Protein AF-A0A954X0J7-F1 (afdb_monomer)

Structure (mmCIF, N/CA/C/O backbone):
data_AF-A0A954X0J7-F1
#
_entry.id   AF-A0A954X0J7-F1
#
loop_
_atom_site.group_PDB
_atom_site.id
_atom_site.type_symbol
_atom_site.label_atom_id
_atom_site.label_alt_id
_atom_site.label_comp_id
_atom_site.label_asym_id
_atom_site.label_entity_id
_atom_site.label_seq_id
_atom_site.pdbx_PDB_ins_code
_atom_site.Cartn_x
_atom_site.Cartn_y
_atom_site.Cartn_z
_atom_site.occupancy
_atom_site.B_iso_or_equiv
_atom_site.auth_seq_id
_atom_site.auth_comp_id
_atom_site.auth_asym_id
_atom_site.auth_atom_id
_atom_site.pdbx_PDB_model_num
ATOM 1 N N . MET A 1 1 ? 28.289 1.364 -30.413 1.00 84.56 1 MET A N 1
ATOM 2 C CA . MET A 1 1 ? 28.702 2.787 -30.402 1.00 84.56 1 MET A CA 1
ATOM 3 C C . MET A 1 1 ? 29.870 3.002 -29.446 1.00 84.56 1 MET A C 1
ATOM 5 O O . MET A 1 1 ? 30.889 3.528 -29.869 1.00 84.56 1 MET A O 1
ATOM 9 N N . VAL A 1 2 ? 29.745 2.568 -28.195 1.00 89.06 2 VAL A N 1
ATOM 10 C CA . VAL A 1 2 ? 30.767 2.596 -27.143 1.00 89.06 2 VAL A CA 1
ATOM 11 C C . VAL A 1 2 ? 31.371 1.194 -26.997 1.00 89.06 2 VAL A C 1
ATOM 13 O O . VAL A 1 2 ? 30.622 0.223 -26.932 1.00 89.06 2 VAL A O 1
ATOM 16 N N . TYR A 1 3 ? 32.697 1.078 -26.987 1.00 88.81 3 TYR A N 1
ATOM 17 C CA . TYR A 1 3 ? 33.416 -0.179 -26.741 1.00 88.81 3 TYR A CA 1
ATOM 18 C C . TYR A 1 3 ? 33.704 -0.398 -25.254 1.00 88.81 3 TYR A C 1
ATOM 20 O O . TYR A 1 3 ? 33.595 -1.522 -24.774 1.00 88.81 3 TYR A O 1
ATOM 28 N N . SER A 1 4 ? 34.004 0.675 -24.523 1.00 90.25 4 SER A N 1
ATOM 29 C CA . SER A 1 4 ? 34.173 0.661 -23.071 1.00 90.25 4 SER A CA 1
ATOM 30 C C . SER A 1 4 ? 33.514 1.898 -22.478 1.00 90.25 4 SER A C 1
ATOM 32 O O . SER A 1 4 ? 33.684 3.000 -23.003 1.00 90.25 4 SER A O 1
ATOM 34 N N . PHE A 1 5 ? 32.712 1.719 -21.428 1.00 89.50 5 PHE A N 1
ATOM 35 C CA . PHE A 1 5 ? 32.063 2.834 -20.739 1.00 89.50 5 PHE A CA 1
ATOM 36 C C . PHE A 1 5 ? 33.016 3.481 -19.731 1.00 89.50 5 PHE A C 1
ATOM 38 O O . PHE A 1 5 ? 33.876 2.792 -19.182 1.00 89.50 5 PHE A O 1
ATOM 45 N N . PRO A 1 6 ? 32.837 4.781 -19.448 1.00 89.19 6 PRO A N 1
ATOM 46 C CA . PRO A 1 6 ? 33.636 5.464 -18.443 1.00 89.19 6 PRO A CA 1
ATOM 47 C C . PRO A 1 6 ? 33.452 4.865 -17.045 1.00 89.19 6 PRO A C 1
ATOM 49 O O . PRO A 1 6 ? 32.341 4.482 -16.669 1.00 89.19 6 PRO A O 1
ATOM 52 N N . SER A 1 7 ? 34.532 4.820 -16.264 1.00 84.00 7 SER A N 1
ATOM 53 C CA . SER A 1 7 ? 34.561 4.138 -14.962 1.00 84.00 7 SER A CA 1
ATOM 54 C C . SER A 1 7 ? 34.074 4.987 -13.778 1.00 84.00 7 SER A C 1
ATOM 56 O O . SER A 1 7 ? 33.644 4.433 -12.762 1.00 84.00 7 SER A O 1
ATOM 58 N N . ASP A 1 8 ? 34.073 6.322 -13.886 1.00 82.69 8 ASP A N 1
ATOM 59 C CA . ASP A 1 8 ? 33.587 7.208 -12.816 1.00 82.69 8 ASP A CA 1
ATOM 60 C C . ASP A 1 8 ? 32.065 7.423 -12.879 1.00 82.69 8 ASP A C 1
ATOM 62 O O . ASP A 1 8 ? 31.544 8.450 -13.328 1.00 82.69 8 ASP A O 1
ATOM 66 N N . GLU A 1 9 ? 31.324 6.436 -12.376 1.00 79.06 9 GLU A N 1
ATOM 67 C CA . GLU A 1 9 ? 29.860 6.479 -12.317 1.00 79.06 9 GLU A CA 1
ATOM 68 C C . GLU A 1 9 ? 29.313 7.661 -11.498 1.00 79.06 9 GLU A C 1
ATOM 70 O O . GLU A 1 9 ? 28.209 8.137 -11.768 1.00 79.06 9 GLU A O 1
ATOM 75 N N . LYS A 1 10 ? 30.053 8.166 -10.500 1.00 85.00 10 LYS A N 1
ATOM 76 C CA . LYS A 1 10 ? 29.562 9.233 -9.609 1.00 85.00 10 LYS A CA 1
ATOM 77 C C . LYS A 1 10 ? 29.483 10.568 -10.334 1.00 85.00 10 LYS A C 1
ATOM 79 O O . LYS A 1 10 ? 28.504 11.300 -10.166 1.00 85.00 10 LYS A O 1
ATOM 84 N N . LEU A 1 11 ? 30.491 10.885 -11.144 1.00 84.88 11 LEU A N 1
ATOM 85 C CA . LEU A 1 11 ? 30.483 12.097 -11.959 1.00 84.88 11 LEU A CA 1
ATOM 86 C C . LEU A 1 11 ? 29.398 12.031 -13.039 1.00 84.88 11 LEU A C 1
ATOM 88 O O . LEU A 1 11 ? 28.699 13.021 -13.256 1.00 84.88 11 LEU A O 1
ATOM 92 N N . TRP A 1 12 ? 29.174 10.860 -13.644 1.00 89.75 12 TRP A N 1
ATOM 93 C CA . TRP A 1 12 ? 28.101 10.671 -14.626 1.00 89.75 12 TRP A CA 1
ATOM 94 C C . TRP A 1 12 ? 26.691 10.699 -14.020 1.00 89.75 12 TRP A C 1
ATOM 96 O O . TRP A 1 12 ? 25.771 11.227 -14.647 1.00 89.75 12 TRP A O 1
ATOM 106 N N . GLN A 1 13 ? 26.508 10.234 -12.780 1.00 84.69 13 GLN A N 1
ATOM 107 C CA . GLN A 1 13 ? 25.253 10.422 -12.038 1.00 84.69 13 GLN A CA 1
ATOM 108 C C . GLN A 1 13 ? 24.971 11.908 -11.796 1.00 84.69 13 GLN A C 1
ATOM 110 O O . GLN A 1 13 ? 23.878 12.389 -12.101 1.00 84.69 13 GLN A O 1
ATOM 115 N N . ARG A 1 14 ? 25.973 12.662 -11.322 1.00 84.94 14 ARG A N 1
ATOM 116 C CA . ARG A 1 14 ? 25.837 14.110 -11.111 1.00 84.94 14 ARG A CA 1
ATOM 117 C C . ARG A 1 14 ? 25.575 14.864 -12.417 1.00 84.94 14 ARG A C 1
ATOM 119 O O . ARG A 1 14 ? 24.754 15.780 -12.440 1.00 84.94 14 ARG A O 1
ATOM 126 N N . TYR A 1 15 ? 26.225 14.459 -13.506 1.00 94.50 15 TYR A N 1
ATOM 127 C CA . TYR A 1 15 ? 25.962 14.975 -14.848 1.00 94.50 15 TYR A CA 1
ATOM 128 C C . TYR A 1 15 ? 24.499 14.755 -15.263 1.00 94.50 15 TYR A C 1
ATOM 130 O O . TYR A 1 15 ? 23.850 15.685 -15.741 1.00 94.50 15 TYR A O 1
ATOM 138 N N . GLY A 1 16 ? 23.944 13.562 -15.019 1.00 86.75 16 GLY A N 1
ATOM 139 C CA . GLY A 1 16 ? 22.538 13.251 -15.292 1.00 86.75 16 GLY A CA 1
ATOM 140 C C . GLY A 1 16 ? 21.552 14.146 -14.529 1.00 86.75 16 GLY A C 1
ATOM 141 O O . GLY A 1 16 ? 20.582 14.631 -15.116 1.00 86.75 16 GLY A O 1
ATOM 142 N N . GLU A 1 17 ? 21.823 14.434 -13.250 1.00 87.31 17 GLU A N 1
ATOM 143 C CA . GLU A 1 17 ? 21.024 15.373 -12.444 1.00 87.31 17 GLU A CA 1
ATOM 144 C C . GLU A 1 17 ? 21.024 16.787 -13.046 1.00 87.31 17 GLU A C 1
ATOM 146 O O . GLU A 1 17 ? 19.959 17.384 -13.234 1.00 87.31 17 GLU A O 1
ATOM 151 N N . LEU A 1 18 ? 22.210 17.300 -13.395 1.00 88.56 18 LEU A N 1
ATOM 152 C CA . LEU A 1 18 ? 22.385 18.626 -13.996 1.00 88.56 18 LEU A CA 1
ATOM 153 C C . LEU A 1 18 ? 21.754 18.712 -15.388 1.00 88.56 18 LEU A C 1
ATOM 155 O O . LEU A 1 18 ? 21.169 19.735 -15.738 1.00 88.56 18 LEU A O 1
ATOM 159 N N . ARG A 1 19 ? 21.796 17.629 -16.169 1.00 91.06 19 ARG A N 1
ATOM 160 C CA . ARG A 1 19 ? 21.125 17.534 -17.472 1.00 91.06 19 ARG A CA 1
ATOM 161 C C . ARG A 1 19 ? 19.613 17.642 -17.319 1.00 91.06 19 ARG A C 1
ATOM 163 O O . ARG A 1 19 ? 18.976 18.413 -18.033 1.00 91.06 19 ARG A O 1
ATOM 170 N N . ALA A 1 20 ? 19.036 16.921 -16.360 1.00 84.94 20 ALA A N 1
ATOM 171 C CA . ALA A 1 20 ? 17.607 16.993 -16.069 1.00 84.94 20 ALA A CA 1
ATOM 172 C C . ALA A 1 20 ? 17.181 18.370 -15.523 1.00 84.94 20 ALA A C 1
ATOM 174 O O . ALA A 1 20 ? 16.061 18.818 -15.768 1.00 84.94 20 ALA A O 1
ATOM 175 N N . GLU A 1 21 ? 18.036 19.051 -14.759 1.00 87.56 21 GLU A N 1
ATOM 176 C CA . GLU A 1 21 ? 17.817 20.435 -14.321 1.00 87.56 21 GLU A CA 1
ATOM 177 C C . GLU A 1 21 ? 17.880 21.429 -15.489 1.00 87.56 21 GLU A C 1
ATOM 179 O O . GLU A 1 21 ? 16.943 22.205 -15.672 1.00 87.56 21 GLU A O 1
ATOM 184 N N . SER A 1 22 ? 18.916 21.344 -16.327 1.00 87.75 22 SER A N 1
ATOM 185 C CA . SER A 1 22 ? 19.112 22.206 -17.498 1.00 87.75 22 SER A CA 1
ATOM 186 C C . SER A 1 22 ? 17.952 22.101 -18.487 1.00 87.75 22 SER A C 1
ATOM 188 O O . SER A 1 22 ? 17.397 23.118 -18.904 1.00 87.75 22 SER A O 1
ATOM 190 N N . LEU A 1 23 ? 17.492 20.880 -18.781 1.00 87.06 23 LEU A N 1
ATOM 191 C CA . LEU A 1 23 ? 16.348 20.659 -19.667 1.00 87.06 23 LEU A CA 1
ATOM 192 C C . LEU A 1 23 ? 15.049 21.249 -19.095 1.00 87.06 23 LEU A C 1
ATOM 194 O O . LEU A 1 23 ? 14.223 21.753 -19.851 1.00 87.06 23 LEU A O 1
ATOM 198 N N . ARG A 1 24 ? 14.871 21.236 -17.765 1.00 83.56 24 ARG A N 1
ATOM 199 C CA . ARG A 1 24 ? 13.702 21.839 -17.096 1.00 83.56 24 ARG A CA 1
ATOM 200 C C . ARG A 1 24 ? 13.752 23.366 -17.068 1.00 83.56 24 ARG A C 1
ATOM 202 O O . ARG A 1 24 ? 12.709 23.996 -17.212 1.00 83.56 24 ARG A O 1
ATOM 209 N N . ALA A 1 25 ? 14.925 23.948 -16.831 1.00 86.25 25 ALA A N 1
ATOM 210 C CA . ALA A 1 25 ? 15.089 25.388 -16.631 1.00 86.25 25 ALA A CA 1
ATOM 211 C C . ALA A 1 25 ? 15.316 26.164 -17.939 1.00 86.25 25 ALA A C 1
ATOM 213 O O . ALA A 1 25 ? 14.861 27.301 -18.069 1.00 86.25 25 ALA A O 1
ATOM 214 N N . HIS A 1 26 ? 16.021 25.562 -18.898 1.00 87.56 26 HIS A N 1
ATOM 215 C CA . HIS A 1 26 ? 16.542 26.237 -20.090 1.00 87.56 26 HIS A CA 1
ATOM 216 C C . HIS A 1 26 ? 16.146 25.562 -21.408 1.00 87.56 26 HIS A C 1
ATOM 218 O O . HIS A 1 26 ? 16.255 26.193 -22.456 1.00 87.56 26 HIS A O 1
ATOM 224 N N . GLY A 1 27 ? 15.653 24.319 -21.369 1.00 87.56 27 GLY A N 1
ATOM 225 C CA . GLY A 1 27 ? 15.270 23.564 -22.568 1.00 87.56 27 GLY A CA 1
ATOM 226 C C . GLY A 1 27 ? 16.450 22.986 -23.356 1.00 87.56 27 GLY A C 1
ATOM 227 O O . GLY A 1 27 ? 16.244 22.464 -24.445 1.00 87.56 27 GLY A O 1
ATOM 228 N N . ASP A 1 28 ? 17.665 23.055 -22.810 1.00 90.88 28 ASP A N 1
ATOM 229 C CA . ASP A 1 28 ? 18.892 22.497 -23.384 1.00 90.88 28 ASP A CA 1
ATOM 230 C C . ASP A 1 28 ? 19.777 21.858 -22.300 1.00 90.88 28 ASP A C 1
ATOM 232 O O . ASP A 1 28 ? 19.397 21.791 -21.128 1.00 90.88 28 ASP A O 1
ATOM 236 N N . ILE A 1 29 ? 20.964 21.378 -22.678 1.00 92.69 29 ILE A N 1
ATOM 237 C CA . ILE A 1 29 ? 21.888 20.658 -21.790 1.00 92.69 29 ILE A CA 1
ATOM 238 C C . ILE A 1 29 ? 23.056 21.511 -21.267 1.00 92.69 29 ILE A C 1
ATOM 240 O O . ILE A 1 29 ? 24.017 20.951 -20.740 1.00 92.69 29 ILE A O 1
ATOM 244 N N . ARG A 1 30 ? 22.985 22.849 -21.362 1.00 93.50 30 ARG A N 1
ATOM 245 C CA . ARG A 1 30 ? 24.122 23.749 -21.078 1.00 93.50 30 ARG A CA 1
ATOM 246 C C . ARG A 1 30 ? 24.784 23.521 -19.715 1.00 93.50 30 ARG A C 1
ATOM 248 O O . ARG A 1 30 ? 26.005 23.442 -19.654 1.00 93.50 30 ARG A O 1
ATOM 255 N N . LEU A 1 31 ? 24.005 23.329 -18.642 1.00 91.31 31 LEU A N 1
ATOM 256 C CA . LEU A 1 31 ? 24.565 23.147 -17.292 1.00 91.31 31 LEU A CA 1
ATOM 257 C C . LEU A 1 31 ? 25.326 21.823 -17.170 1.00 91.31 31 LEU A C 1
ATOM 259 O O . LEU A 1 31 ? 26.322 21.727 -16.456 1.00 91.31 31 LEU A O 1
ATOM 263 N N . ALA A 1 32 ? 24.852 20.792 -17.870 1.00 92.62 32 ALA A N 1
ATOM 264 C CA . ALA A 1 32 ? 25.516 19.501 -17.905 1.00 92.62 32 ALA A CA 1
ATOM 265 C C . ALA A 1 32 ? 26.794 19.584 -18.743 1.00 92.62 32 ALA A C 1
ATOM 267 O O . ALA A 1 32 ? 27.837 19.113 -18.299 1.00 92.62 32 ALA A O 1
ATOM 268 N N . THR A 1 33 ? 26.741 20.223 -19.916 1.00 95.19 33 THR A N 1
ATOM 269 C CA . THR A 1 33 ? 27.917 20.419 -20.776 1.00 95.19 33 THR A CA 1
ATOM 270 C C . THR A 1 33 ? 29.006 21.225 -20.066 1.00 95.19 33 THR A C 1
ATOM 272 O O . THR A 1 33 ? 30.153 20.792 -20.055 1.00 95.19 33 THR A O 1
ATOM 275 N N . GLU A 1 34 ? 28.666 22.315 -19.372 1.00 95.62 34 GLU A N 1
ATOM 276 C CA . GLU A 1 34 ? 29.621 23.077 -18.549 1.00 95.62 34 GLU A CA 1
ATOM 277 C C . GLU A 1 34 ? 30.284 22.203 -17.471 1.00 95.62 34 GLU A C 1
ATOM 279 O O . GLU A 1 34 ? 31.502 22.248 -17.281 1.00 95.62 34 GLU A O 1
ATOM 284 N N . PHE A 1 35 ? 29.498 21.359 -16.793 1.00 95.12 35 PHE A N 1
ATOM 285 C CA . PHE A 1 35 ? 30.018 20.420 -15.801 1.00 95.12 35 PHE A CA 1
ATOM 286 C C . PHE A 1 35 ? 30.935 19.359 -16.422 1.00 95.12 35 PHE A C 1
ATOM 288 O O . PHE A 1 35 ? 31.982 19.057 -15.849 1.00 95.12 35 PHE A O 1
ATOM 295 N N . TYR A 1 36 ? 30.570 18.824 -17.589 1.00 95.81 36 TYR A N 1
ATOM 296 C CA . TYR A 1 36 ? 31.375 17.847 -18.321 1.00 95.81 36 TYR A CA 1
ATOM 297 C C . TYR A 1 36 ? 32.708 18.438 -18.769 1.00 95.81 36 TYR A C 1
ATOM 299 O O . TYR A 1 36 ? 33.743 17.831 -18.522 1.00 95.81 36 TYR A O 1
ATOM 307 N N . VAL A 1 37 ? 32.720 19.654 -19.325 1.00 95.50 37 VAL A N 1
ATOM 308 C CA . VAL A 1 37 ? 33.962 20.348 -19.713 1.00 95.50 37 VAL A CA 1
ATOM 309 C C . VAL A 1 37 ? 34.896 20.516 -18.515 1.00 95.50 37 VAL A C 1
ATOM 311 O O . VAL A 1 37 ? 36.095 20.270 -18.633 1.00 95.50 37 VAL A O 1
ATOM 314 N N . ALA A 1 38 ? 34.356 20.873 -17.347 1.00 95.06 38 ALA A N 1
ATOM 315 C CA . ALA A 1 38 ? 35.149 21.060 -16.133 1.00 95.06 38 ALA A CA 1
ATOM 316 C C . ALA A 1 38 ? 35.749 19.757 -15.565 1.00 95.06 38 ALA A C 1
ATOM 318 O O . ALA A 1 38 ? 36.743 19.821 -14.842 1.00 95.06 38 ALA A O 1
ATOM 319 N N . HIS A 1 39 ? 35.175 18.590 -15.880 1.00 94.44 39 HIS A N 1
ATOM 320 C CA . HIS A 1 39 ? 35.576 17.293 -15.313 1.00 94.44 39 HIS A CA 1
ATOM 321 C C . HIS A 1 39 ? 35.945 16.251 -16.375 1.00 94.44 39 HIS A C 1
ATOM 323 O O . HIS A 1 39 ? 36.049 15.066 -16.061 1.00 94.44 39 HIS A O 1
ATOM 329 N N . ARG A 1 40 ? 36.160 16.679 -17.623 1.00 92.62 40 ARG A N 1
ATOM 330 C CA . ARG A 1 40 ? 36.278 15.794 -18.786 1.00 92.62 40 ARG A CA 1
ATOM 331 C C . ARG A 1 40 ? 37.326 14.704 -18.609 1.00 92.62 40 ARG A C 1
ATOM 333 O O . ARG A 1 40 ? 37.031 13.545 -18.859 1.00 92.62 40 ARG A O 1
ATOM 340 N N . GLU A 1 41 ? 38.517 15.060 -18.126 1.00 91.38 41 GLU A N 1
ATOM 341 C CA . GLU A 1 41 ? 39.597 14.089 -17.907 1.00 91.38 41 GLU A CA 1
ATOM 342 C C . GLU A 1 41 ? 39.187 12.951 -16.968 1.00 91.38 41 GLU A C 1
ATOM 344 O O . GLU A 1 41 ? 39.566 11.816 -17.217 1.00 91.38 41 GLU A O 1
ATOM 349 N N . ALA A 1 42 ? 38.405 13.241 -15.922 1.00 90.38 42 ALA A N 1
ATOM 350 C CA . ALA A 1 42 ? 37.922 12.244 -14.967 1.00 90.38 42 ALA A CA 1
ATOM 351 C C . ALA A 1 42 ? 36.684 11.490 -15.483 1.00 90.38 42 ALA A C 1
ATOM 353 O O . ALA A 1 42 ? 36.494 10.316 -15.179 1.00 90.38 42 ALA A O 1
ATOM 354 N N . MET A 1 43 ? 35.843 12.160 -16.271 1.00 92.56 43 MET A N 1
ATOM 355 C CA . MET A 1 43 ? 34.619 11.584 -16.823 1.00 92.56 43 MET A CA 1
ATOM 356 C C . MET A 1 43 ? 34.866 10.683 -18.036 1.00 92.56 43 MET A C 1
ATOM 358 O O . MET A 1 43 ? 34.063 9.788 -18.270 1.00 92.56 43 MET A O 1
ATOM 362 N N . ASP A 1 44 ? 35.957 10.879 -18.775 1.00 94.31 44 ASP A N 1
ATOM 363 C CA . ASP A 1 44 ? 36.314 10.076 -19.954 1.00 94.31 44 ASP A CA 1
ATOM 364 C C . ASP A 1 44 ? 37.244 8.891 -19.609 1.00 94.31 44 ASP A C 1
ATOM 366 O O . ASP A 1 44 ? 37.642 8.140 -20.501 1.00 94.31 44 ASP A O 1
ATOM 370 N N . VAL A 1 45 ? 37.606 8.699 -18.332 1.00 92.50 45 VAL A N 1
ATOM 371 C CA . VAL A 1 45 ? 38.515 7.620 -17.899 1.00 92.50 45 VAL A CA 1
ATOM 372 C C . VAL A 1 45 ? 37.953 6.255 -18.290 1.00 92.50 45 VAL A C 1
ATOM 374 O O . VAL A 1 45 ? 36.804 5.943 -17.987 1.00 92.50 45 VAL A O 1
ATOM 377 N N . ASP A 1 46 ? 38.789 5.444 -18.942 1.00 89.31 46 ASP A N 1
ATOM 378 C CA . ASP A 1 46 ? 38.484 4.096 -19.444 1.00 89.31 46 ASP A CA 1
ATOM 379 C C . ASP A 1 46 ? 37.389 4.028 -20.528 1.00 89.31 46 ASP A C 1
ATOM 381 O O . ASP A 1 46 ? 36.977 2.935 -20.925 1.00 89.31 46 ASP A O 1
ATOM 385 N N . ALA A 1 47 ? 36.930 5.174 -21.044 1.00 90.19 47 ALA A N 1
ATOM 386 C CA . ALA A 1 47 ? 35.939 5.216 -22.108 1.00 90.19 47 ALA A CA 1
ATOM 387 C C . ALA A 1 47 ? 36.579 5.017 -23.492 1.00 90.19 47 ALA A C 1
ATOM 389 O O . ALA A 1 47 ? 37.505 5.727 -23.884 1.00 90.19 47 ALA A O 1
ATOM 390 N N . GLU A 1 48 ? 36.020 4.104 -24.284 1.00 91.62 48 GLU A N 1
ATOM 391 C CA . GLU A 1 48 ? 36.415 3.869 -25.673 1.00 91.62 48 GLU A CA 1
ATOM 392 C C . GLU A 1 48 ? 35.194 3.982 -26.584 1.00 91.62 48 GLU A C 1
ATOM 394 O O . GLU A 1 48 ? 34.180 3.317 -26.365 1.00 91.62 48 GLU A O 1
ATOM 399 N N . ILE A 1 49 ? 35.280 4.808 -27.631 1.00 92.00 49 ILE A N 1
ATOM 400 C CA . ILE A 1 49 ? 34.170 5.062 -28.554 1.00 92.00 49 ILE A CA 1
ATOM 401 C C . ILE A 1 49 ? 34.549 4.760 -30.000 1.00 92.00 49 ILE A C 1
ATOM 403 O O . ILE A 1 49 ? 35.645 5.077 -30.452 1.00 92.00 49 ILE A O 1
ATOM 407 N N . ALA A 1 50 ? 33.616 4.160 -30.741 1.00 90.19 50 ALA A N 1
ATOM 408 C CA . ALA A 1 50 ? 33.859 3.698 -32.104 1.00 90.19 50 ALA A CA 1
ATOM 409 C C . ALA A 1 50 ? 33.975 4.838 -33.130 1.00 90.19 50 ALA A C 1
ATOM 411 O O . ALA A 1 50 ? 34.646 4.676 -34.145 1.00 90.19 50 ALA A O 1
ATOM 412 N N . TRP A 1 51 ? 33.308 5.974 -32.889 1.00 90.38 51 TRP A N 1
ATOM 413 C CA . TRP A 1 51 ? 33.290 7.111 -33.814 1.00 90.38 51 TRP A CA 1
ATOM 414 C C . TRP A 1 51 ? 33.433 8.449 -33.061 1.00 90.38 51 TRP A C 1
ATOM 416 O O . TRP A 1 51 ? 32.424 9.025 -32.650 1.00 90.38 51 TRP A O 1
ATOM 426 N N . PRO A 1 52 ? 34.669 8.950 -32.863 1.00 91.06 52 PRO A N 1
ATOM 427 C CA . PRO A 1 52 ? 34.945 10.159 -32.076 1.00 91.06 52 PRO A CA 1
ATOM 428 C C . PRO A 1 52 ? 34.303 11.448 -32.607 1.00 91.06 52 PRO A C 1
ATOM 430 O O . PRO A 1 52 ? 34.021 12.357 -31.831 1.00 91.06 52 PRO A O 1
ATOM 433 N N . GLU A 1 53 ? 34.049 11.537 -33.913 1.00 90.88 53 GLU A N 1
ATOM 434 C CA . GLU A 1 53 ? 33.451 12.709 -34.562 1.00 90.88 53 GLU A CA 1
ATOM 435 C C . GLU A 1 53 ? 31.913 12.730 -34.490 1.00 90.88 53 GLU A C 1
ATOM 437 O O . GLU A 1 53 ? 31.286 13.669 -34.980 1.00 90.88 53 GLU A O 1
ATOM 442 N N . ARG A 1 54 ? 31.274 11.704 -33.908 1.00 88.19 54 ARG A N 1
ATOM 443 C CA . ARG A 1 54 ? 29.811 11.594 -33.848 1.00 88.19 54 ARG A CA 1
ATOM 444 C C . ARG A 1 54 ? 29.245 12.207 -32.565 1.00 88.19 54 ARG A C 1
ATOM 446 O O . ARG A 1 54 ? 29.074 11.510 -31.569 1.00 88.19 54 ARG A O 1
ATOM 453 N N . PHE A 1 55 ? 28.904 13.489 -32.624 1.00 92.56 55 PHE A N 1
ATOM 454 C 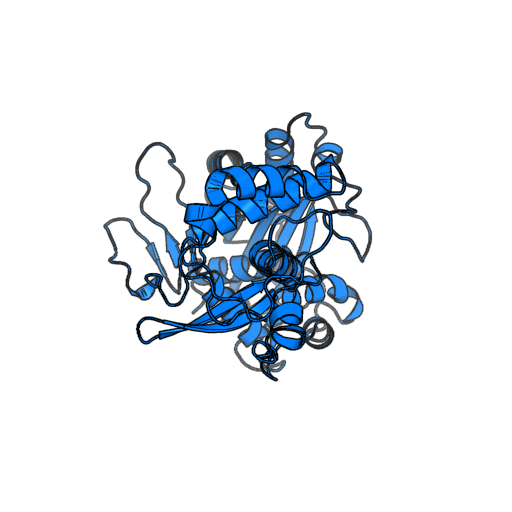CA . PHE A 1 55 ? 28.200 14.226 -31.570 1.00 92.56 55 PHE A CA 1
ATOM 455 C C . PHE A 1 55 ? 27.438 15.423 -32.161 1.00 92.56 55 PHE A C 1
ATOM 457 O O . PHE A 1 55 ? 27.694 15.830 -33.298 1.00 92.56 55 PHE A O 1
ATOM 464 N N . ASN A 1 56 ? 26.459 15.951 -31.429 1.00 89.81 56 ASN A N 1
ATOM 465 C CA . ASN A 1 56 ? 25.694 17.125 -31.839 1.00 89.81 56 ASN A CA 1
ATOM 466 C C . ASN A 1 56 ? 26.466 18.423 -31.553 1.00 89.81 56 ASN A C 1
ATOM 468 O O . ASN A 1 56 ? 27.392 18.461 -30.756 1.00 89.81 56 ASN A O 1
ATOM 472 N N . HIS A 1 57 ? 26.068 19.517 -32.202 1.00 89.25 57 HIS A N 1
ATOM 473 C CA . HIS A 1 57 ? 26.724 20.826 -32.072 1.00 89.25 57 HIS A CA 1
ATOM 474 C C . HIS A 1 57 ? 26.685 21.439 -30.657 1.00 89.25 57 HIS A C 1
ATOM 476 O O . HIS A 1 57 ? 27.427 22.378 -30.387 1.00 89.25 57 HIS A O 1
ATOM 482 N N . ASP A 1 58 ? 25.799 20.953 -29.790 1.00 87.12 58 ASP A N 1
ATOM 483 C CA . ASP A 1 58 ? 25.630 21.345 -28.389 1.00 87.12 58 ASP A CA 1
ATOM 484 C C . ASP A 1 58 ? 26.363 20.410 -27.401 1.00 87.12 58 ASP A C 1
ATOM 486 O O . ASP A 1 58 ? 26.213 20.529 -26.180 1.00 87.12 58 ASP A O 1
ATOM 490 N N . GLU A 1 59 ? 27.177 19.495 -27.931 1.00 92.31 59 GLU A N 1
ATOM 491 C CA . GLU A 1 59 ? 27.984 18.518 -27.205 1.00 92.31 59 GLU A CA 1
ATOM 492 C C . GLU A 1 59 ? 29.475 18.677 -27.554 1.00 92.31 59 GLU A C 1
ATOM 494 O O . GLU A 1 59 ? 29.849 19.169 -28.616 1.00 92.31 59 GLU A O 1
ATOM 499 N N . GLU A 1 60 ? 30.343 18.240 -26.648 1.00 92.75 60 GLU A N 1
ATOM 500 C CA . GLU A 1 60 ? 31.796 18.465 -26.683 1.00 92.75 60 GLU A CA 1
ATOM 501 C C . GLU A 1 60 ? 32.587 17.213 -27.080 1.00 92.75 60 GLU A C 1
ATOM 503 O O . GLU A 1 60 ? 33.789 17.274 -27.368 1.00 92.75 60 GLU A O 1
ATOM 508 N N . SER A 1 61 ? 31.946 16.043 -27.045 1.00 94.88 61 SER A N 1
ATOM 509 C CA . SER A 1 61 ? 32.567 14.782 -27.436 1.00 94.88 61 SER A CA 1
ATOM 510 C C . SER A 1 61 ? 31.536 13.714 -27.797 1.00 94.88 61 SER A C 1
ATOM 512 O O . SER A 1 61 ? 30.395 13.725 -27.329 1.00 94.88 61 SER A O 1
ATOM 514 N N . ALA A 1 62 ? 31.970 12.718 -28.571 1.00 93.56 62 ALA A N 1
ATOM 515 C CA . ALA A 1 62 ? 31.161 11.532 -28.833 1.00 93.56 62 ALA A CA 1
ATOM 516 C C . ALA A 1 62 ? 30.854 10.724 -27.556 1.00 93.56 62 ALA A C 1
ATOM 518 O O . ALA A 1 62 ? 29.815 10.070 -27.487 1.00 93.56 62 ALA A O 1
ATOM 519 N N . ILE A 1 63 ? 31.724 10.763 -26.537 1.00 94.31 63 ILE A N 1
ATOM 520 C CA . ILE A 1 63 ? 31.480 10.090 -25.249 1.00 94.31 63 ILE A CA 1
ATOM 521 C C . ILE A 1 63 ? 30.308 10.770 -24.539 1.00 94.31 63 ILE A C 1
ATOM 523 O O . ILE A 1 63 ? 29.374 10.096 -24.108 1.00 94.31 63 ILE A O 1
ATOM 527 N N . GLN A 1 64 ? 30.304 12.105 -24.500 1.00 95.69 64 GLN A N 1
ATOM 528 C CA . GLN A 1 64 ? 29.183 12.882 -23.980 1.00 95.69 64 GLN A CA 1
ATOM 529 C C . GLN A 1 64 ? 27.895 12.579 -24.747 1.00 95.69 64 GLN A C 1
ATOM 531 O O . GLN A 1 64 ? 26.859 12.346 -24.127 1.00 95.69 64 GLN A O 1
ATOM 536 N N . HIS A 1 65 ? 27.970 12.510 -26.078 1.00 94.50 65 HIS A N 1
ATOM 537 C CA . HIS A 1 65 ? 26.836 12.153 -26.926 1.00 94.50 65 HIS A CA 1
ATOM 538 C C . HIS A 1 65 ? 26.274 10.765 -26.596 1.00 94.50 65 HIS A C 1
ATOM 540 O O . HIS A 1 65 ? 25.075 10.606 -26.368 1.00 94.50 65 HIS A O 1
ATOM 546 N N . ALA A 1 66 ? 27.138 9.752 -26.498 1.00 91.38 66 ALA A N 1
ATOM 547 C CA . ALA A 1 66 ? 26.731 8.398 -26.140 1.00 91.38 66 ALA A CA 1
ATOM 548 C C . ALA A 1 66 ? 26.071 8.344 -24.755 1.00 91.38 66 ALA A C 1
ATOM 550 O O . ALA A 1 66 ? 25.031 7.709 -24.583 1.00 91.38 66 ALA A O 1
ATOM 551 N N . MET A 1 67 ? 26.634 9.053 -23.775 1.00 92.88 67 MET A N 1
ATOM 552 C CA . MET A 1 67 ? 26.070 9.126 -22.429 1.00 92.88 67 MET A CA 1
ATOM 553 C C . MET A 1 67 ? 24.748 9.900 -22.398 1.00 92.88 67 MET A C 1
ATOM 555 O O . MET A 1 67 ? 23.839 9.509 -21.671 1.00 92.88 67 MET A O 1
ATOM 559 N N . ASN A 1 68 ? 24.581 10.938 -23.220 1.00 91.75 68 ASN A N 1
ATOM 560 C CA . ASN A 1 68 ? 23.312 11.649 -23.380 1.00 91.75 68 ASN A CA 1
ATOM 561 C C . ASN A 1 68 ? 22.212 10.757 -23.958 1.00 91.75 68 ASN A C 1
ATOM 563 O O . ASN A 1 68 ? 21.091 10.786 -23.446 1.00 91.75 68 ASN A O 1
ATOM 567 N N . LEU A 1 69 ? 22.527 9.960 -24.985 1.00 89.75 69 LEU A N 1
ATOM 568 C CA . LEU A 1 69 ? 21.598 8.986 -25.563 1.00 89.75 69 LEU A CA 1
ATOM 569 C C . LEU A 1 69 ? 21.217 7.918 -24.531 1.00 89.75 69 LEU A C 1
ATOM 571 O O . LEU A 1 69 ? 20.031 7.674 -24.316 1.00 89.75 69 LEU A O 1
ATOM 575 N N . LYS A 1 70 ? 22.207 7.365 -23.819 1.00 87.81 70 LYS A N 1
ATOM 576 C CA . LYS A 1 70 ? 21.985 6.398 -22.735 1.00 87.81 70 LYS A CA 1
ATOM 577 C C . LYS A 1 70 ? 21.112 6.968 -21.609 1.00 87.81 70 LYS A C 1
ATOM 579 O O . LYS A 1 70 ? 20.222 6.285 -21.122 1.00 87.81 70 LYS A O 1
ATOM 584 N N . LEU A 1 71 ? 21.342 8.217 -21.197 1.00 84.81 71 LEU A N 1
ATOM 585 C CA . LEU A 1 71 ? 20.563 8.897 -20.151 1.00 84.81 71 LEU A CA 1
ATOM 586 C C . LEU A 1 71 ? 19.156 9.306 -20.607 1.00 84.81 71 LEU A C 1
ATOM 588 O O . LEU A 1 71 ? 18.300 9.582 -19.767 1.00 84.81 71 LEU A O 1
ATOM 592 N N . GLN A 1 72 ? 18.924 9.421 -21.915 1.00 85.62 72 GLN A N 1
ATOM 593 C CA . GLN A 1 72 ? 17.614 9.738 -22.472 1.00 85.62 72 GLN A CA 1
ATOM 594 C C . GLN A 1 72 ? 16.712 8.506 -22.510 1.00 85.62 72 GLN A C 1
ATOM 596 O O . GLN A 1 72 ? 15.577 8.579 -22.044 1.00 85.62 72 GLN A O 1
ATOM 601 N N . ASP A 1 73 ? 17.214 7.406 -23.064 1.00 77.75 73 ASP A N 1
ATOM 602 C CA . ASP A 1 73 ? 16.526 6.121 -23.115 1.00 77.75 73 ASP A CA 1
ATOM 603 C C . ASP A 1 73 ? 17.574 5.005 -23.187 1.00 77.75 73 ASP A C 1
ATOM 605 O O . ASP A 1 73 ? 18.154 4.724 -24.237 1.00 77.75 73 ASP A O 1
ATOM 609 N N . GLU A 1 74 ? 17.851 4.394 -22.036 1.00 85.31 74 GLU A N 1
ATOM 610 C CA . GLU A 1 74 ? 18.890 3.375 -21.915 1.00 85.31 74 GLU A CA 1
ATOM 611 C C . GLU A 1 74 ? 18.554 2.130 -22.749 1.00 85.31 74 GLU A C 1
ATOM 613 O O . GLU A 1 74 ? 19.426 1.592 -23.431 1.00 85.31 74 GLU A O 1
ATOM 618 N N . ALA A 1 75 ? 17.287 1.707 -22.765 1.00 75.56 75 ALA A N 1
ATOM 619 C CA . ALA A 1 75 ? 16.856 0.529 -23.511 1.00 75.56 75 ALA A CA 1
ATOM 620 C C . ALA A 1 75 ? 17.015 0.738 -25.023 1.00 75.56 75 ALA A C 1
ATOM 622 O O . ALA A 1 75 ? 17.601 -0.111 -25.702 1.00 75.56 75 ALA A O 1
ATOM 623 N N . ALA A 1 76 ? 16.564 1.886 -25.540 1.00 77.94 76 ALA A N 1
ATOM 624 C CA . ALA A 1 76 ? 16.747 2.247 -26.943 1.00 77.94 76 ALA A CA 1
ATOM 625 C C . ALA A 1 76 ? 18.232 2.409 -27.296 1.00 77.94 76 ALA A C 1
ATOM 627 O O . ALA A 1 76 ? 18.671 1.942 -28.344 1.00 77.94 76 ALA A O 1
ATOM 628 N N . PHE A 1 77 ? 19.038 3.000 -26.408 1.00 87.12 77 PHE A N 1
ATOM 629 C CA . PHE A 1 77 ? 20.476 3.145 -26.618 1.00 87.12 77 PHE A CA 1
ATOM 630 C C . PHE A 1 77 ? 21.178 1.790 -26.803 1.00 87.12 77 PHE A C 1
ATOM 632 O O . PHE A 1 77 ? 21.923 1.588 -27.765 1.00 87.12 77 PHE A O 1
ATOM 639 N N . PHE A 1 78 ? 20.911 0.833 -25.917 1.00 82.12 78 PHE A N 1
ATOM 640 C CA . PHE A 1 78 ? 21.492 -0.504 -26.003 1.00 82.12 78 PHE A CA 1
ATOM 641 C C . PHE A 1 78 ? 20.985 -1.292 -27.226 1.00 82.12 78 PHE A C 1
ATOM 643 O O . PHE A 1 78 ? 21.776 -1.932 -27.925 1.00 82.12 78 PHE A O 1
ATOM 650 N N . ALA A 1 79 ? 19.695 -1.185 -27.551 1.00 80.06 79 ALA A N 1
ATOM 651 C CA . ALA A 1 79 ? 19.113 -1.848 -28.716 1.00 80.06 79 ALA A CA 1
ATOM 652 C C . ALA A 1 79 ? 19.616 -1.271 -30.051 1.00 80.06 79 ALA A C 1
ATOM 654 O O . ALA A 1 79 ? 20.087 -2.021 -30.904 1.00 80.06 79 ALA A O 1
ATOM 655 N N . GLU A 1 80 ? 19.542 0.048 -30.236 1.00 84.44 80 GLU A N 1
ATOM 656 C CA . GLU A 1 80 ? 19.810 0.706 -31.520 1.00 84.44 80 GLU A CA 1
ATOM 657 C C . GLU A 1 80 ? 21.295 1.028 -31.736 1.00 84.44 80 GLU A C 1
ATOM 659 O O . GLU A 1 80 ? 21.800 0.909 -32.853 1.00 84.44 80 GLU A O 1
ATOM 664 N N . TYR A 1 81 ? 22.014 1.436 -30.684 1.00 84.19 81 TYR A N 1
ATOM 665 C CA . TYR A 1 81 ? 23.378 1.968 -30.813 1.00 84.19 81 TYR A CA 1
ATOM 666 C C . TYR A 1 81 ? 24.457 0.971 -30.388 1.00 84.19 81 TYR A C 1
ATOM 668 O O . TYR A 1 81 ? 25.578 1.027 -30.913 1.00 84.19 81 TYR A O 1
ATOM 676 N N . GLN A 1 82 ? 24.156 0.052 -29.466 1.00 86.50 82 GLN A N 1
ATOM 677 C CA . GLN A 1 82 ? 25.085 -1.012 -29.068 1.00 86.50 82 GLN A CA 1
ATOM 678 C C . GLN A 1 82 ? 24.869 -2.326 -29.833 1.00 86.50 82 GLN A C 1
ATOM 680 O O . GLN A 1 82 ? 25.805 -3.115 -29.897 1.00 86.50 82 GLN A O 1
ATOM 685 N N . ASN A 1 83 ? 23.703 -2.545 -30.463 1.00 83.62 83 ASN A N 1
ATOM 686 C CA . ASN A 1 83 ? 23.270 -3.864 -30.968 1.00 83.62 83 ASN A CA 1
ATOM 687 C C . ASN A 1 83 ? 23.325 -4.966 -29.892 1.00 83.62 83 ASN A C 1
ATOM 689 O O . ASN A 1 83 ? 23.390 -6.156 -30.198 1.00 83.62 83 ASN A O 1
ATOM 693 N N . GLU A 1 84 ? 23.279 -4.556 -28.631 1.00 81.06 84 GLU A N 1
ATOM 694 C CA . GLU A 1 84 ? 23.206 -5.409 -27.457 1.00 81.06 84 GLU A CA 1
ATOM 695 C C . GLU A 1 84 ? 21.917 -5.012 -26.753 1.00 81.06 84 GLU A C 1
ATOM 697 O O . GLU A 1 84 ? 21.982 -4.335 -25.726 1.00 81.06 84 GLU A O 1
ATOM 702 N N . PRO A 1 85 ? 20.739 -5.313 -27.342 1.00 76.25 85 PRO A N 1
ATOM 703 C CA . PRO A 1 85 ? 19.481 -4.964 -26.711 1.00 76.25 85 PRO A CA 1
ATOM 704 C C . PRO A 1 85 ? 19.524 -5.495 -25.288 1.00 76.25 85 PRO A C 1
ATOM 706 O O . PRO A 1 85 ? 19.810 -6.679 -25.072 1.00 76.25 85 PRO A O 1
ATOM 709 N N . LEU A 1 86 ? 19.258 -4.606 -24.325 1.00 69.12 86 LEU A N 1
ATOM 710 C CA . LEU A 1 86 ? 19.004 -5.056 -22.967 1.00 69.12 86 LEU A CA 1
ATOM 711 C C . LEU A 1 86 ? 17.952 -6.160 -23.069 1.00 69.12 86 LEU A C 1
ATOM 713 O O . LEU A 1 86 ? 17.074 -6.059 -23.942 1.00 69.12 86 LEU A O 1
ATOM 717 N N . PRO A 1 87 ? 18.051 -7.214 -22.239 1.00 59.22 87 PRO A N 1
ATOM 718 C CA . PRO A 1 87 ? 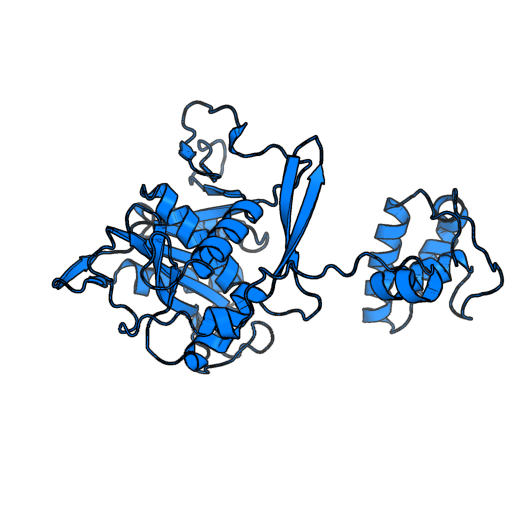16.993 -8.200 -22.156 1.00 59.22 87 PRO A CA 1
ATOM 719 C C . PRO A 1 87 ? 15.680 -7.435 -22.169 1.00 59.22 87 PRO A C 1
ATOM 721 O O . PRO A 1 87 ? 15.504 -6.491 -21.396 1.00 59.22 87 PRO A O 1
ATOM 724 N N . THR A 1 88 ? 14.801 -7.764 -23.116 1.00 47.38 88 THR A N 1
ATOM 725 C CA . THR A 1 88 ? 13.417 -7.364 -22.942 1.00 47.38 88 THR A CA 1
ATOM 726 C C . THR A 1 88 ? 13.084 -7.954 -21.589 1.00 47.38 88 THR A C 1
ATOM 728 O O . THR A 1 88 ? 13.119 -9.177 -21.440 1.00 47.38 88 THR A O 1
ATOM 731 N N . ASP A 1 89 ? 12.874 -7.099 -20.587 1.00 49.12 89 ASP A N 1
ATOM 732 C CA . ASP A 1 89 ? 12.229 -7.488 -19.343 1.00 49.12 89 ASP A CA 1
ATOM 733 C C . ASP A 1 89 ? 10.797 -7.832 -19.760 1.00 49.12 89 ASP A C 1
ATOM 735 O O . ASP A 1 89 ? 9.843 -7.086 -19.550 1.00 49.12 89 ASP A O 1
ATOM 739 N N . ALA A 1 90 ? 10.673 -8.950 -20.479 1.00 40.12 90 ALA A N 1
ATOM 740 C CA . ALA A 1 90 ? 9.479 -9.721 -20.586 1.00 40.12 90 ALA A CA 1
ATOM 741 C C . ALA A 1 90 ? 9.163 -9.996 -19.129 1.00 40.12 90 ALA A C 1
ATOM 743 O O . ALA A 1 90 ? 9.788 -10.852 -18.494 1.00 40.12 90 ALA A O 1
ATOM 744 N N . GLY A 1 91 ? 8.245 -9.191 -18.583 1.00 42.69 91 GLY A N 1
ATOM 745 C CA . GLY A 1 91 ? 7.460 -9.607 -17.444 1.00 42.69 91 GLY A CA 1
ATOM 746 C C . GLY A 1 91 ? 7.165 -11.072 -17.698 1.00 42.69 91 GLY A C 1
ATOM 747 O O . GLY A 1 91 ? 6.692 -11.433 -18.777 1.00 42.69 91 GLY A O 1
ATOM 748 N N . THR A 1 92 ? 7.633 -11.921 -16.786 1.00 45.94 92 THR A N 1
ATOM 749 C CA . THR A 1 92 ? 7.421 -13.365 -16.874 1.00 45.94 92 THR A CA 1
ATOM 750 C C . THR A 1 92 ? 5.972 -13.603 -17.306 1.00 45.94 92 THR A C 1
ATOM 752 O O . THR A 1 92 ? 5.123 -12.876 -16.797 1.00 45.94 92 THR A O 1
ATOM 755 N N . ASP A 1 93 ? 5.675 -14.588 -18.167 1.00 47.69 93 ASP A N 1
ATOM 756 C CA . ASP A 1 93 ? 4.304 -14.946 -18.621 1.00 47.69 93 ASP A CA 1
ATOM 757 C C . ASP A 1 93 ? 3.260 -15.084 -17.471 1.00 47.69 93 ASP A C 1
ATOM 759 O O . ASP A 1 93 ? 2.061 -15.193 -17.711 1.00 47.69 93 ASP A O 1
ATOM 763 N N . ASP A 1 94 ? 3.721 -15.044 -16.217 1.00 60.91 94 ASP A N 1
ATOM 764 C CA . ASP A 1 94 ? 2.984 -15.028 -14.956 1.00 60.91 94 ASP A CA 1
ATOM 765 C C . ASP A 1 94 ? 2.616 -13.624 -14.393 1.00 60.91 94 ASP A C 1
ATOM 767 O O . ASP A 1 94 ? 2.084 -13.549 -13.282 1.00 60.91 94 ASP A O 1
ATOM 771 N N . GLU A 1 95 ? 2.924 -12.496 -15.053 1.00 80.94 95 GLU A N 1
ATOM 772 C CA . GLU A 1 95 ? 2.516 -11.165 -14.557 1.00 80.94 95 GLU A CA 1
ATOM 773 C C . GLU A 1 95 ? 1.015 -10.915 -14.759 1.00 80.94 95 GLU A C 1
ATOM 775 O O . GLU A 1 95 ? 0.482 -11.010 -15.864 1.00 80.94 95 GLU A O 1
ATOM 780 N N . LEU A 1 96 ? 0.322 -10.548 -13.677 1.00 88.81 96 LEU A N 1
ATOM 781 C CA . LEU A 1 96 ? -1.110 -10.276 -13.725 1.00 88.81 96 LEU A CA 1
ATOM 782 C C . LEU A 1 96 ? -1.397 -8.937 -14.410 1.00 88.81 96 LEU A C 1
ATOM 784 O O . LEU A 1 96 ? -0.923 -7.879 -13.991 1.00 88.81 96 LEU A O 1
ATOM 788 N N . THR A 1 97 ? -2.245 -8.987 -15.431 1.00 92.19 97 THR A N 1
ATOM 789 C CA . THR A 1 97 ? -2.784 -7.804 -16.108 1.00 92.19 97 THR A CA 1
ATOM 790 C C . THR A 1 97 ? -3.821 -7.079 -15.236 1.00 92.19 97 THR A C 1
ATOM 792 O O . THR A 1 97 ? -4.476 -7.719 -14.400 1.00 92.19 97 THR A O 1
ATOM 795 N N . PRO A 1 98 ? -4.053 -5.767 -15.455 1.00 92.81 98 PRO A N 1
ATOM 796 C CA . PRO A 1 98 ? -5.130 -5.041 -14.782 1.00 92.81 98 PRO A CA 1
ATOM 797 C C . PRO A 1 98 ? -6.493 -5.733 -14.924 1.00 92.81 98 PRO A C 1
ATOM 799 O O . PRO A 1 98 ? -7.234 -5.834 -13.952 1.00 92.81 98 PRO A O 1
ATOM 802 N N . ASP A 1 99 ? -6.804 -6.275 -16.105 1.00 93.19 99 ASP A N 1
ATOM 803 C CA . ASP A 1 99 ? -8.081 -6.948 -16.363 1.00 93.19 99 ASP A CA 1
ATOM 804 C C . ASP A 1 99 ? -8.223 -8.249 -15.558 1.00 93.19 99 ASP A C 1
ATOM 806 O O . ASP A 1 99 ? -9.292 -8.526 -15.009 1.00 93.19 99 ASP A O 1
ATOM 810 N N . GLN A 1 100 ? -7.143 -9.030 -15.420 1.00 95.00 100 GLN A N 1
ATOM 811 C CA . GLN A 1 100 ? -7.141 -10.223 -14.567 1.00 95.00 100 GLN A CA 1
ATOM 812 C C . GLN A 1 100 ? -7.368 -9.859 -13.098 1.00 95.00 100 GLN A C 1
ATOM 814 O O . GLN A 1 100 ? -8.181 -10.506 -12.439 1.00 95.00 100 GLN A O 1
ATOM 819 N N . ILE A 1 101 ? -6.702 -8.815 -12.593 1.00 96.69 101 ILE A N 1
ATOM 820 C CA . ILE A 1 101 ? -6.853 -8.351 -11.205 1.00 96.69 101 ILE A CA 1
ATOM 821 C C . ILE A 1 101 ? -8.263 -7.799 -10.973 1.00 96.69 101 ILE A C 1
ATOM 823 O O . ILE A 1 101 ? -8.931 -8.201 -10.022 1.00 96.69 101 ILE A O 1
ATOM 827 N N . ALA A 1 102 ? -8.753 -6.918 -11.848 1.00 96.25 102 ALA A N 1
ATOM 828 C CA . ALA A 1 102 ? -10.097 -6.349 -11.763 1.00 96.25 102 ALA A CA 1
ATOM 829 C C . ALA A 1 102 ? -11.185 -7.432 -11.845 1.00 96.25 102 ALA A C 1
ATOM 831 O O . ALA A 1 102 ? -12.227 -7.326 -11.198 1.00 96.25 102 ALA A O 1
ATOM 832 N N . GLY A 1 103 ? -10.923 -8.505 -12.596 1.00 96.44 103 GLY A N 1
ATOM 833 C CA . GLY A 1 103 ? -11.786 -9.674 -12.721 1.00 96.44 103 GLY A CA 1
ATOM 834 C C . GLY A 1 103 ? -11.915 -10.524 -11.453 1.00 96.44 103 GLY A C 1
ATOM 835 O O . GLY A 1 103 ? -12.837 -11.339 -11.382 1.00 96.44 103 GLY A O 1
ATOM 836 N N . LYS A 1 104 ? -11.071 -10.330 -10.426 1.00 96.50 104 LYS A N 1
ATOM 837 C CA . LYS A 1 104 ? -11.076 -11.103 -9.164 1.00 96.50 104 LYS A CA 1
ATOM 838 C C . LYS A 1 104 ? -12.217 -10.753 -8.206 1.00 96.50 104 LYS A C 1
ATOM 840 O O . LYS A 1 104 ? -12.041 -10.716 -6.992 1.00 96.50 104 LYS A O 1
ATOM 845 N N . THR A 1 105 ? -13.400 -10.515 -8.747 1.00 97.12 105 THR A N 1
ATOM 846 C CA . THR A 1 105 ? -14.602 -10.139 -8.001 1.00 97.12 105 THR A CA 1
ATOM 847 C C . THR A 1 105 ? -15.242 -11.344 -7.301 1.00 97.12 105 THR A C 1
ATOM 849 O O . THR A 1 105 ? -15.308 -12.444 -7.852 1.00 97.12 105 THR A O 1
ATOM 852 N N . ASN A 1 106 ? -15.728 -11.151 -6.074 1.00 95.69 106 ASN A N 1
ATOM 853 C CA . ASN A 1 106 ? -16.354 -12.198 -5.254 1.00 95.69 106 ASN A CA 1
ATOM 854 C C . ASN A 1 106 ? -17.884 -12.067 -5.124 1.00 95.69 106 ASN A C 1
ATOM 856 O O . ASN A 1 106 ? -18.513 -12.895 -4.468 1.00 95.69 106 ASN A O 1
ATOM 860 N N . ARG A 1 107 ? -18.493 -11.053 -5.754 1.00 95.38 107 ARG A N 1
ATOM 861 C CA . ARG A 1 107 ? -19.934 -10.724 -5.706 1.00 95.38 107 ARG A CA 1
ATOM 862 C C . ARG A 1 107 ? -20.476 -10.361 -4.324 1.00 95.38 107 ARG A C 1
ATOM 864 O O . ARG A 1 107 ? -21.688 -10.230 -4.159 1.00 95.38 107 ARG A O 1
ATOM 871 N N . MET A 1 108 ? -19.612 -10.153 -3.337 1.00 94.94 108 MET A N 1
ATOM 872 C CA . MET A 1 108 ? -20.019 -9.685 -2.015 1.00 94.94 108 MET A CA 1
ATOM 873 C C . MET A 1 108 ? -20.189 -8.172 -2.003 1.00 94.94 108 MET A C 1
ATOM 875 O O . MET A 1 108 ? -19.512 -7.449 -2.725 1.00 94.94 108 MET A O 1
ATOM 879 N N . GLN A 1 109 ? -21.080 -7.651 -1.169 1.00 95.94 109 GLN A N 1
ATOM 880 C CA . GLN A 1 109 ? -21.245 -6.202 -1.073 1.00 95.94 109 GLN A CA 1
ATOM 881 C C . GLN A 1 109 ? -19.992 -5.544 -0.474 1.00 95.94 109 GLN A C 1
ATOM 883 O O . GLN A 1 109 ? -19.362 -6.075 0.441 1.00 95.94 109 GLN A O 1
ATOM 888 N N . ARG A 1 110 ? -19.651 -4.347 -0.966 1.00 96.94 110 ARG A N 1
ATOM 889 C CA . ARG A 1 110 ? -18.588 -3.513 -0.387 1.00 96.94 110 ARG A CA 1
ATOM 890 C C . ARG A 1 110 ? -18.842 -3.316 1.113 1.00 96.94 110 ARG A C 1
ATOM 892 O O . ARG A 1 110 ? -19.973 -3.032 1.506 1.00 96.94 110 ARG A O 1
ATOM 899 N N . ARG A 1 111 ? -17.789 -3.405 1.934 1.00 96.25 111 ARG A N 1
ATOM 900 C CA . ARG A 1 111 ? -17.821 -3.316 3.412 1.00 96.25 111 ARG A CA 1
ATOM 901 C C . ARG A 1 111 ? -18.542 -4.458 4.142 1.00 96.25 111 ARG A C 1
ATOM 903 O O . ARG A 1 111 ? -18.818 -4.315 5.333 1.00 96.25 111 ARG A O 1
ATOM 910 N N . VAL A 1 112 ? -18.816 -5.577 3.476 1.00 96.06 112 VAL A N 1
ATOM 911 C CA . VAL A 1 112 ? -19.257 -6.817 4.134 1.00 96.06 112 VAL A CA 1
ATOM 912 C C . VAL A 1 112 ? -18.066 -7.752 4.291 1.00 96.06 112 VAL A C 1
ATOM 914 O O . VAL A 1 112 ? -17.259 -7.891 3.373 1.00 96.06 112 VAL A O 1
ATOM 917 N N . ILE A 1 113 ? -17.941 -8.366 5.467 1.00 97.25 113 ILE A N 1
ATOM 918 C CA . ILE A 1 113 ? -16.859 -9.305 5.764 1.00 97.25 113 ILE A CA 1
ATOM 919 C C . ILE A 1 113 ? -17.345 -10.753 5.557 1.00 97.25 113 ILE A C 1
ATOM 921 O O . ILE A 1 113 ? -18.382 -11.123 6.112 1.00 97.25 113 ILE A O 1
ATOM 925 N N . PRO A 1 114 ? -16.593 -11.594 4.828 1.00 95.50 114 PRO A N 1
ATOM 926 C CA . PRO A 1 114 ? -16.877 -13.025 4.732 1.00 95.50 114 PRO A CA 1
ATOM 927 C C . PRO A 1 114 ? -16.790 -13.752 6.072 1.00 95.50 114 PRO A C 1
ATOM 929 O O . PRO A 1 114 ? -15.973 -13.420 6.930 1.00 95.50 114 PRO A O 1
ATOM 932 N N . ILE A 1 115 ? -17.602 -14.797 6.235 1.00 95.12 115 ILE A N 1
ATOM 933 C CA . ILE A 1 115 ? -17.690 -15.568 7.486 1.00 95.12 115 ILE A CA 1
ATOM 934 C C . ILE A 1 115 ? -16.356 -16.179 7.951 1.00 95.12 115 ILE A C 1
ATOM 936 O O . ILE A 1 115 ? -16.132 -16.274 9.156 1.00 95.12 115 ILE A O 1
ATOM 940 N N . GLY A 1 116 ? -15.473 -16.558 7.022 1.00 93.62 116 GLY A N 1
ATOM 941 C CA . GLY A 1 116 ? -14.167 -17.153 7.334 1.00 93.62 116 GLY A CA 1
ATOM 942 C C . GLY A 1 116 ? -13.144 -16.162 7.894 1.00 93.62 116 GLY A C 1
ATOM 943 O O . GLY A 1 116 ? -12.149 -16.573 8.485 1.00 93.62 116 GLY A O 1
ATOM 944 N N . CYS A 1 117 ? -13.378 -14.856 7.737 1.00 96.88 117 CYS A N 1
ATOM 945 C CA . CYS A 1 117 ? -12.411 -13.849 8.144 1.00 96.88 117 CYS A CA 1
ATOM 946 C C . CYS A 1 117 ? -12.415 -13.636 9.660 1.00 96.88 117 CYS A C 1
ATOM 948 O O . CYS A 1 117 ? -13.461 -13.378 10.275 1.00 96.88 117 CYS A O 1
ATOM 950 N N . ASN A 1 118 ? -11.209 -13.647 10.226 1.00 94.88 118 ASN A N 1
ATOM 951 C CA . ASN A 1 118 ? -10.946 -13.379 11.637 1.00 94.88 118 ASN A CA 1
ATOM 952 C C . ASN A 1 118 ? -10.203 -12.060 11.852 1.00 94.88 118 ASN A C 1
ATOM 954 O O . ASN A 1 118 ? -10.297 -11.496 12.934 1.00 94.88 118 ASN A O 1
ATOM 958 N N . HIS A 1 119 ? -9.518 -11.541 10.829 1.00 97.62 119 HIS A N 1
ATOM 959 C CA . HIS A 1 119 ? -8.735 -10.314 10.935 1.00 97.62 119 HIS A CA 1
ATOM 960 C C . HIS A 1 119 ? -9.242 -9.241 9.982 1.00 97.62 119 HIS A C 1
ATOM 962 O O . HIS A 1 119 ? -9.514 -9.511 8.812 1.00 97.62 119 HIS A O 1
ATOM 968 N N . VAL A 1 120 ? -9.297 -7.997 10.459 1.00 98.44 120 VAL A N 1
ATOM 969 C CA . VAL A 1 120 ? -9.579 -6.817 9.631 1.00 98.44 120 VAL A CA 1
ATOM 970 C C . VAL A 1 120 ? -8.456 -5.814 9.805 1.00 98.44 120 VAL A C 1
ATOM 972 O O . VAL A 1 120 ? -8.122 -5.398 10.917 1.00 98.44 120 VAL A O 1
ATOM 975 N N . THR A 1 121 ? -7.871 -5.408 8.688 1.00 98.75 121 THR A N 1
ATOM 976 C CA . THR A 1 121 ? -6.689 -4.549 8.659 1.00 98.75 121 THR A CA 1
ATOM 977 C C . THR A 1 121 ? -6.899 -3.373 7.734 1.00 98.75 121 THR A C 1
ATOM 979 O O . THR A 1 121 ? -7.599 -3.491 6.730 1.00 98.75 121 THR A O 1
ATOM 982 N N . MET A 1 122 ? -6.253 -2.261 8.060 1.00 98.81 122 MET A N 1
ATOM 983 C CA . MET A 1 122 ? -6.239 -1.069 7.227 1.00 98.81 122 MET A CA 1
ATOM 984 C C . MET A 1 122 ? -4.805 -0.607 6.997 1.00 98.81 122 MET A C 1
ATOM 986 O O . MET A 1 122 ? -3.943 -0.745 7.869 1.00 98.81 122 MET A O 1
ATOM 990 N N . PHE A 1 123 ? -4.564 -0.015 5.838 1.00 98.88 123 PHE A N 1
ATOM 991 C CA . PHE A 1 123 ? -3.343 0.725 5.571 1.00 98.88 123 PHE A CA 1
ATOM 992 C C . PHE A 1 123 ? -3.672 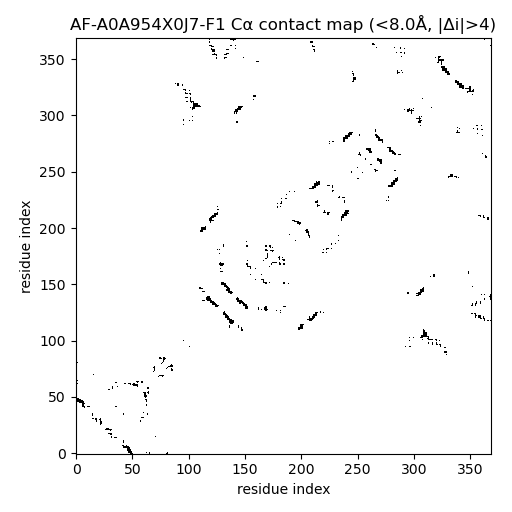2.091 4.993 1.00 98.88 123 PHE A C 1
ATOM 994 O O . PHE A 1 123 ? -4.627 2.213 4.225 1.00 98.88 123 PHE A O 1
ATOM 1001 N N . ILE A 1 124 ? -2.875 3.093 5.360 1.00 98.81 124 ILE A N 1
ATOM 1002 C CA . ILE A 1 124 ? -2.952 4.448 4.824 1.00 98.81 124 ILE A CA 1
ATOM 1003 C C . ILE A 1 124 ? -1.593 4.832 4.238 1.00 98.81 124 ILE A C 1
ATOM 1005 O O . ILE A 1 124 ? -0.603 4.921 4.964 1.00 98.81 124 ILE A O 1
ATOM 1009 N N . ASP A 1 125 ? -1.568 5.100 2.939 1.00 98.19 125 ASP A N 1
ATOM 1010 C CA . ASP A 1 125 ? -0.436 5.686 2.229 1.00 98.19 125 ASP A CA 1
ATOM 1011 C C . ASP A 1 125 ? -0.599 7.215 2.182 1.00 98.19 125 ASP A C 1
ATOM 1013 O O . ASP A 1 125 ? -1.655 7.741 1.807 1.00 98.19 125 ASP A O 1
ATOM 1017 N N . VAL A 1 126 ? 0.425 7.934 2.650 1.00 97.62 126 VAL A N 1
ATOM 1018 C CA . VAL A 1 126 ? 0.382 9.388 2.844 1.00 97.62 126 VAL A CA 1
ATOM 1019 C C . VAL A 1 126 ? 1.052 10.093 1.672 1.00 97.62 126 VAL A C 1
ATOM 1021 O O . VAL A 1 126 ? 2.278 10.119 1.578 1.00 97.62 126 VAL A O 1
ATOM 1024 N N . GLN A 1 127 ? 0.252 10.766 0.847 1.00 94.38 127 GLN A N 1
ATOM 1025 C CA . GLN A 1 127 ? 0.723 11.631 -0.232 1.00 94.38 127 GLN A CA 1
ATOM 1026 C C . GLN A 1 127 ? 0.397 13.095 0.062 1.00 94.38 127 GLN A C 1
ATOM 1028 O O . GLN A 1 127 ? -0.522 13.415 0.814 1.00 94.38 127 GLN A O 1
ATOM 1033 N N . ALA A 1 128 ? 1.136 14.017 -0.561 1.00 90.56 128 ALA A N 1
ATOM 1034 C CA . ALA A 1 128 ? 1.01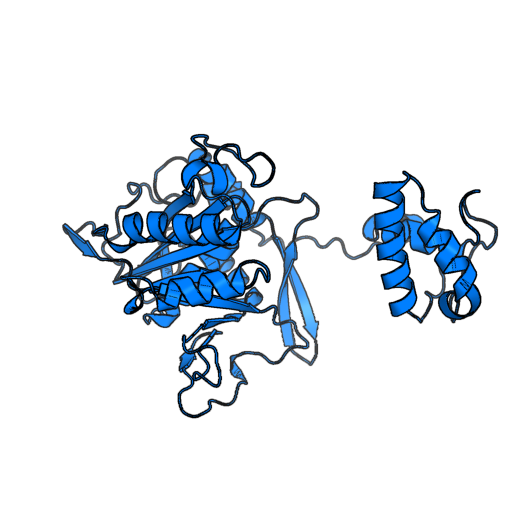4 15.453 -0.287 1.00 90.56 128 ALA A CA 1
ATOM 1035 C C . ALA A 1 128 ? -0.437 15.969 -0.339 1.00 90.56 128 ALA A C 1
ATOM 1037 O O . ALA A 1 128 ? -0.868 16.727 0.529 1.00 90.56 128 ALA A O 1
ATOM 1038 N N . ASN A 1 129 ? -1.191 15.533 -1.351 1.00 94.56 129 ASN A N 1
ATOM 1039 C CA . ASN A 1 129 ? -2.555 15.994 -1.597 1.00 94.56 129 ASN A CA 1
ATOM 1040 C C . ASN A 1 129 ? -3.640 15.016 -1.143 1.00 94.56 129 ASN A C 1
ATOM 1042 O O . ASN A 1 129 ? -4.784 15.452 -1.029 1.00 94.56 129 ASN A O 1
ATOM 1046 N N . LEU A 1 130 ? -3.323 13.736 -0.928 1.00 97.50 130 LEU A N 1
ATOM 1047 C CA . LEU A 1 130 ? -4.294 12.664 -0.695 1.00 97.50 130 LEU A CA 1
ATOM 1048 C C . LEU A 1 130 ? -3.758 11.640 0.305 1.00 97.50 130 LEU A C 1
ATOM 1050 O O . LEU A 1 130 ? -2.563 11.381 0.368 1.00 97.50 130 LEU A O 1
ATOM 1054 N N . LEU A 1 131 ? -4.668 10.996 1.025 1.00 98.38 131 LEU A N 1
ATOM 1055 C CA . LEU A 1 131 ? -4.400 9.760 1.750 1.00 98.38 131 LEU A CA 1
ATOM 1056 C C . LEU A 1 131 ? -5.042 8.615 0.978 1.00 98.38 131 LEU A C 1
ATOM 1058 O O . LEU A 1 131 ? -6.269 8.552 0.908 1.00 98.38 131 LEU A O 1
ATOM 1062 N N . PHE A 1 132 ? -4.253 7.720 0.400 1.00 98.62 132 PHE A N 1
ATOM 1063 C CA . PHE A 1 132 ? -4.795 6.487 -0.165 1.00 98.62 132 PHE A CA 1
ATOM 1064 C C . PHE A 1 132 ? -4.970 5.469 0.955 1.00 98.62 132 PHE A C 1
ATOM 1066 O O . PHE A 1 132 ? -4.178 5.428 1.892 1.00 98.62 132 PHE A O 1
ATOM 1073 N N . PHE A 1 133 ? -6.021 4.658 0.891 1.00 98.81 133 PHE A N 1
ATOM 1074 C CA . PHE A 1 133 ? -6.239 3.615 1.884 1.00 98.81 133 PHE A CA 1
ATOM 1075 C C . PHE A 1 133 ? -6.842 2.355 1.280 1.00 98.81 133 PHE A C 1
ATOM 1077 O O . PHE A 1 133 ? -7.572 2.400 0.285 1.00 98.81 133 PHE A O 1
ATOM 1084 N N . VAL A 1 134 ? -6.570 1.236 1.944 1.00 98.94 134 VAL A N 1
ATOM 1085 C CA . VAL A 1 134 ? -7.196 -0.068 1.708 1.00 98.94 134 VAL A CA 1
ATOM 1086 C C . VAL A 1 134 ? -7.636 -0.637 3.051 1.00 98.94 134 VAL A C 1
ATOM 1088 O O . VAL A 1 134 ? -6.947 -0.471 4.058 1.00 98.94 134 VAL A O 1
ATOM 1091 N N . VAL A 1 135 ? -8.784 -1.306 3.057 1.00 98.81 135 VAL A N 1
ATOM 1092 C CA . VAL A 1 135 ? -9.243 -2.181 4.132 1.00 98.81 135 VAL A CA 1
ATOM 1093 C C . VAL A 1 135 ? -9.388 -3.584 3.560 1.00 98.81 135 VAL A C 1
ATOM 1095 O O . VAL A 1 135 ? -10.109 -3.804 2.581 1.00 98.81 135 VAL A O 1
ATOM 1098 N N . ALA A 1 136 ? -8.715 -4.535 4.192 1.00 98.75 136 ALA A N 1
ATOM 1099 C CA . ALA A 1 136 ? -8.764 -5.940 3.825 1.00 98.75 136 ALA A CA 1
ATOM 1100 C C . ALA A 1 136 ? -9.147 -6.795 5.034 1.00 98.75 136 ALA A C 1
ATOM 1102 O O . ALA A 1 136 ? -8.730 -6.513 6.165 1.00 98.75 136 ALA A O 1
ATOM 1103 N N . ALA A 1 137 ? -9.945 -7.824 4.774 1.00 98.50 137 ALA A N 1
ATOM 1104 C CA . ALA A 1 137 ? -10.284 -8.872 5.718 1.00 98.50 137 ALA A CA 1
ATOM 1105 C C . ALA A 1 137 ? -9.544 -10.160 5.342 1.00 98.50 137 ALA A C 1
ATOM 1107 O O . ALA A 1 137 ? -9.353 -10.440 4.156 1.00 98.50 137 ALA A O 1
ATOM 1108 N N . TRP A 1 138 ? -9.134 -10.925 6.347 1.00 98.44 138 TRP A N 1
ATOM 1109 C CA . TRP A 1 138 ? -8.291 -12.102 6.171 1.00 98.44 138 TRP A CA 1
ATOM 1110 C C . TRP A 1 138 ? -8.788 -13.265 7.017 1.00 98.44 138 TRP A C 1
ATOM 1112 O O . TRP A 1 138 ? -9.172 -13.089 8.180 1.00 98.44 138 TRP A O 1
ATOM 1122 N N . GLU A 1 139 ? -8.736 -14.451 6.429 1.00 97.81 139 GLU A N 1
ATOM 1123 C CA . GLU A 1 139 ? -8.723 -15.718 7.153 1.00 97.81 139 GLU A CA 1
ATOM 1124 C C . GLU A 1 139 ? -7.316 -15.963 7.723 1.00 97.81 139 GLU A C 1
ATOM 1126 O O . GLU A 1 139 ? -6.342 -15.304 7.338 1.00 97.81 139 GLU A O 1
ATOM 1131 N N . ASP A 1 140 ? -7.194 -16.928 8.634 1.00 95.88 140 ASP A N 1
ATOM 1132 C CA . ASP A 1 140 ? -5.930 -17.208 9.331 1.00 95.88 140 ASP A CA 1
ATOM 1133 C C . ASP A 1 140 ? -4.807 -17.663 8.383 1.00 95.88 140 ASP A C 1
ATOM 1135 O O . ASP A 1 140 ? -3.640 -17.603 8.749 1.00 95.88 140 ASP A O 1
ATOM 1139 N N . ASP A 1 141 ? -5.147 -18.098 7.169 1.00 94.81 141 ASP A N 1
ATOM 1140 C CA . ASP A 1 141 ? -4.233 -18.644 6.164 1.00 94.81 141 ASP A CA 1
ATOM 1141 C C . ASP A 1 141 ? -3.909 -17.691 5.002 1.00 94.81 141 ASP A C 1
ATOM 1143 O O . ASP A 1 141 ? -3.419 -18.119 3.951 1.00 94.81 141 ASP A O 1
ATOM 1147 N N . PHE A 1 142 ? -4.216 -16.403 5.176 1.00 96.38 142 PHE A N 1
ATOM 1148 C CA . PHE A 1 142 ? -4.108 -15.359 4.156 1.00 96.38 142 PHE A CA 1
ATOM 1149 C C . PHE A 1 142 ? -5.020 -15.515 2.934 1.00 96.38 142 PHE A C 1
ATOM 1151 O O . PHE A 1 142 ? -4.820 -14.806 1.943 1.00 96.38 142 PHE A O 1
ATOM 1158 N N . THR A 1 143 ? -6.059 -16.351 2.990 1.00 97.81 143 THR A N 1
ATOM 1159 C CA . THR A 1 143 ? -7.225 -16.138 2.124 1.00 97.81 143 THR A CA 1
ATOM 1160 C C . THR A 1 143 ? -7.789 -14.755 2.447 1.00 97.81 143 THR A C 1
ATOM 1162 O O . THR A 1 143 ? -8.077 -14.434 3.602 1.00 97.81 143 THR A O 1
ATOM 1165 N N . GLY A 1 144 ? -7.831 -13.887 1.441 1.00 97.75 144 GLY A N 1
ATOM 1166 C CA . GLY A 1 144 ? -7.963 -12.451 1.622 1.00 97.75 144 GLY A CA 1
ATOM 1167 C C . GLY A 1 144 ? -9.088 -11.845 0.800 1.00 97.75 144 GLY A C 1
ATOM 1168 O O . GLY A 1 144 ? -9.423 -12.283 -0.305 1.00 97.75 144 GLY A O 1
ATOM 1169 N N . TYR A 1 145 ? -9.646 -10.767 1.333 1.00 98.44 145 TYR A N 1
ATOM 1170 C CA . TYR A 1 145 ? -10.768 -10.063 0.737 1.00 98.44 145 TYR A CA 1
ATOM 1171 C C . TYR A 1 145 ? -10.534 -8.567 0.889 1.00 98.44 145 TYR A C 1
ATOM 1173 O O . TYR A 1 145 ? -10.550 -8.030 1.999 1.00 98.44 145 TYR A O 1
ATOM 1181 N N . VAL A 1 146 ? -10.322 -7.869 -0.223 1.00 98.62 146 VAL A N 1
ATOM 1182 C CA . VAL A 1 146 ? -10.370 -6.407 -0.232 1.00 98.62 146 VAL A CA 1
ATOM 1183 C C . VAL A 1 146 ? -11.831 -6.016 -0.044 1.00 98.62 146 VAL A C 1
ATOM 1185 O O . VAL A 1 146 ? -12.663 -6.307 -0.902 1.00 98.62 146 VAL A O 1
ATOM 1188 N N . VAL A 1 147 ? -12.150 -5.387 1.090 1.00 98.06 147 VAL A N 1
ATOM 1189 C CA . VAL A 1 147 ? -13.533 -5.046 1.477 1.00 98.06 147 VAL A CA 1
ATOM 1190 C C . VAL A 1 147 ? -13.854 -3.572 1.266 1.00 98.06 147 VAL A C 1
ATOM 1192 O O . VAL A 1 147 ? -15.020 -3.212 1.085 1.00 98.06 147 VAL A O 1
ATOM 1195 N N . ASP A 1 148 ? -12.834 -2.715 1.287 1.00 98.44 148 ASP A N 1
ATOM 1196 C CA . ASP A 1 148 ? -12.953 -1.298 0.974 1.00 98.44 148 ASP A CA 1
ATOM 1197 C C . ASP A 1 148 ? -11.603 -0.723 0.520 1.00 98.44 148 ASP A C 1
ATOM 1199 O O . ASP A 1 148 ? -10.547 -1.200 0.925 1.00 98.44 148 ASP A O 1
ATOM 1203 N N . TYR A 1 149 ? -11.623 0.320 -0.301 1.00 98.56 149 TYR A N 1
ATOM 1204 C CA . TYR A 1 149 ? -10.449 1.126 -0.638 1.00 98.56 149 TYR A CA 1
ATOM 1205 C C . TYR A 1 149 ? -10.886 2.492 -1.164 1.00 98.56 149 TYR A C 1
ATOM 1207 O O . TYR A 1 149 ? -12.020 2.679 -1.617 1.00 98.56 149 TYR A O 1
ATOM 1215 N N . GLY A 1 150 ? -9.986 3.466 -1.128 1.00 98.00 150 GLY A N 1
ATOM 1216 C CA . GLY A 1 150 ? -10.276 4.795 -1.646 1.00 98.00 150 GLY A CA 1
ATOM 1217 C C . GLY A 1 150 ? -9.144 5.784 -1.437 1.00 98.00 150 GLY A C 1
ATOM 1218 O O . GLY A 1 150 ? -8.033 5.414 -1.059 1.00 98.00 150 GLY A O 1
ATOM 1219 N N . ALA A 1 151 ? -9.453 7.052 -1.685 1.00 98.06 151 ALA A N 1
ATOM 1220 C CA . ALA A 1 151 ? -8.619 8.173 -1.292 1.00 98.06 151 ALA A CA 1
ATOM 1221 C C . ALA A 1 151 ? -9.419 9.117 -0.394 1.00 98.06 151 ALA A C 1
ATOM 1223 O O . ALA A 1 151 ? -10.628 9.284 -0.570 1.00 98.06 151 ALA A O 1
ATOM 1224 N N . PHE A 1 152 ? -8.736 9.738 0.559 1.00 98.12 152 PHE A N 1
ATOM 1225 C CA . PHE A 1 152 ? -9.251 10.842 1.343 1.00 98.12 152 PHE A CA 1
ATOM 1226 C C . PHE A 1 152 ? -8.485 12.123 0.986 1.00 98.12 152 PHE A C 1
ATOM 1228 O O . PHE A 1 152 ? -7.258 12.152 1.098 1.00 98.12 152 PHE A O 1
ATOM 1235 N N . PRO A 1 153 ? -9.179 13.203 0.604 1.00 97.94 153 PRO A N 1
ATOM 1236 C CA . PRO A 1 153 ? -10.626 13.287 0.388 1.00 97.94 153 PRO A CA 1
ATOM 1237 C C . PRO A 1 153 ? -11.095 12.493 -0.843 1.00 97.94 153 PRO A C 1
ATOM 1239 O O . PRO A 1 153 ? -10.334 12.295 -1.791 1.00 97.94 153 PRO A O 1
ATOM 1242 N N . ASP A 1 154 ? -12.368 12.087 -0.854 1.00 96.31 154 ASP A N 1
ATOM 1243 C CA . ASP A 1 154 ? -12.969 11.403 -2.006 1.00 96.31 154 ASP A CA 1
ATOM 1244 C C . ASP A 1 154 ? -12.991 12.333 -3.236 1.00 96.31 154 ASP A C 1
ATOM 1246 O O . ASP A 1 154 ? -13.464 13.475 -3.178 1.00 96.31 154 ASP A O 1
ATOM 1250 N N . GLN A 1 155 ? -12.482 11.842 -4.368 1.00 94.56 155 GLN A N 1
ATOM 1251 C CA . GLN A 1 155 ? -12.435 12.579 -5.633 1.00 94.56 155 GLN A CA 1
ATOM 1252 C C . GLN A 1 155 ? -13.783 12.634 -6.367 1.00 94.56 155 GLN A C 1
ATOM 1254 O O . GLN A 1 155 ? -13.905 13.389 -7.332 1.00 94.56 155 GLN A O 1
ATOM 1259 N N . LYS A 1 156 ? -14.799 11.881 -5.921 1.00 91.81 156 LYS A N 1
ATOM 1260 C CA . LYS A 1 156 ? -16.151 11.815 -6.508 1.00 91.81 156 LYS A CA 1
ATOM 1261 C C . LYS A 1 156 ? -16.156 11.435 -7.993 1.00 91.81 156 LYS A C 1
ATOM 1263 O O . LYS A 1 156 ? -17.025 11.861 -8.751 1.00 91.81 156 LYS A O 1
ATOM 1268 N N . ARG A 1 157 ? -15.167 10.645 -8.411 1.00 86.81 157 ARG A N 1
ATOM 1269 C CA . ARG A 1 157 ? -15.026 10.109 -9.768 1.00 86.81 157 ARG A CA 1
ATOM 1270 C C . ARG A 1 157 ? -14.430 8.712 -9.710 1.00 86.81 157 ARG A C 1
ATOM 1272 O O . ARG A 1 157 ? -13.608 8.436 -8.844 1.00 86.81 157 ARG A O 1
ATOM 1279 N N . ALA A 1 158 ? -14.837 7.865 -10.650 1.00 82.06 158 ALA A N 1
ATOM 1280 C CA . ALA A 1 158 ? -14.363 6.485 -10.732 1.00 82.06 158 ALA A CA 1
ATOM 1281 C C . ALA A 1 158 ? -12.877 6.387 -11.113 1.00 82.06 158 ALA A C 1
ATOM 1283 O O . ALA A 1 158 ? -12.208 5.442 -10.713 1.00 82.06 158 ALA A O 1
ATOM 1284 N N . TYR A 1 159 ? -12.372 7.370 -11.865 1.00 89.44 159 TYR A N 1
ATOM 1285 C CA . TYR A 1 159 ? -11.012 7.364 -12.388 1.00 89.44 159 TYR A CA 1
ATOM 1286 C C . TYR A 1 159 ? -10.291 8.685 -12.100 1.00 89.44 159 TYR A C 1
ATOM 1288 O O . TYR A 1 159 ? -10.819 9.765 -12.399 1.00 89.44 159 TYR A O 1
ATOM 1296 N N . PHE A 1 160 ? -9.103 8.607 -11.501 1.00 90.25 160 PHE A N 1
ATOM 1297 C CA . PHE A 1 160 ? -8.270 9.748 -11.137 1.00 90.25 160 PHE A CA 1
ATOM 1298 C C . PHE A 1 160 ? -6.811 9.349 -10.939 1.00 90.25 160 PHE A C 1
ATOM 1300 O O . PHE A 1 160 ? -6.518 8.190 -10.691 1.00 90.25 160 PHE A O 1
ATOM 1307 N N . THR A 1 161 ? -5.929 10.339 -10.971 1.00 91.75 161 THR A N 1
ATOM 1308 C CA . THR A 1 161 ? -4.523 10.234 -10.573 1.00 91.75 161 THR A CA 1
ATOM 1309 C C . THR A 1 161 ? -4.239 11.205 -9.429 1.00 91.75 161 THR A C 1
ATOM 1311 O O . THR A 1 161 ? -4.984 12.164 -9.193 1.00 91.75 161 THR A O 1
ATOM 1314 N N . LEU A 1 162 ? -3.131 11.017 -8.724 1.00 91.19 162 LEU A N 1
ATOM 1315 C CA . LEU A 1 162 ? -2.651 11.958 -7.719 1.00 91.19 162 LEU A CA 1
ATOM 1316 C C . LEU A 1 162 ? -2.373 13.337 -8.339 1.00 91.19 162 LEU A C 1
ATOM 1318 O O . LEU A 1 162 ? -2.653 14.367 -7.721 1.00 91.19 162 LEU A O 1
ATOM 1322 N N . ARG A 1 163 ? -1.859 13.368 -9.575 1.00 88.44 163 ARG A N 1
ATOM 1323 C CA . ARG A 1 163 ? -1.497 14.604 -10.284 1.00 88.44 163 ARG A CA 1
ATOM 1324 C C . ARG A 1 163 ? -2.706 15.469 -10.635 1.00 88.44 163 ARG A C 1
ATOM 1326 O O . ARG A 1 163 ? -2.601 16.693 -10.599 1.00 88.44 163 ARG A O 1
ATOM 1333 N N . ASP A 1 164 ? -3.823 14.856 -11.009 1.00 86.19 164 ASP A N 1
ATOM 1334 C CA . ASP A 1 164 ? -5.037 15.560 -11.436 1.00 86.19 164 ASP A CA 1
ATOM 1335 C C . ASP A 1 164 ? -6.122 15.621 -10.341 1.00 86.19 164 ASP A C 1
ATOM 1337 O O . ASP A 1 164 ? -7.252 16.047 -10.601 1.00 86.19 164 ASP A O 1
ATOM 1341 N N . ALA A 1 165 ? -5.784 15.212 -9.112 1.00 90.62 165 ALA A N 1
ATOM 1342 C CA . ALA A 1 165 ? -6.652 15.273 -7.944 1.00 90.62 165 ALA A CA 1
ATOM 1343 C C . ALA A 1 165 ? -7.166 16.701 -7.692 1.00 90.62 165 ALA A C 1
ATOM 1345 O O . ALA A 1 165 ? -6.400 17.662 -7.623 1.00 90.62 165 ALA A O 1
ATOM 1346 N N . ARG A 1 166 ? -8.488 16.835 -7.530 1.00 92.25 166 ARG A N 1
ATOM 1347 C CA . ARG A 1 166 ? -9.161 18.132 -7.341 1.00 92.25 166 ARG A CA 1
ATOM 1348 C C . ARG A 1 166 ? -9.511 18.396 -5.886 1.00 92.25 166 ARG A C 1
ATOM 1350 O O . ARG A 1 166 ? -9.368 19.521 -5.423 1.00 92.25 166 ARG A O 1
ATOM 1357 N N . ASN A 1 167 ? -9.968 17.371 -5.168 1.00 95.75 167 ASN A N 1
ATOM 1358 C CA . ASN A 1 167 ? -10.297 17.491 -3.750 1.00 95.75 167 ASN A CA 1
ATOM 1359 C C . ASN A 1 167 ? -9.050 17.127 -2.946 1.00 95.75 167 ASN A C 1
ATOM 1361 O O . ASN A 1 167 ? -8.780 15.952 -2.731 1.00 95.75 167 ASN A O 1
ATOM 1365 N N . THR A 1 168 ? -8.262 18.118 -2.543 1.00 96.81 168 THR A N 1
ATOM 1366 C CA . THR A 1 168 ? -6.998 17.882 -1.832 1.00 96.81 168 T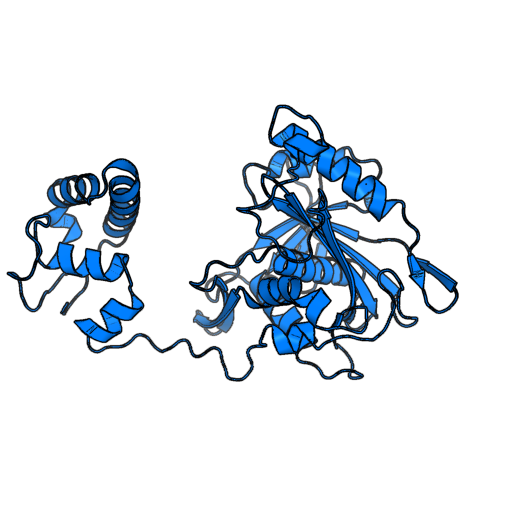HR A CA 1
ATOM 1367 C C . THR A 1 168 ? -7.173 17.954 -0.317 1.00 96.81 168 THR A C 1
ATOM 1369 O O . THR A 1 168 ? -8.125 18.556 0.188 1.00 96.81 168 THR A O 1
ATOM 1372 N N . LEU A 1 169 ? -6.221 17.384 0.424 1.00 97.06 169 LEU A N 1
ATOM 1373 C CA . LEU A 1 169 ? -6.147 17.475 1.883 1.00 97.06 169 LEU A CA 1
ATOM 1374 C C . LEU A 1 169 ? -6.224 18.920 2.376 1.00 97.06 169 LEU A C 1
ATOM 1376 O O . LEU A 1 169 ? -7.000 19.203 3.286 1.00 97.06 169 LEU A O 1
ATOM 1380 N N . ALA A 1 170 ? -5.491 19.840 1.747 1.00 95.31 170 ALA A N 1
ATOM 1381 C CA . ALA A 1 170 ? -5.534 21.260 2.096 1.00 95.31 170 ALA A CA 1
ATOM 1382 C C . ALA A 1 170 ? -6.953 21.848 1.964 1.00 95.31 170 ALA A C 1
ATOM 1384 O O . ALA A 1 170 ? -7.412 22.567 2.850 1.00 95.31 170 ALA A O 1
ATOM 1385 N N . LEU A 1 171 ? -7.693 21.493 0.903 1.00 95.06 171 LEU A N 1
ATOM 1386 C CA . LEU A 1 171 ? -9.071 21.957 0.701 1.00 95.06 171 LEU A CA 1
ATOM 1387 C C . LEU A 1 171 ? -10.056 21.349 1.707 1.00 95.06 171 LEU A C 1
ATOM 1389 O O . LEU A 1 171 ? -10.901 22.065 2.244 1.00 95.06 171 LEU A O 1
ATOM 1393 N N . ALA A 1 172 ? -9.961 20.045 1.973 1.00 96.25 172 ALA A N 1
ATOM 1394 C CA . ALA A 1 172 ? -10.890 19.364 2.874 1.00 96.25 172 ALA A CA 1
ATOM 1395 C C . ALA A 1 172 ? -10.668 19.722 4.346 1.00 96.25 172 ALA A C 1
ATOM 1397 O O . ALA A 1 172 ? -11.627 19.881 5.098 1.00 96.25 172 ALA A O 1
ATOM 1398 N N . THR A 1 173 ? -9.410 19.875 4.758 1.00 95.81 173 THR A N 1
ATOM 1399 C CA . THR A 1 173 ? -9.050 20.195 6.147 1.00 95.81 173 THR A CA 1
ATOM 1400 C C . THR A 1 173 ? -9.033 21.692 6.424 1.00 95.81 173 THR A C 1
ATOM 1402 O O . THR A 1 173 ? -9.089 22.093 7.584 1.00 95.81 173 THR A O 1
ATOM 1405 N N . LYS A 1 174 ? -8.969 22.525 5.373 1.00 93.94 174 LYS A N 1
ATOM 1406 C CA . LYS A 1 174 ? -8.779 23.982 5.455 1.00 93.94 174 LYS A CA 1
ATOM 1407 C C . LYS A 1 174 ? -7.500 24.383 6.202 1.00 93.94 174 LYS A C 1
ATOM 1409 O O . LYS A 1 174 ? -7.397 25.511 6.684 1.00 93.94 174 LYS A O 1
ATOM 1414 N N . ALA A 1 175 ? -6.536 23.472 6.320 1.00 92.62 175 ALA A N 1
ATOM 1415 C CA . ALA A 1 175 ? -5.249 23.756 6.929 1.00 92.62 175 ALA A CA 1
ATOM 1416 C C . ALA A 1 175 ? -4.346 24.521 5.949 1.00 92.62 175 ALA A C 1
ATOM 1418 O O . ALA A 1 175 ? -4.384 24.313 4.738 1.00 92.62 175 ALA A O 1
ATOM 1419 N N . SER A 1 176 ? -3.523 25.424 6.484 1.00 86.75 176 SER A N 1
ATOM 1420 C CA . SER A 1 176 ? -2.607 26.255 5.692 1.00 86.75 176 SER A CA 1
ATOM 1421 C C . SER A 1 176 ? -1.277 25.566 5.375 1.00 86.75 176 SER A C 1
ATOM 1423 O O . SER A 1 176 ? -0.641 25.900 4.380 1.00 86.75 176 SER A O 1
ATOM 1425 N N . GLY A 1 177 ? -0.845 24.623 6.218 1.00 93.38 177 GLY A N 1
ATOM 1426 C CA . GLY A 1 177 ? 0.417 23.896 6.074 1.00 93.38 177 GLY A CA 1
ATOM 1427 C C . GLY A 1 177 ? 0.222 22.444 5.640 1.00 93.38 177 GLY A C 1
ATOM 1428 O O . GLY A 1 177 ? -0.802 21.829 5.949 1.00 93.38 177 GLY A O 1
ATOM 1429 N N . LEU A 1 178 ? 1.236 21.883 4.977 1.00 93.75 178 LEU A N 1
ATOM 1430 C CA . LEU A 1 178 ? 1.261 20.481 4.544 1.00 93.75 178 LEU A CA 1
ATOM 1431 C C . LEU A 1 178 ? 1.082 19.519 5.728 1.00 93.75 178 LEU A C 1
ATOM 1433 O O . LEU A 1 178 ? 0.156 18.714 5.732 1.00 93.75 178 LEU A O 1
ATOM 1437 N 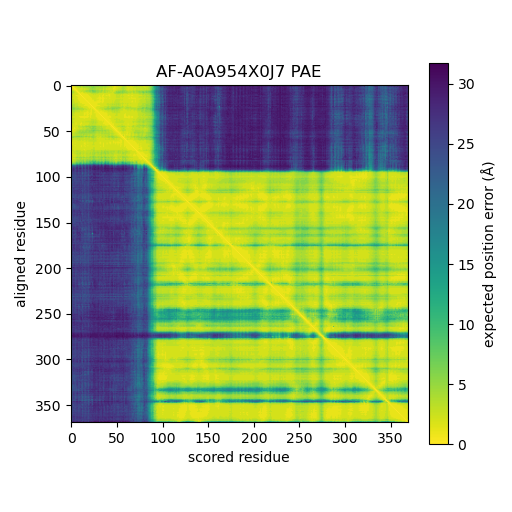N . GLU A 1 179 ? 1.917 19.649 6.761 1.00 95.31 179 GLU A N 1
ATOM 1438 C CA . GLU A 1 179 ? 1.868 18.791 7.953 1.00 95.31 179 GLU A CA 1
ATOM 1439 C C . GLU A 1 179 ? 0.510 18.874 8.661 1.00 95.31 179 GLU A C 1
ATOM 1441 O O . GLU A 1 179 ? -0.082 17.850 8.992 1.00 95.31 179 GLU A O 1
ATOM 1446 N N . GLY A 1 180 ? -0.031 20.086 8.828 1.00 95.88 180 GLY A N 1
ATOM 1447 C CA . GLY A 1 180 ? -1.353 20.287 9.427 1.00 95.88 180 GLY A CA 1
ATOM 1448 C C . GLY A 1 180 ? -2.478 19.655 8.603 1.00 95.88 180 GLY A C 1
ATOM 1449 O O . GLY A 1 180 ? -3.389 19.055 9.171 1.00 95.88 180 GLY A O 1
ATOM 1450 N N . SER A 1 181 ? -2.385 19.728 7.270 1.00 97.12 181 SER A N 1
ATOM 1451 C CA . SER A 1 181 ? -3.343 19.092 6.356 1.00 97.12 181 SER A CA 1
ATOM 1452 C C . SER A 1 181 ? -3.290 17.566 6.454 1.00 97.12 181 SER A C 1
ATOM 1454 O O . SER A 1 181 ? -4.331 16.913 6.489 1.00 97.12 181 SER A O 1
ATOM 1456 N N . ILE A 1 182 ? -2.088 16.991 6.548 1.00 97.56 182 ILE A N 1
ATOM 1457 C CA . ILE A 1 182 ? -1.890 15.547 6.734 1.00 97.56 182 ILE A CA 1
ATOM 1458 C C . ILE A 1 182 ? -2.434 15.107 8.093 1.00 97.56 182 ILE A C 1
ATOM 1460 O O . ILE A 1 182 ? -3.214 14.162 8.151 1.00 97.56 182 ILE A O 1
ATOM 1464 N N . TYR A 1 183 ? -2.073 15.802 9.176 1.00 97.50 183 TYR A N 1
ATOM 1465 C CA . TYR A 1 183 ? -2.524 15.465 10.528 1.00 97.50 183 TYR A CA 1
ATOM 1466 C C . TYR A 1 183 ? -4.055 15.464 10.621 1.00 97.50 183 TYR A C 1
ATOM 1468 O O . TYR A 1 183 ? -4.649 14.479 11.056 1.00 97.50 183 TYR A O 1
ATOM 1476 N N . ALA A 1 184 ? -4.702 16.542 10.166 1.00 97.69 184 ALA A N 1
ATOM 1477 C CA . ALA A 1 184 ? -6.158 16.659 10.193 1.00 97.69 184 ALA A CA 1
ATOM 1478 C C . ALA A 1 184 ? -6.844 15.651 9.253 1.00 97.69 184 ALA A C 1
ATOM 1480 O O . ALA A 1 184 ? -7.931 15.162 9.557 1.00 97.69 184 ALA A O 1
ATOM 1481 N N . GLY A 1 185 ? -6.216 15.315 8.122 1.00 98.12 185 GLY A N 1
ATOM 1482 C CA . GLY A 1 185 ? -6.708 14.277 7.220 1.00 98.12 185 GLY A CA 1
ATOM 1483 C C . GLY A 1 185 ? -6.658 12.886 7.845 1.00 98.12 185 GLY A C 1
ATOM 1484 O O . GLY A 1 185 ? -7.640 12.149 7.777 1.00 98.12 185 GLY A O 1
ATOM 1485 N N . LEU A 1 186 ? -5.544 12.545 8.501 1.00 98.31 186 LEU A N 1
ATOM 1486 C CA . LEU A 1 186 ? -5.387 11.287 9.231 1.00 98.31 186 LEU A CA 1
ATOM 1487 C C . LEU A 1 186 ? -6.396 11.191 10.376 1.00 98.31 186 LEU A C 1
ATOM 1489 O O . LEU A 1 186 ? -7.009 10.141 10.555 1.00 98.31 186 LEU A O 1
ATOM 1493 N N . GLU A 1 187 ? -6.612 12.278 11.118 1.00 98.00 187 GLU A N 1
ATOM 1494 C CA . GLU A 1 187 ? -7.610 12.339 12.188 1.00 98.00 187 GLU A CA 1
ATOM 1495 C C . GLU A 1 187 ? -9.025 12.051 11.671 1.00 98.00 187 GLU A C 1
ATOM 1497 O O . GLU A 1 187 ? -9.712 11.192 12.222 1.00 98.00 187 GLU A O 1
ATOM 1502 N N . GLN A 1 188 ? -9.442 12.692 10.575 1.00 97.88 188 GLN A N 1
ATOM 1503 C CA . GLN A 1 188 ? -10.763 12.463 9.980 1.00 97.88 188 GLN A CA 1
ATOM 1504 C C . GLN A 1 188 ? -10.914 11.041 9.426 1.00 97.88 188 GLN A C 1
ATOM 1506 O O . GLN A 1 188 ? -11.887 10.357 9.749 1.00 97.88 188 GLN A O 1
ATOM 1511 N N . LEU A 1 189 ? -9.943 10.572 8.635 1.00 98.25 189 LEU A N 1
ATOM 1512 C CA . LEU A 1 189 ? -10.003 9.255 8.000 1.00 98.25 189 LEU A CA 1
ATOM 1513 C C . LEU A 1 189 ? -10.000 8.125 9.039 1.00 98.25 189 LEU A C 1
ATOM 1515 O O . LEU A 1 189 ? -10.823 7.213 8.979 1.00 98.25 189 LEU A O 1
ATOM 1519 N N . THR A 1 190 ? -9.095 8.185 10.018 1.00 98.19 190 THR A N 1
ATOM 1520 C CA . THR A 1 190 ? -9.042 7.170 11.079 1.00 98.19 190 THR A CA 1
ATOM 1521 C C . THR A 1 190 ? -10.247 7.250 12.007 1.00 98.19 190 THR A C 1
ATOM 1523 O O . THR A 1 190 ? -10.763 6.204 12.395 1.00 98.19 190 THR A O 1
ATOM 1526 N N . GLY A 1 191 ? -10.749 8.451 12.304 1.00 97.50 191 GLY A N 1
ATOM 1527 C CA . GLY A 1 191 ? -11.978 8.634 13.067 1.00 97.50 191 GLY A CA 1
ATOM 1528 C C . GLY A 1 191 ? -13.177 7.962 12.397 1.00 97.50 191 GLY A C 1
ATOM 1529 O O . GLY A 1 191 ? -13.956 7.299 13.076 1.00 97.50 191 GLY A O 1
ATOM 1530 N N . GLU A 1 192 ? -13.302 8.052 11.070 1.00 96.75 192 GLU A N 1
ATOM 1531 C CA . GLU A 1 192 ? -14.374 7.387 10.320 1.00 96.75 192 GLU A CA 1
ATOM 1532 C C . GLU A 1 192 ? -14.214 5.857 10.282 1.00 96.75 192 GLU A C 1
ATOM 1534 O O . GLU A 1 192 ? -15.176 5.125 10.526 1.00 96.75 192 GLU A O 1
ATOM 1539 N N . TYR A 1 193 ? -13.020 5.353 9.963 1.00 98.00 193 TYR A N 1
ATOM 1540 C CA . TYR A 1 193 ? -12.827 3.923 9.694 1.00 98.00 193 TYR A CA 1
ATOM 1541 C C . TYR A 1 193 ? -12.597 3.090 10.958 1.00 98.00 193 TYR A C 1
ATOM 1543 O O . TYR A 1 193 ? -13.105 1.973 11.049 1.00 98.00 193 TYR A O 1
ATOM 1551 N N . LEU A 1 194 ? -11.866 3.611 11.947 1.00 97.56 194 LEU A N 1
ATOM 1552 C CA . LEU A 1 194 ? -11.504 2.858 13.155 1.00 97.56 194 LEU A CA 1
ATOM 1553 C C . LEU A 1 194 ? -12.599 2.873 14.228 1.00 97.56 194 LEU A C 1
ATOM 1555 O O . LEU A 1 194 ? -12.570 2.045 15.137 1.00 97.56 194 LEU A O 1
ATOM 1559 N N . SER A 1 195 ? -13.568 3.788 14.134 1.00 95.06 195 SER A N 1
ATOM 1560 C CA . SER A 1 195 ? -14.764 3.781 14.989 1.00 95.06 195 SER A CA 1
ATOM 1561 C C . SER A 1 195 ? -15.900 2.911 14.437 1.00 95.06 195 SER A C 1
ATOM 1563 O O . SER A 1 195 ? -16.830 2.576 15.172 1.00 95.06 195 SER A O 1
ATOM 1565 N N . ARG A 1 196 ? -15.823 2.527 13.157 1.00 95.06 196 ARG A N 1
ATOM 1566 C CA . ARG A 1 196 ? -16.838 1.742 12.453 1.00 95.06 196 ARG A CA 1
ATOM 1567 C C . ARG A 1 196 ? -16.836 0.278 12.893 1.00 95.06 196 ARG A C 1
ATOM 1569 O O . ARG A 1 196 ? -15.788 -0.346 13.054 1.00 95.06 196 ARG A O 1
ATOM 1576 N N . GLU A 1 197 ? -18.036 -0.286 12.988 1.00 96.31 197 GLU A N 1
ATOM 1577 C CA . GLU A 1 197 ? -18.253 -1.729 13.087 1.00 96.31 197 GLU A CA 1
ATOM 1578 C C . GLU A 1 197 ? -18.432 -2.330 11.694 1.00 96.31 197 GLU A C 1
ATOM 1580 O O . GLU A 1 197 ? -19.164 -1.799 10.853 1.00 96.31 197 GLU A O 1
ATOM 1585 N N . TRP A 1 198 ? -17.732 -3.431 11.446 1.00 96.44 198 TRP A N 1
ATOM 1586 C CA . TRP A 1 198 ? -17.723 -4.128 10.173 1.00 96.44 198 TRP A CA 1
ATOM 1587 C C . TRP A 1 198 ? -18.522 -5.414 10.300 1.00 96.44 198 TRP A C 1
ATOM 1589 O O . TRP A 1 198 ? -18.151 -6.321 11.044 1.00 96.44 198 TRP A O 1
ATOM 1599 N N . LYS A 1 199 ? -19.641 -5.477 9.582 1.00 96.12 199 LYS A N 1
ATOM 1600 C CA . LYS A 1 199 ? -20.566 -6.600 9.668 1.00 96.12 199 LYS A CA 1
ATOM 1601 C C . LYS A 1 199 ? -20.032 -7.790 8.875 1.00 96.12 199 LYS A C 1
ATOM 1603 O O . LYS A 1 199 ? -19.782 -7.674 7.674 1.00 96.12 199 LYS A O 1
ATOM 1608 N N . ARG A 1 200 ? -19.918 -8.931 9.546 1.00 95.12 200 ARG A N 1
ATOM 1609 C CA . ARG A 1 200 ? -19.653 -10.232 8.939 1.00 95.12 200 ARG A CA 1
ATOM 1610 C C . ARG A 1 200 ? -20.957 -10.907 8.501 1.00 95.12 200 ARG A C 1
ATOM 1612 O O . ARG A 1 200 ? -22.025 -10.580 9.022 1.00 95.12 200 ARG A O 1
ATOM 1619 N N . ASP A 1 201 ? -20.887 -11.831 7.548 1.00 91.12 201 ASP A N 1
ATOM 1620 C CA . ASP A 1 201 ? -22.061 -12.524 6.986 1.00 91.12 201 ASP A CA 1
ATOM 1621 C C . ASP A 1 201 ? -22.963 -13.201 8.036 1.00 91.12 201 ASP A C 1
ATOM 1623 O O . ASP A 1 201 ? -24.186 -13.201 7.896 1.00 91.12 201 ASP A O 1
ATOM 1627 N N . ASP A 1 202 ? -22.385 -13.724 9.120 1.00 91.50 202 ASP A N 1
ATOM 1628 C CA . ASP A 1 202 ? -23.107 -14.342 10.243 1.00 91.50 202 ASP A CA 1
ATOM 1629 C C . ASP A 1 202 ? -23.750 -13.325 11.207 1.00 91.50 202 ASP A C 1
ATOM 1631 O O . ASP A 1 202 ? -24.394 -13.700 12.187 1.00 91.50 202 ASP A O 1
ATOM 1635 N N . GLY A 1 203 ? -23.592 -12.028 10.935 1.00 91.50 203 GLY A N 1
ATOM 1636 C CA . GLY A 1 203 ? -24.073 -10.932 11.767 1.00 91.50 203 GLY A CA 1
ATOM 1637 C C . GLY A 1 203 ? -23.111 -10.512 12.878 1.00 91.50 203 GLY A C 1
ATOM 1638 O O . GLY A 1 203 ? -23.421 -9.546 13.579 1.00 91.50 203 GLY A O 1
ATOM 1639 N N . ALA A 1 204 ? -21.958 -11.174 13.032 1.00 93.75 204 ALA A N 1
ATOM 1640 C CA . ALA A 1 204 ? -20.928 -10.730 13.962 1.00 93.75 204 ALA A CA 1
ATOM 1641 C C . ALA A 1 204 ? -20.364 -9.365 13.537 1.00 93.75 204 ALA A C 1
ATOM 1643 O O . ALA A 1 204 ? -20.267 -9.052 12.349 1.00 93.75 204 ALA A O 1
ATOM 1644 N N . MET A 1 205 ? -19.984 -8.550 14.519 1.00 95.75 205 MET A N 1
ATOM 1645 C CA . MET A 1 205 ? -19.359 -7.252 14.280 1.00 95.75 205 MET A CA 1
ATOM 1646 C C . MET A 1 205 ? -17.867 -7.347 14.571 1.00 95.75 205 MET A C 1
ATOM 1648 O O . MET A 1 205 ? -17.463 -7.657 15.691 1.00 95.75 205 MET A O 1
ATOM 1652 N N . LEU A 1 206 ? -17.059 -7.055 13.560 1.00 96.62 206 LEU A N 1
ATOM 1653 C CA . LEU A 1 206 ? -15.611 -6.946 13.663 1.00 96.62 206 LEU A CA 1
ATOM 1654 C C . LEU A 1 206 ? -15.188 -5.476 13.656 1.00 96.62 206 LEU A C 1
ATOM 1656 O O . LEU A 1 206 ? -15.952 -4.574 13.301 1.00 96.62 206 LEU A O 1
ATOM 1660 N N . ARG A 1 207 ? -13.947 -5.221 14.059 1.00 97.38 207 ARG A N 1
ATOM 1661 C CA . ARG A 1 207 ? -13.311 -3.901 13.985 1.00 97.38 207 ARG A CA 1
ATOM 1662 C C . ARG A 1 207 ? -11.928 -4.047 13.375 1.00 97.38 207 ARG A C 1
ATOM 1664 O O . ARG A 1 207 ? -11.351 -5.126 13.410 1.00 97.38 207 ARG A O 1
ATOM 1671 N N . ILE A 1 208 ? -11.396 -2.953 12.838 1.00 98.38 208 ILE A N 1
ATOM 1672 C CA . ILE A 1 208 ? -10.012 -2.923 12.360 1.00 98.38 208 ILE A CA 1
ATOM 1673 C C . ILE A 1 208 ? -9.077 -3.107 13.564 1.00 98.38 208 ILE A C 1
ATOM 1675 O O . ILE A 1 208 ? -9.043 -2.272 14.467 1.00 98.38 208 ILE A O 1
ATOM 1679 N N . GLU A 1 209 ? -8.315 -4.197 13.571 1.00 97.06 209 GLU A N 1
ATOM 1680 C CA . GLU A 1 209 ? -7.418 -4.586 14.673 1.00 97.06 209 GLU A CA 1
ATOM 1681 C C . GLU A 1 209 ? -6.043 -3.922 14.566 1.00 97.06 209 GLU A C 1
ATOM 1683 O O . GLU A 1 209 ? -5.342 -3.685 15.559 1.00 97.06 209 GLU A O 1
ATOM 1688 N N . ARG A 1 210 ? -5.645 -3.604 13.332 1.00 98.19 210 ARG A N 1
ATOM 1689 C CA . ARG A 1 210 ? -4.383 -2.942 13.021 1.00 98.19 210 ARG A CA 1
ATOM 1690 C C . ARG A 1 210 ? -4.553 -2.016 11.832 1.00 98.19 210 ARG A C 1
ATOM 1692 O O . ARG A 1 210 ? -4.982 -2.439 10.761 1.00 98.19 210 ARG A O 1
ATOM 1699 N N . CYS A 1 211 ? -4.163 -0.765 12.034 1.00 98.56 211 CYS A N 1
ATOM 1700 C CA . CYS A 1 211 ? -4.039 0.218 10.974 1.00 98.56 211 CYS A CA 1
ATOM 1701 C C . CYS A 1 211 ? -2.574 0.646 10.879 1.00 98.56 211 CYS A C 1
ATOM 1703 O O . CYS A 1 211 ? -2.000 1.131 11.854 1.00 98.56 211 CYS A O 1
ATOM 1705 N N . LEU A 1 212 ? -1.941 0.411 9.738 1.00 98.56 212 LEU A N 1
ATOM 1706 C CA . LEU A 1 212 ? -0.582 0.879 9.489 1.00 98.56 212 LEU A CA 1
ATOM 1707 C C . LEU A 1 212 ? -0.632 2.154 8.647 1.00 98.56 212 LEU A C 1
ATOM 1709 O O . LEU A 1 212 ? -1.465 2.282 7.756 1.00 98.56 212 LEU A O 1
ATOM 1713 N N . ILE A 1 213 ? 0.250 3.101 8.946 1.00 98.50 213 ILE A N 1
ATOM 1714 C CA . ILE A 1 213 ? 0.357 4.362 8.204 1.00 98.50 213 ILE A CA 1
ATOM 1715 C C . ILE A 1 213 ? 1.768 4.437 7.630 1.00 98.50 213 ILE A C 1
ATOM 1717 O O . ILE A 1 213 ? 2.736 4.255 8.380 1.00 98.50 213 ILE A O 1
ATOM 1721 N N . ASP A 1 214 ? 1.907 4.659 6.324 1.00 97.38 214 ASP A N 1
ATOM 1722 C CA . ASP A 1 214 ? 3.226 4.838 5.718 1.00 97.38 214 ASP A CA 1
ATOM 1723 C C . ASP A 1 214 ? 3.902 6.098 6.267 1.00 97.38 214 ASP A C 1
ATOM 1725 O O . ASP A 1 214 ? 3.310 7.176 6.346 1.00 97.38 214 ASP A O 1
ATOM 1729 N N . ALA A 1 215 ? 5.158 5.941 6.674 1.00 95.44 215 ALA A N 1
ATOM 1730 C CA . ALA A 1 215 ? 5.997 7.015 7.181 1.00 95.44 215 ALA A CA 1
ATOM 1731 C C . ALA A 1 215 ? 7.308 7.139 6.386 1.00 95.44 215 ALA A C 1
ATOM 1733 O O . ALA A 1 215 ? 8.265 7.745 6.879 1.00 95.44 215 ALA A O 1
ATOM 1734 N N . ASN A 1 216 ? 7.396 6.543 5.190 1.00 89.56 216 ASN A N 1
ATOM 1735 C CA . ASN A 1 216 ? 8.596 6.572 4.354 1.00 89.56 216 ASN A CA 1
ATOM 1736 C C . ASN A 1 216 ? 8.798 7.896 3.617 1.00 89.56 216 ASN A C 1
ATOM 1738 O O . ASN A 1 216 ? 9.937 8.229 3.280 1.00 89.56 216 ASN A O 1
ATOM 1742 N N . TRP A 1 217 ? 7.738 8.674 3.402 1.00 86.62 217 TRP A N 1
ATOM 1743 C CA . TRP A 1 217 ? 7.874 9.999 2.814 1.00 86.62 217 TRP A CA 1
ATOM 1744 C C . TRP A 1 217 ? 8.457 10.992 3.831 1.00 86.62 217 TRP A C 1
ATOM 1746 O O . TRP A 1 217 ? 7.803 11.383 4.795 1.00 86.62 217 TRP A O 1
ATOM 1756 N N . GLY A 1 218 ? 9.711 11.410 3.620 1.00 81.69 218 GLY A N 1
ATOM 1757 C CA . GLY A 1 218 ? 10.478 12.202 4.594 1.00 81.69 218 GLY A CA 1
ATOM 1758 C C . GLY A 1 218 ? 9.787 13.484 5.077 1.00 81.69 218 GLY A C 1
ATOM 1759 O O . GLY A 1 218 ? 9.941 13.856 6.237 1.00 81.69 218 GLY A O 1
ATOM 1760 N N . SER A 1 219 ? 8.987 14.127 4.220 1.00 81.50 219 SER A N 1
ATOM 1761 C CA . SER A 1 219 ? 8.214 15.330 4.562 1.00 81.50 219 SER A CA 1
ATOM 1762 C C . SER A 1 219 ? 7.016 15.061 5.477 1.00 81.50 219 SER A C 1
ATOM 1764 O O . SER A 1 219 ? 6.512 15.998 6.087 1.00 81.50 219 SER A O 1
ATOM 1766 N N . SER A 1 220 ? 6.546 13.814 5.582 1.00 87.75 220 SER A N 1
ATOM 1767 C CA . SER A 1 220 ? 5.432 13.422 6.453 1.00 87.75 220 SER A CA 1
ATOM 1768 C C . SER A 1 220 ? 5.848 12.526 7.627 1.00 87.75 220 SER A C 1
ATOM 1770 O O . SER A 1 220 ? 5.050 12.314 8.540 1.00 87.75 220 SER A O 1
ATOM 1772 N N . THR A 1 221 ? 7.089 12.022 7.666 1.00 91.12 221 THR A N 1
ATOM 1773 C CA . THR A 1 221 ? 7.530 11.068 8.698 1.00 91.12 221 THR A CA 1
ATOM 1774 C C . THR A 1 221 ? 7.252 11.570 10.117 1.00 91.12 221 THR A C 1
ATOM 1776 O O . THR A 1 221 ? 6.610 10.872 10.899 1.00 91.12 221 THR A O 1
ATOM 1779 N N . ASP A 1 222 ? 7.690 12.776 10.481 1.00 91.81 222 ASP A N 1
ATOM 1780 C CA . ASP A 1 222 ? 7.537 13.250 11.862 1.00 91.81 222 ASP A CA 1
ATOM 1781 C C . ASP A 1 222 ? 6.070 13.506 12.240 1.00 91.81 222 ASP A C 1
ATOM 1783 O O . ASP A 1 222 ? 5.667 13.163 13.357 1.00 91.81 222 ASP A O 1
ATOM 1787 N N . VAL A 1 223 ? 5.244 13.994 11.303 1.00 95.00 223 VAL A N 1
ATOM 1788 C CA . VAL A 1 223 ? 3.808 14.193 11.552 1.00 95.00 223 VAL A CA 1
ATOM 1789 C C . VAL A 1 223 ? 3.067 12.864 11.710 1.00 95.00 223 VAL A C 1
ATOM 1791 O O . VAL A 1 223 ? 2.221 12.750 12.595 1.00 95.00 223 VAL A O 1
ATOM 1794 N N . VAL A 1 224 ? 3.427 11.819 10.953 1.00 96.38 224 VAL A N 1
ATOM 1795 C CA . VAL A 1 224 ? 2.844 10.474 11.112 1.00 96.38 224 VAL A CA 1
ATOM 1796 C C . VAL A 1 224 ? 3.184 9.892 12.485 1.00 96.38 224 VAL A C 1
ATOM 1798 O O . VAL A 1 224 ? 2.309 9.354 13.168 1.00 96.38 224 VAL A O 1
ATOM 1801 N N . TYR A 1 225 ? 4.432 10.034 12.941 1.00 95.12 225 TYR A N 1
ATOM 1802 C CA . TYR A 1 225 ? 4.836 9.583 14.277 1.00 95.12 225 TYR A CA 1
ATOM 1803 C C . TYR A 1 225 ? 4.141 10.372 15.389 1.00 95.12 225 TYR A C 1
ATOM 1805 O O . TYR A 1 225 ? 3.709 9.780 16.383 1.00 95.12 225 TYR A O 1
ATOM 1813 N N . GLN A 1 226 ? 4.024 11.694 15.236 1.00 94.69 226 GLN A N 1
ATOM 1814 C CA . GLN A 1 226 ? 3.280 12.540 16.164 1.00 94.69 226 GLN A CA 1
ATOM 1815 C C . GLN A 1 226 ? 1.815 12.101 16.240 1.00 94.69 226 GLN A C 1
ATOM 1817 O O . GLN A 1 226 ? 1.310 11.868 17.339 1.00 94.69 226 GLN A O 1
ATOM 1822 N N . PHE A 1 227 ? 1.160 11.938 15.090 1.00 96.44 227 PHE A N 1
ATOM 1823 C CA . PHE A 1 227 ? -0.231 11.512 14.997 1.00 96.44 227 PHE A CA 1
ATOM 1824 C C . PHE A 1 227 ? -0.446 10.151 15.667 1.00 96.44 227 PHE A C 1
ATOM 1826 O O . PHE A 1 227 ? -1.301 10.018 16.542 1.00 96.44 227 PHE A O 1
ATOM 1833 N N . CYS A 1 228 ? 0.399 9.163 15.354 1.00 95.81 228 CYS A N 1
ATOM 1834 C CA . CYS A 1 228 ? 0.311 7.832 15.956 1.00 95.81 228 CYS A CA 1
ATOM 1835 C C . CYS A 1 228 ? 0.442 7.854 17.484 1.00 95.81 228 CYS A C 1
ATOM 1837 O O . CYS A 1 228 ? -0.168 7.042 18.173 1.00 95.81 228 CYS A O 1
ATOM 1839 N N . ARG A 1 229 ? 1.228 8.793 18.023 1.00 93.06 229 ARG A N 1
ATOM 1840 C CA . ARG A 1 229 ? 1.397 8.977 19.467 1.00 93.06 229 ARG A CA 1
ATOM 1841 C C . ARG A 1 229 ? 0.190 9.634 20.137 1.00 93.06 229 ARG A C 1
ATOM 1843 O O . ARG A 1 229 ? -0.069 9.346 21.301 1.00 93.06 229 ARG A O 1
ATOM 1850 N N . GLN A 1 230 ? -0.450 10.583 19.457 1.00 94.12 230 GLN A N 1
ATOM 1851 C CA . GLN A 1 230 ? -1.445 11.491 20.041 1.00 94.12 230 GLN A CA 1
ATOM 1852 C C . GLN A 1 230 ? -2.894 11.071 19.768 1.00 94.12 230 GLN A C 1
ATOM 1854 O O . GLN A 1 230 ? -3.796 11.545 20.452 1.00 94.12 230 GLN A O 1
ATOM 1859 N N . SER A 1 231 ? -3.124 10.188 18.796 1.00 95.12 231 SER A N 1
ATOM 1860 C CA . SER A 1 231 ? -4.462 9.736 18.419 1.00 95.12 231 SER A CA 1
ATOM 1861 C C . SER A 1 231 ? -5.183 8.990 19.546 1.00 95.12 231 SER A C 1
ATOM 1863 O O . SER A 1 231 ? -4.590 8.192 20.276 1.00 95.12 231 SER A O 1
ATOM 1865 N N . SER A 1 232 ? -6.507 9.140 19.597 1.00 94.25 232 SER A N 1
ATOM 1866 C CA . SER A 1 232 ? -7.407 8.299 20.397 1.00 94.25 232 SER A CA 1
ATOM 1867 C C . SER A 1 232 ? -7.341 6.811 20.018 1.00 94.25 232 SER A C 1
ATOM 1869 O O . SER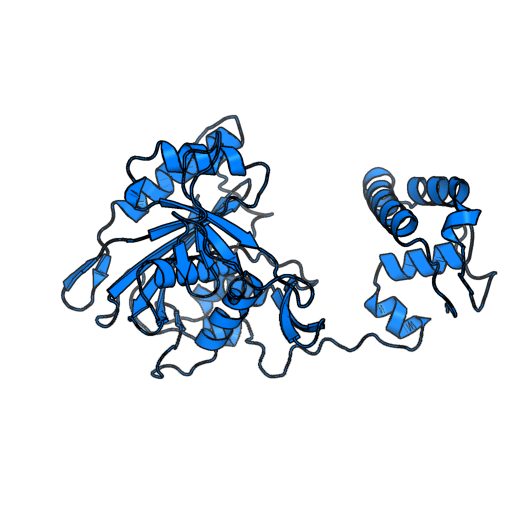 A 1 232 ? -7.697 5.955 20.827 1.00 94.25 232 SER A O 1
ATOM 1871 N N . HIS A 1 233 ? -6.850 6.490 18.817 1.00 95.56 233 HIS A N 1
ATOM 1872 C CA . HIS A 1 233 ? -6.714 5.130 18.295 1.00 95.56 233 HIS A CA 1
ATOM 1873 C C . HIS A 1 233 ? -5.285 4.566 18.413 1.00 95.56 233 HIS A C 1
ATOM 1875 O O . HIS A 1 233 ? -4.960 3.584 17.744 1.00 95.56 233 HIS A O 1
ATOM 1881 N N . ALA A 1 234 ? -4.427 5.145 19.266 1.00 92.88 234 ALA A N 1
ATOM 1882 C CA . ALA A 1 234 ? -3.002 4.795 19.406 1.00 92.88 234 ALA A CA 1
ATOM 1883 C C . ALA A 1 234 ? -2.696 3.305 19.691 1.00 92.88 234 ALA A C 1
ATOM 1885 O O . ALA A 1 234 ? -1.576 2.853 19.467 1.00 92.88 234 ALA A O 1
ATOM 1886 N N . SER A 1 235 ? -3.660 2.512 20.176 1.00 93.38 235 SER A N 1
ATOM 1887 C CA . SER A 1 235 ? -3.500 1.057 20.358 1.00 93.38 235 SER A CA 1
ATOM 1888 C C . SER A 1 235 ? -3.571 0.265 19.040 1.00 93.38 235 SER A C 1
ATOM 1890 O O . SER A 1 235 ? -2.964 -0.807 18.914 1.00 93.38 235 SER A O 1
ATOM 1892 N N . VAL A 1 236 ? -4.282 0.804 18.048 1.00 95.88 236 VAL A N 1
ATOM 1893 C CA . VAL A 1 236 ? -4.577 0.176 16.752 1.00 95.88 236 VAL A CA 1
ATOM 1894 C C . VAL A 1 236 ? -3.682 0.734 15.649 1.00 95.88 236 VAL A C 1
ATOM 1896 O O . VAL A 1 236 ? -3.197 -0.038 14.821 1.00 95.88 236 VAL A O 1
ATOM 1899 N N . ILE A 1 237 ? -3.417 2.043 15.645 1.00 97.38 237 ILE A N 1
ATOM 1900 C CA . ILE A 1 237 ? -2.577 2.675 14.619 1.00 97.38 237 ILE A CA 1
ATOM 1901 C C . ILE A 1 237 ? -1.082 2.488 14.900 1.00 97.38 237 ILE A C 1
ATOM 1903 O O . ILE A 1 237 ? -0.655 2.439 16.054 1.00 97.38 237 ILE A O 1
ATOM 1907 N N . MET A 1 238 ? -0.268 2.379 13.851 1.00 96.38 238 MET A N 1
ATOM 1908 C CA . MET A 1 238 ? 1.186 2.274 13.977 1.00 96.38 238 MET A CA 1
ATOM 1909 C C . MET A 1 238 ? 1.901 2.833 12.733 1.00 96.38 238 MET A C 1
ATOM 1911 O O . MET A 1 238 ? 1.495 2.507 11.617 1.00 96.38 238 MET A O 1
ATOM 1915 N N . PRO A 1 239 ? 2.996 3.605 12.889 1.00 96.94 239 PRO A N 1
ATOM 1916 C CA . PRO A 1 239 ? 3.837 3.996 11.763 1.00 96.94 239 PRO A CA 1
ATOM 1917 C C . PRO A 1 239 ? 4.505 2.778 11.121 1.00 96.94 239 PRO A C 1
ATOM 1919 O O . PRO A 1 239 ? 4.907 1.833 11.812 1.00 96.94 239 PRO A O 1
ATOM 1922 N N . SER A 1 240 ? 4.690 2.825 9.809 1.00 97.19 240 SER A N 1
ATOM 1923 C CA . SER A 1 240 ? 5.291 1.743 9.040 1.00 97.19 240 SER A CA 1
ATOM 1924 C C . SER A 1 240 ? 6.344 2.247 8.055 1.00 97.19 240 SER A C 1
ATOM 1926 O O . SER A 1 240 ? 6.310 3.394 7.615 1.00 97.19 240 SER A O 1
ATOM 1928 N N . HIS A 1 241 ? 7.318 1.386 7.764 1.00 95.81 241 HIS A N 1
ATOM 1929 C CA . HIS A 1 241 ? 8.397 1.643 6.820 1.00 95.81 241 HIS A CA 1
ATOM 1930 C C . HIS A 1 241 ? 8.631 0.413 5.943 1.00 95.81 241 HIS A C 1
ATOM 1932 O O . HIS A 1 241 ? 9.253 -0.561 6.383 1.00 95.81 241 HIS A O 1
ATOM 1938 N N . GLY A 1 242 ? 8.195 0.475 4.690 1.00 93.50 242 GLY A N 1
ATOM 1939 C CA . GLY A 1 242 ? 8.635 -0.468 3.666 1.00 93.50 242 GLY A CA 1
ATOM 1940 C C . GLY A 1 242 ? 10.122 -0.278 3.361 1.00 93.50 242 GLY A C 1
ATOM 1941 O O . GLY A 1 242 ? 10.600 0.852 3.228 1.00 93.50 242 GLY A O 1
ATOM 1942 N N . ARG A 1 243 ? 10.886 -1.366 3.288 1.00 92.44 243 ARG A N 1
ATOM 1943 C CA . ARG A 1 243 ? 12.296 -1.349 2.889 1.00 92.44 243 ARG A CA 1
ATOM 1944 C C . ARG A 1 243 ? 12.478 -2.165 1.627 1.00 92.44 243 ARG A C 1
ATOM 1946 O O . ARG A 1 243 ? 12.040 -3.309 1.554 1.00 92.44 243 ARG A O 1
ATOM 1953 N N . PHE A 1 244 ? 13.196 -1.575 0.679 1.00 87.25 244 PHE A N 1
ATOM 1954 C CA . PHE A 1 244 ? 13.732 -2.304 -0.453 1.00 87.25 244 PHE A CA 1
ATOM 1955 C C . PHE A 1 244 ? 14.830 -3.248 0.047 1.00 87.25 244 PHE A C 1
ATOM 1957 O O . PHE A 1 244 ? 15.876 -2.795 0.519 1.00 87.25 244 PHE A O 1
ATOM 1964 N N . VAL A 1 245 ? 14.577 -4.552 -0.016 1.00 83.06 245 VAL A N 1
ATOM 1965 C CA . VAL A 1 245 ? 15.558 -5.591 0.303 1.00 83.06 245 VAL A CA 1
ATOM 1966 C C . VAL A 1 245 ? 15.907 -6.284 -1.005 1.00 83.06 245 VAL A C 1
ATOM 1968 O O . VAL A 1 245 ? 15.162 -7.124 -1.500 1.00 83.06 245 VAL A O 1
ATOM 1971 N N . GLY A 1 246 ? 17.027 -5.872 -1.592 1.00 79.00 246 GLY A N 1
ATOM 1972 C CA . GLY A 1 246 ? 17.552 -6.488 -2.809 1.00 79.00 246 GLY A CA 1
ATOM 1973 C C . GLY A 1 246 ? 18.401 -7.724 -2.519 1.00 79.00 246 GLY A C 1
ATOM 1974 O O . GLY A 1 246 ? 18.719 -8.033 -1.362 1.00 79.00 246 GLY A O 1
ATOM 1975 N N . ALA A 1 247 ? 18.869 -8.388 -3.573 1.00 73.44 247 ALA A N 1
ATOM 1976 C CA . ALA A 1 247 ? 19.700 -9.592 -3.455 1.00 73.44 247 ALA A CA 1
ATOM 1977 C C . ALA A 1 247 ? 21.024 -9.360 -2.683 1.00 73.44 247 ALA A C 1
ATOM 1979 O O . ALA A 1 247 ? 21.584 -10.272 -2.068 1.00 73.44 247 ALA A O 1
ATOM 1980 N N . SER A 1 248 ? 21.504 -8.116 -2.626 1.00 67.50 248 SER A N 1
ATOM 1981 C CA . SER A 1 248 ? 22.686 -7.702 -1.858 1.00 67.50 248 SER A CA 1
ATOM 1982 C C . SER A 1 248 ? 22.403 -7.337 -0.389 1.00 67.50 248 SER A C 1
ATOM 1984 O O . SER A 1 248 ? 23.340 -7.266 0.412 1.00 67.50 248 SER A O 1
ATOM 1986 N N . SER A 1 249 ? 21.136 -7.126 -0.017 1.00 75.00 249 SER A N 1
ATOM 1987 C CA . SER A 1 249 ? 20.705 -6.649 1.305 1.00 75.00 249 SER A CA 1
ATOM 1988 C C . SER A 1 249 ? 20.450 -7.797 2.280 1.00 75.00 249 SER A C 1
ATOM 1990 O O . SER A 1 249 ? 19.982 -8.858 1.878 1.00 75.00 249 SER A O 1
ATOM 1992 N N . GLN A 1 250 ? 20.719 -7.596 3.574 1.00 76.00 250 GLN A N 1
ATOM 1993 C CA . GLN A 1 250 ? 20.441 -8.620 4.586 1.00 76.00 250 GLN A CA 1
ATOM 1994 C C . GLN A 1 250 ? 18.920 -8.850 4.711 1.00 76.00 250 GLN A C 1
ATOM 1996 O O . GLN A 1 250 ? 18.198 -7.893 5.007 1.00 76.00 250 GLN A O 1
ATOM 2001 N N . PRO A 1 251 ? 18.415 -10.081 4.517 1.00 78.31 251 PRO A N 1
ATOM 2002 C CA . PRO A 1 251 ? 16.992 -10.375 4.642 1.00 78.31 251 PRO A CA 1
ATOM 2003 C C . PRO A 1 251 ? 16.529 -10.334 6.102 1.00 78.31 251 PRO A C 1
ATOM 2005 O O . PRO A 1 251 ? 17.300 -10.589 7.030 1.00 78.31 251 PRO A O 1
ATOM 2008 N N . PHE A 1 252 ? 15.238 -10.061 6.316 1.00 79.00 252 PHE A N 1
ATOM 2009 C CA . PHE A 1 252 ? 14.652 -9.967 7.661 1.00 79.00 252 PHE A CA 1
ATOM 2010 C C . PHE A 1 252 ? 14.772 -11.266 8.471 1.00 79.00 252 PHE A C 1
ATOM 2012 O O . PHE A 1 252 ? 14.901 -11.203 9.693 1.00 79.00 252 PHE A O 1
ATOM 2019 N N . SER A 1 253 ? 14.794 -12.423 7.805 1.00 73.12 253 SER A N 1
ATOM 2020 C CA . SER A 1 253 ? 15.001 -13.740 8.423 1.00 73.12 253 SER A CA 1
ATOM 2021 C C . SER A 1 253 ? 16.361 -13.889 9.116 1.00 73.12 253 SER A C 1
ATOM 2023 O O . SER A 1 253 ? 16.480 -14.650 10.073 1.00 73.12 253 SER A O 1
ATOM 2025 N N . GLU A 1 254 ? 17.380 -13.145 8.678 1.00 77.12 254 GLU A N 1
ATOM 2026 C CA . GLU A 1 254 ? 18.740 -13.202 9.226 1.00 77.12 254 GLU A CA 1
ATOM 2027 C C . GLU A 1 254 ? 18.982 -12.191 10.360 1.00 77.12 254 GLU A C 1
ATOM 2029 O O . GLU A 1 254 ? 20.059 -12.173 10.969 1.00 77.12 254 GLU A O 1
ATOM 2034 N N . TYR A 1 255 ? 18.001 -11.339 10.680 1.00 75.94 255 TYR A N 1
ATOM 2035 C CA . TYR A 1 255 ? 18.151 -10.371 11.762 1.00 75.94 255 TYR A CA 1
ATOM 2036 C C . TYR A 1 255 ? 18.208 -11.066 13.123 1.00 75.94 255 TYR A C 1
ATOM 2038 O O . TYR A 1 255 ? 17.283 -11.754 13.555 1.00 75.94 255 TYR A O 1
ATOM 2046 N N . ARG A 1 256 ? 19.286 -10.801 13.868 1.00 76.44 256 ARG A N 1
ATOM 2047 C CA . ARG A 1 256 ? 19.407 -11.249 15.259 1.00 76.44 256 ARG A CA 1
ATOM 2048 C C . ARG A 1 256 ? 18.458 -10.452 16.147 1.00 76.44 256 ARG A C 1
ATOM 2050 O O . ARG A 1 256 ? 18.644 -9.250 16.343 1.00 76.44 256 ARG A O 1
ATOM 2057 N N . ARG A 1 257 ? 17.471 -11.144 16.715 1.00 81.25 257 ARG A N 1
ATOM 2058 C CA . ARG A 1 257 ? 16.511 -10.587 17.671 1.00 81.25 257 ARG A CA 1
ATOM 2059 C C . ARG A 1 257 ? 17.230 -9.991 18.882 1.00 81.25 257 ARG A C 1
ATOM 2061 O O . ARG A 1 257 ? 17.962 -10.698 19.574 1.00 81.25 257 ARG A O 1
ATOM 2068 N N . LYS A 1 258 ? 16.983 -8.712 19.171 1.00 84.62 258 LYS A N 1
ATOM 2069 C CA . LYS A 1 258 ? 17.409 -8.072 20.423 1.00 84.62 258 LYS A CA 1
ATOM 2070 C C . LYS A 1 258 ? 16.264 -8.074 21.446 1.00 84.62 258 LYS A C 1
ATOM 2072 O O . LYS A 1 258 ? 15.096 -8.199 21.064 1.00 84.62 258 LYS A O 1
ATOM 2077 N N . PRO A 1 259 ? 16.555 -7.937 22.753 1.00 83.44 259 PRO A N 1
ATOM 2078 C CA . PRO A 1 259 ? 15.515 -7.822 23.772 1.00 83.44 259 PRO A CA 1
ATOM 2079 C C . PRO A 1 259 ? 14.517 -6.691 23.467 1.00 83.44 259 PRO A C 1
ATOM 2081 O O . PRO A 1 259 ? 14.900 -5.543 23.242 1.00 83.44 259 PRO A O 1
ATOM 2084 N N . GLY A 1 260 ? 13.225 -7.028 23.462 1.00 84.69 260 GLY A N 1
ATOM 2085 C CA . GLY A 1 260 ? 12.127 -6.100 23.165 1.00 84.69 260 GLY A CA 1
ATOM 2086 C C . GLY A 1 260 ? 11.755 -5.964 21.682 1.00 84.69 260 GLY A C 1
ATOM 2087 O O . GLY A 1 260 ? 10.716 -5.358 21.388 1.00 84.69 260 GLY A O 1
ATOM 2088 N N . ASP A 1 261 ? 12.541 -6.547 20.768 1.00 88.62 261 ASP A N 1
ATOM 2089 C CA . ASP A 1 261 ? 12.187 -6.645 19.351 1.00 88.62 261 ASP A CA 1
ATOM 2090 C C . ASP A 1 261 ? 11.082 -7.691 19.144 1.00 88.62 261 ASP A C 1
ATOM 2092 O O . ASP A 1 261 ? 11.092 -8.784 19.737 1.00 88.62 261 ASP A O 1
ATOM 2096 N N . ARG A 1 262 ? 10.149 -7.373 18.242 1.00 91.06 262 ARG A N 1
ATOM 2097 C CA . ARG A 1 262 ? 9.229 -8.351 17.649 1.00 91.06 262 ARG A CA 1
ATOM 2098 C C . ARG A 1 262 ? 9.674 -8.613 16.219 1.00 91.06 262 ARG A C 1
ATOM 2100 O O . ARG A 1 262 ? 9.926 -7.668 15.480 1.00 91.06 262 ARG A O 1
ATOM 2107 N N . LEU A 1 263 ? 9.787 -9.876 15.844 1.00 91.31 263 LEU A N 1
ATOM 2108 C CA . LEU A 1 263 ? 10.043 -10.294 14.470 1.00 91.31 263 LEU A CA 1
ATOM 2109 C C . LEU A 1 263 ? 8.880 -11.184 14.049 1.00 91.31 263 LEU A C 1
ATOM 2111 O O . LEU A 1 263 ? 8.346 -11.918 14.882 1.00 91.31 263 LEU A O 1
ATOM 2115 N N . GLY A 1 264 ? 8.510 -11.104 12.780 1.00 91.00 264 GLY A N 1
ATOM 2116 C CA . GLY A 1 264 ? 7.535 -11.988 12.168 1.00 91.00 264 GLY A CA 1
ATOM 2117 C C . GLY A 1 264 ? 7.882 -12.238 10.710 1.00 91.00 264 GLY A C 1
ATOM 2118 O O . GLY A 1 264 ? 9.041 -12.137 10.305 1.00 91.00 264 GLY A O 1
ATOM 2119 N N . HIS A 1 265 ? 6.875 -12.596 9.928 1.00 91.75 265 HIS A N 1
ATOM 2120 C CA . HIS A 1 265 ? 7.042 -13.020 8.548 1.00 91.75 265 HIS A CA 1
ATOM 2121 C C . HIS A 1 265 ? 7.493 -11.856 7.648 1.00 91.75 265 HIS A C 1
ATOM 2123 O O . HIS A 1 265 ? 6.688 -11.032 7.237 1.00 91.75 265 HIS A O 1
ATOM 2129 N N . ASN A 1 266 ? 8.795 -11.740 7.370 1.00 93.25 266 ASN A N 1
ATOM 2130 C CA . ASN A 1 266 ? 9.370 -10.648 6.564 1.00 93.25 266 ASN A CA 1
ATOM 2131 C C . ASN A 1 266 ? 9.015 -9.231 7.069 1.00 93.25 266 ASN A C 1
ATOM 2133 O O . ASN A 1 266 ? 8.887 -8.277 6.299 1.00 93.25 266 ASN A O 1
ATOM 2137 N N . TRP A 1 267 ? 8.875 -9.089 8.390 1.00 94.62 267 TRP A N 1
ATOM 2138 C CA . TRP A 1 267 ? 8.736 -7.809 9.079 1.00 94.62 267 TRP A CA 1
ATOM 2139 C C . TRP A 1 267 ? 9.374 -7.858 10.469 1.00 94.62 267 TRP A C 1
ATOM 2141 O O . TRP A 1 267 ? 9.540 -8.916 11.083 1.00 94.62 267 TRP A O 1
ATOM 2151 N N . ARG A 1 268 ? 9.720 -6.687 11.003 1.00 93.69 268 ARG A N 1
ATOM 2152 C CA . ARG A 1 268 ? 10.172 -6.514 12.387 1.00 93.69 268 ARG A CA 1
ATOM 2153 C C . ARG A 1 268 ? 9.632 -5.226 12.994 1.00 93.69 268 ARG A C 1
ATOM 2155 O O . ARG A 1 268 ? 9.443 -4.228 12.309 1.00 93.69 268 ARG A O 1
ATOM 2162 N N . MET A 1 269 ? 9.474 -5.228 14.308 1.00 92.94 269 MET A N 1
ATOM 2163 C CA . MET A 1 269 ? 9.242 -4.042 15.123 1.00 92.94 269 MET A CA 1
ATOM 2164 C C . MET A 1 269 ? 10.405 -3.915 16.102 1.00 92.94 269 MET A C 1
ATOM 2166 O O . MET A 1 269 ? 10.447 -4.663 17.090 1.00 92.94 269 MET A O 1
ATOM 2170 N N . PRO A 1 270 ? 11.370 -3.020 15.834 1.00 88.62 270 PRO A N 1
ATOM 2171 C CA . PRO A 1 270 ? 12.462 -2.801 16.764 1.00 88.62 270 PRO A CA 1
ATOM 2172 C C . PRO A 1 270 ? 11.934 -2.296 18.108 1.00 88.62 270 PRO A C 1
ATOM 2174 O O . PRO A 1 270 ? 10.903 -1.620 18.189 1.00 88.62 270 PRO A O 1
ATOM 2177 N N . ASN A 1 271 ? 12.664 -2.600 19.174 1.00 82.50 271 ASN A N 1
ATOM 2178 C CA . ASN A 1 271 ? 12.427 -1.967 20.455 1.00 82.50 271 ASN A CA 1
ATOM 2179 C C . ASN A 1 271 ? 12.706 -0.460 20.358 1.00 82.50 271 ASN A C 1
ATOM 2181 O O . ASN A 1 271 ? 13.648 -0.017 19.693 1.00 82.50 271 ASN A O 1
ATOM 2185 N N . VAL A 1 272 ? 11.893 0.325 21.051 1.00 74.94 272 VAL A N 1
ATOM 2186 C CA . VAL A 1 272 ? 11.961 1.784 21.027 1.00 74.94 272 VAL A CA 1
ATOM 2187 C C . VAL A 1 272 ? 13.241 2.243 21.731 1.00 74.94 272 VAL A C 1
ATOM 2189 O O . VAL A 1 272 ? 13.428 1.963 22.911 1.00 74.94 272 VAL A O 1
ATOM 2192 N N . HIS A 1 273 ? 14.121 2.949 21.015 1.00 59.03 273 HIS A N 1
ATOM 2193 C CA . HIS A 1 273 ? 15.330 3.570 21.569 1.00 59.03 273 HIS A CA 1
ATOM 2194 C C . HIS A 1 273 ? 15.383 5.056 21.172 1.00 59.03 273 HIS A C 1
ATOM 2196 O O . HIS A 1 273 ? 15.162 5.400 20.012 1.00 59.03 273 HIS A O 1
ATOM 2202 N N . GLY A 1 274 ? 15.715 5.944 22.116 1.00 59.59 274 GLY A N 1
ATOM 2203 C CA . GLY A 1 274 ? 15.897 7.381 21.854 1.00 59.59 274 GLY A CA 1
ATOM 2204 C C . GLY A 1 274 ? 14.605 8.218 21.840 1.00 59.59 274 GLY A C 1
ATOM 2205 O O . GLY A 1 274 ? 13.622 7.877 22.489 1.00 59.59 274 GLY A O 1
ATOM 2206 N N . LYS A 1 275 ? 14.624 9.362 21.130 1.00 51.75 275 LYS A N 1
ATOM 2207 C CA . LYS A 1 275 ? 13.577 10.413 21.183 1.00 51.75 275 LYS A CA 1
ATOM 2208 C C . LYS A 1 275 ? 12.235 10.052 20.516 1.00 51.75 275 LYS A C 1
ATOM 2210 O O . LYS A 1 275 ? 11.231 10.691 20.825 1.00 51.75 275 LYS A O 1
ATOM 2215 N N . ARG A 1 276 ? 12.177 9.057 19.620 1.00 57.84 276 ARG A N 1
ATOM 2216 C CA . ARG A 1 276 ? 10.921 8.613 18.979 1.00 57.84 276 ARG A CA 1
ATOM 2217 C C . ARG A 1 276 ? 10.292 7.495 19.808 1.00 57.84 276 ARG A C 1
ATOM 2219 O O . ARG A 1 276 ? 10.614 6.336 19.608 1.00 57.84 276 ARG A O 1
ATOM 2226 N N . ALA A 1 277 ? 9.408 7.855 20.739 1.00 67.19 277 ALA A N 1
ATOM 2227 C CA . ALA A 1 277 ? 8.813 6.943 21.725 1.00 67.19 277 ALA A CA 1
ATOM 2228 C C . ALA A 1 277 ? 7.757 5.952 21.170 1.00 67.19 277 ALA A C 1
ATOM 2230 O O . ALA A 1 277 ? 7.191 5.172 21.933 1.00 67.19 277 ALA A O 1
ATOM 2231 N N . VAL A 1 278 ? 7.463 5.982 19.866 1.00 82.75 278 VAL A N 1
ATOM 2232 C CA . VAL A 1 278 ? 6.416 5.159 19.237 1.00 82.75 278 VAL A CA 1
ATOM 2233 C C . VAL A 1 278 ? 7.057 3.959 18.543 1.00 82.75 278 VAL A C 1
ATOM 2235 O O . VAL A 1 278 ? 8.008 4.117 17.773 1.00 82.75 278 VAL A O 1
ATOM 2238 N N . ARG A 1 279 ? 6.539 2.752 18.804 1.00 88.88 279 ARG A N 1
ATOM 2239 C CA . ARG A 1 279 ? 6.913 1.555 18.035 1.00 88.88 279 ARG A CA 1
ATOM 2240 C C . ARG A 1 279 ? 6.467 1.728 16.587 1.00 88.88 279 ARG A C 1
ATOM 2242 O O . ARG A 1 279 ? 5.358 2.182 16.347 1.00 88.88 279 ARG A O 1
ATOM 2249 N N . HIS A 1 280 ? 7.306 1.315 15.650 1.00 93.81 280 HIS A N 1
ATOM 2250 C CA . HIS A 1 280 ? 6.976 1.261 14.229 1.00 93.81 280 HIS A CA 1
ATOM 2251 C C . HIS A 1 280 ? 7.253 -0.142 13.695 1.00 93.81 280 HIS A C 1
ATOM 2253 O O . HIS A 1 280 ? 8.030 -0.899 14.290 1.00 93.81 280 HIS A O 1
ATOM 2259 N N . VAL A 1 281 ? 6.646 -0.477 12.562 1.00 95.62 281 VAL A N 1
ATOM 2260 C CA . VAL A 1 281 ? 6.972 -1.689 11.808 1.00 95.62 281 VAL A CA 1
ATOM 2261 C C . VAL A 1 281 ? 7.895 -1.358 10.643 1.00 95.62 281 VAL A C 1
ATOM 2263 O O . VAL A 1 281 ? 7.763 -0.327 9.992 1.00 95.62 281 VAL A O 1
ATOM 2266 N N . VAL A 1 282 ? 8.842 -2.250 10.384 1.00 95.31 282 VAL A N 1
ATOM 2267 C CA . VAL A 1 282 ? 9.661 -2.262 9.176 1.00 95.31 282 VAL A CA 1
ATOM 2268 C C . VAL A 1 282 ? 9.421 -3.589 8.467 1.00 95.31 282 VAL A C 1
ATOM 2270 O O . VAL A 1 282 ? 9.495 -4.630 9.121 1.00 95.31 282 VAL A O 1
ATOM 2273 N N . TYR A 1 283 ? 9.149 -3.573 7.169 1.00 95.88 283 TYR A N 1
ATOM 2274 C CA . TYR A 1 283 ? 8.855 -4.781 6.393 1.00 95.88 283 TYR A CA 1
ATOM 2275 C C . TYR A 1 283 ? 9.573 -4.786 5.045 1.00 95.88 283 TYR A C 1
ATOM 2277 O O . TYR A 1 283 ? 10.011 -3.743 4.560 1.00 95.88 283 TYR A O 1
ATOM 2285 N N . ASP A 1 284 ? 9.722 -5.976 4.471 1.00 95.06 284 ASP A N 1
ATOM 2286 C CA . ASP A 1 284 ? 10.321 -6.187 3.153 1.00 95.06 284 ASP A CA 1
ATOM 2287 C C . ASP A 1 284 ? 9.295 -5.922 2.047 1.00 95.06 284 ASP A C 1
ATOM 2289 O O . ASP A 1 284 ? 8.389 -6.726 1.820 1.00 95.06 284 ASP A O 1
ATOM 2293 N N . THR A 1 285 ? 9.411 -4.787 1.361 1.00 93.94 285 THR A N 1
ATOM 2294 C CA . THR A 1 285 ? 8.426 -4.410 0.342 1.00 93.94 285 THR A CA 1
ATOM 2295 C C . THR A 1 285 ? 8.432 -5.384 -0.838 1.00 93.94 285 THR A C 1
ATOM 2297 O O . THR A 1 285 ? 7.365 -5.736 -1.330 1.00 93.94 285 THR A O 1
ATOM 2300 N N . ASN A 1 286 ? 9.605 -5.866 -1.259 1.00 93.25 286 ASN A N 1
ATOM 2301 C CA . ASN A 1 286 ? 9.742 -6.775 -2.399 1.00 93.25 286 ASN A CA 1
ATOM 2302 C C . ASN A 1 286 ? 9.058 -8.113 -2.115 1.00 93.25 286 ASN A C 1
ATOM 2304 O O . ASN A 1 286 ? 8.227 -8.575 -2.899 1.00 93.25 286 ASN A O 1
ATOM 2308 N N . TYR A 1 287 ? 9.341 -8.690 -0.943 1.00 93.88 287 TYR A N 1
ATOM 2309 C CA . TYR A 1 287 ? 8.703 -9.929 -0.511 1.00 93.88 287 TYR A CA 1
ATOM 2310 C C . TYR A 1 287 ? 7.177 -9.800 -0.494 1.00 93.88 287 TYR A C 1
ATOM 2312 O O . TYR A 1 287 ? 6.475 -10.637 -1.060 1.00 93.88 287 TYR A O 1
ATOM 2320 N N . TRP A 1 288 ? 6.654 -8.750 0.148 1.00 96.50 288 TRP A N 1
ATOM 2321 C CA . TRP A 1 288 ? 5.213 -8.589 0.325 1.00 96.50 288 TRP A CA 1
ATOM 2322 C C . TRP A 1 288 ? 4.475 -8.218 -0.974 1.00 96.50 288 TRP A C 1
ATOM 2324 O O . TRP A 1 288 ? 3.306 -8.576 -1.129 1.00 96.50 288 TRP A O 1
ATOM 2334 N N . LYS A 1 289 ? 5.143 -7.580 -1.941 1.00 96.06 289 LYS A N 1
ATOM 2335 C CA . LYS A 1 289 ? 4.601 -7.366 -3.294 1.00 96.06 289 LYS A CA 1
ATOM 2336 C C . LYS A 1 289 ? 4.447 -8.682 -4.053 1.00 96.06 289 LYS A C 1
ATOM 2338 O O . LYS A 1 289 ? 3.350 -8.987 -4.525 1.00 96.06 289 LYS A O 1
ATOM 2343 N N . THR A 1 290 ? 5.485 -9.521 -4.055 1.00 94.75 290 THR A N 1
ATOM 2344 C CA . THR A 1 290 ? 5.411 -10.884 -4.611 1.00 94.75 290 THR A CA 1
ATOM 2345 C C . THR A 1 290 ? 4.356 -11.724 -3.895 1.00 94.75 290 THR A C 1
ATOM 2347 O O . THR A 1 290 ? 3.574 -12.422 -4.537 1.00 94.75 290 THR A O 1
ATOM 2350 N N . PHE A 1 291 ? 4.285 -11.623 -2.567 1.00 95.12 291 PHE A N 1
ATOM 2351 C CA . PHE A 1 291 ? 3.284 -12.292 -1.739 1.00 95.12 291 PHE A CA 1
ATOM 2352 C C . PHE A 1 291 ? 1.857 -11.954 -2.197 1.00 95.12 291 PHE A C 1
ATOM 2354 O O . PHE A 1 291 ? 1.033 -12.859 -2.348 1.00 95.12 291 PHE A O 1
ATOM 2361 N N . ILE A 1 292 ? 1.555 -10.676 -2.433 1.00 96.44 292 ILE A N 1
ATOM 2362 C CA . ILE A 1 292 ? 0.223 -10.245 -2.864 1.00 96.44 292 ILE A CA 1
ATOM 2363 C C . ILE A 1 292 ? -0.101 -10.714 -4.278 1.00 96.44 292 ILE A C 1
ATOM 2365 O O . ILE A 1 292 ? -1.180 -11.263 -4.493 1.00 96.44 292 ILE A O 1
ATOM 2369 N N . HIS A 1 293 ? 0.830 -10.575 -5.222 1.00 95.19 293 HIS A N 1
ATOM 2370 C CA . HIS A 1 293 ? 0.618 -11.052 -6.593 1.00 95.19 293 HIS A CA 1
ATOM 2371 C C . HIS A 1 293 ? 0.395 -12.563 -6.651 1.00 95.19 293 HIS A C 1
ATOM 2373 O O . HIS A 1 293 ? -0.505 -13.016 -7.352 1.00 95.19 293 HIS A O 1
ATOM 2379 N N . ALA A 1 294 ? 1.104 -13.341 -5.829 1.00 94.12 294 ALA A N 1
ATOM 2380 C CA . ALA A 1 294 ? 0.849 -14.773 -5.712 1.00 94.12 294 ALA A CA 1
ATOM 2381 C C . ALA A 1 294 ? -0.598 -15.070 -5.272 1.00 94.12 294 ALA A C 1
ATOM 2383 O O . ALA A 1 294 ? -1.213 -15.983 -5.808 1.00 94.12 294 ALA A O 1
ATOM 2384 N N . ARG A 1 295 ? -1.178 -14.282 -4.353 1.00 95.25 295 ARG A N 1
ATOM 2385 C CA . ARG A 1 295 ? -2.563 -14.476 -3.867 1.00 95.25 295 ARG A CA 1
ATOM 2386 C C . ARG A 1 295 ? -3.600 -14.048 -4.893 1.00 95.25 295 ARG A C 1
ATOM 2388 O O . ARG A 1 295 ? -4.648 -14.678 -5.014 1.00 95.25 295 ARG A O 1
ATOM 2395 N N . LEU A 1 296 ? -3.311 -12.979 -5.629 1.00 96.25 296 LEU A N 1
ATOM 2396 C CA . LEU A 1 296 ? -4.144 -12.535 -6.742 1.00 96.25 296 LEU A CA 1
ATOM 2397 C C . LEU A 1 296 ? -4.131 -13.549 -7.896 1.00 96.25 296 LEU A C 1
ATOM 2399 O O . LEU A 1 296 ? -5.117 -13.638 -8.617 1.00 96.25 296 LEU A O 1
ATOM 2403 N N . ALA A 1 297 ? -3.063 -14.337 -8.052 1.00 94.69 297 ALA A N 1
ATOM 2404 C CA . ALA A 1 297 ? -2.967 -15.375 -9.079 1.00 94.69 297 ALA A CA 1
ATOM 2405 C C . ALA A 1 297 ? -3.690 -16.686 -8.703 1.00 94.69 297 ALA A C 1
ATOM 2407 O O . ALA A 1 297 ? -4.157 -17.398 -9.591 1.00 94.69 297 ALA A O 1
ATOM 2408 N N . VAL A 1 298 ? -3.815 -17.009 -7.408 1.00 94.25 298 VAL A N 1
ATOM 2409 C CA . VAL A 1 298 ? -4.551 -18.199 -6.927 1.00 94.25 298 VAL A CA 1
ATOM 2410 C C . VAL A 1 298 ? -6.002 -18.146 -7.405 1.00 94.25 298 VAL A C 1
ATOM 2412 O O . VAL A 1 298 ? -6.630 -17.097 -7.312 1.00 94.25 298 VAL A O 1
ATOM 2415 N N . ALA A 1 299 ? -6.564 -19.247 -7.908 1.00 93.31 299 ALA A N 1
ATOM 2416 C CA . ALA A 1 299 ? -7.925 -19.271 -8.447 1.00 93.31 299 ALA A CA 1
ATOM 2417 C C . ALA A 1 299 ? -9.001 -18.958 -7.386 1.00 93.31 299 ALA A C 1
ATOM 2419 O O . ALA A 1 299 ? -8.823 -19.174 -6.190 1.00 93.31 299 ALA A O 1
ATOM 2420 N N . MET A 1 300 ? -10.146 -18.424 -7.828 1.00 94.25 300 MET A N 1
ATOM 2421 C CA . MET A 1 300 ? -11.278 -18.183 -6.923 1.00 94.25 300 MET A CA 1
ATOM 2422 C C . MET A 1 300 ? -11.764 -19.508 -6.320 1.00 94.25 300 MET A C 1
ATOM 2424 O O . MET A 1 300 ? -12.089 -20.430 -7.063 1.00 94.25 300 MET A O 1
ATOM 2428 N N . GLY A 1 301 ? -11.856 -19.571 -4.990 1.00 89.38 301 GLY A N 1
ATOM 2429 C CA . GLY A 1 301 ? -12.258 -20.769 -4.242 1.00 89.38 301 GLY A CA 1
ATOM 2430 C C . GLY A 1 301 ? -11.090 -21.590 -3.691 1.00 89.38 301 GLY A C 1
ATOM 2431 O O . GLY A 1 301 ? -11.305 -22.397 -2.789 1.00 89.38 301 GLY A O 1
ATOM 2432 N N . ASP A 1 302 ? -9.867 -21.346 -4.166 1.00 93.12 302 ASP A N 1
ATOM 2433 C CA . ASP A 1 302 ? -8.672 -21.975 -3.617 1.00 93.12 302 ASP A CA 1
ATOM 2434 C C . ASP A 1 302 ? -8.143 -21.207 -2.399 1.00 93.12 302 ASP A C 1
ATOM 2436 O O . ASP A 1 302 ? -8.263 -19.983 -2.277 1.00 93.12 302 ASP A O 1
ATOM 2440 N N . ARG A 1 303 ? -7.512 -21.956 -1.494 1.00 91.75 303 ARG A N 1
ATOM 2441 C CA . ARG A 1 303 ? -6.893 -21.435 -0.274 1.00 91.75 303 ARG A CA 1
ATOM 2442 C C . ARG A 1 303 ? -5.791 -20.423 -0.601 1.00 91.75 303 ARG A C 1
ATOM 2444 O O . ARG A 1 303 ? -4.926 -20.696 -1.431 1.00 91.75 303 ARG A O 1
ATOM 2451 N N . GLY A 1 304 ? -5.782 -19.286 0.091 1.00 92.62 304 GLY A N 1
ATOM 2452 C CA . GLY A 1 304 ? -4.808 -18.211 -0.120 1.00 92.62 304 GLY A CA 1
ATOM 2453 C C . GLY A 1 304 ? -5.145 -17.276 -1.287 1.00 92.62 304 GLY A C 1
ATOM 2454 O O . GLY A 1 304 ? -4.315 -16.441 -1.647 1.00 92.62 304 GLY A O 1
ATOM 2455 N N . CYS A 1 305 ? -6.339 -17.397 -1.879 1.00 96.81 305 CYS A N 1
ATOM 2456 C CA . CYS A 1 305 ? -6.846 -16.456 -2.875 1.00 96.81 305 CYS A CA 1
ATOM 2457 C C . CYS A 1 305 ? -7.071 -15.069 -2.261 1.00 96.81 305 CYS A C 1
ATOM 2459 O O . CYS A 1 305 ? -7.637 -14.953 -1.177 1.00 96.81 305 CYS A O 1
ATOM 2461 N N . LEU A 1 306 ? -6.715 -14.015 -2.999 1.00 98.00 306 LEU A N 1
ATOM 2462 C CA . LEU A 1 306 ? -7.129 -12.641 -2.714 1.00 98.00 306 LEU A CA 1
ATOM 2463 C C . LEU A 1 306 ? -8.196 -12.195 -3.720 1.00 98.00 306 LEU A C 1
ATOM 2465 O O . LEU A 1 306 ? -7.991 -12.289 -4.931 1.00 98.00 306 LEU A O 1
ATOM 2469 N N . SER A 1 307 ? -9.336 -11.720 -3.218 1.00 98.12 307 SER A N 1
ATOM 2470 C CA . SER A 1 307 ? -10.480 -11.286 -4.033 1.00 98.12 307 SER A CA 1
ATOM 2471 C C . SER A 1 307 ? -10.932 -9.855 -3.726 1.00 98.12 307 SER A C 1
ATOM 2473 O O . SER A 1 307 ? -10.610 -9.293 -2.677 1.00 98.12 307 SER A O 1
ATOM 2475 N N . LEU A 1 308 ? -11.685 -9.265 -4.653 1.00 98.50 308 LEU A N 1
ATOM 2476 C CA . LEU A 1 308 ? -12.242 -7.915 -4.592 1.00 98.50 308 LEU A CA 1
ATOM 2477 C C . LEU A 1 308 ? -13.765 -7.970 -4.392 1.00 98.50 308 LEU A C 1
ATOM 2479 O O . LEU A 1 308 ? -14.436 -8.859 -4.920 1.00 98.50 308 LEU A O 1
ATOM 2483 N N . PHE A 1 309 ? -14.315 -7.021 -3.633 1.00 97.88 309 PHE A N 1
ATOM 2484 C CA . PHE A 1 309 ? -15.762 -6.902 -3.416 1.00 97.88 309 PHE A CA 1
ATOM 2485 C C . PHE A 1 309 ? -16.541 -6.598 -4.708 1.00 97.88 309 PHE A C 1
ATOM 2487 O O . PHE A 1 309 ? -16.018 -6.024 -5.643 1.00 97.88 309 PHE A O 1
ATOM 2494 N N . GLY A 1 310 ? -17.841 -6.862 -4.728 1.00 97.06 310 GLY A N 1
ATOM 2495 C CA . GLY A 1 310 ? -18.777 -6.509 -5.799 1.00 97.06 310 GLY A CA 1
ATOM 2496 C C . GLY A 1 310 ? -18.710 -7.448 -6.999 1.00 97.06 310 GLY A C 1
ATOM 2497 O O . GLY A 1 310 ? -18.127 -8.523 -6.915 1.00 97.06 310 GLY A O 1
ATOM 2498 N N . ASP A 1 311 ? -19.388 -7.090 -8.086 1.00 95.56 311 ASP A N 1
ATOM 2499 C CA . ASP A 1 311 ? -19.692 -7.987 -9.210 1.00 95.56 311 ASP A CA 1
ATOM 2500 C C . ASP A 1 311 ? -19.275 -7.449 -10.588 1.00 95.56 311 ASP A C 1
ATOM 2502 O O . ASP A 1 311 ? -19.422 -8.155 -11.586 1.00 95.56 311 ASP A O 1
ATOM 2506 N N . SER A 1 312 ? -18.736 -6.228 -10.646 1.00 94.12 312 SER A N 1
ATOM 2507 C CA . SER A 1 312 ? -18.322 -5.569 -11.884 1.00 94.12 312 SER A CA 1
ATOM 2508 C C . SER A 1 312 ? -16.820 -5.272 -11.876 1.00 94.12 312 SER A C 1
ATOM 2510 O O . SER A 1 312 ? -16.380 -4.461 -11.061 1.00 94.12 312 SER A O 1
ATOM 2512 N N . PRO A 1 313 ? -16.024 -5.853 -12.792 1.00 93.06 313 PRO A N 1
ATOM 2513 C CA . PRO A 1 313 ? -14.600 -5.539 -12.921 1.00 93.06 313 PRO A CA 1
ATOM 2514 C C . PRO A 1 313 ? -14.317 -4.055 -13.192 1.00 93.06 313 PRO A C 1
ATOM 2516 O O . PRO A 1 313 ? -13.339 -3.511 -12.682 1.00 93.06 313 PRO A O 1
ATOM 2519 N N . ASP A 1 314 ? -15.201 -3.366 -13.923 1.00 91.50 314 ASP A N 1
ATOM 2520 C CA . ASP A 1 314 ? -15.022 -1.952 -14.285 1.00 91.50 314 ASP A CA 1
ATOM 2521 C C . ASP A 1 314 ? -14.869 -1.044 -13.057 1.00 91.50 314 ASP A C 1
ATOM 2523 O O . ASP A 1 314 ? -14.135 -0.054 -13.097 1.00 91.50 314 ASP A O 1
ATOM 2527 N N . GLN A 1 315 ? -15.503 -1.394 -11.932 1.00 93.12 315 GLN A N 1
ATOM 2528 C CA . GLN A 1 315 ? -15.392 -0.619 -10.692 1.00 93.12 315 GLN A CA 1
ATOM 2529 C C . GLN A 1 315 ? -13.985 -0.688 -10.067 1.00 93.12 315 GLN A C 1
ATOM 2531 O O . GLN A 1 315 ? -13.615 0.174 -9.267 1.00 93.12 315 GLN A O 1
ATOM 2536 N N . HIS A 1 316 ? -13.207 -1.716 -10.418 1.00 97.06 316 HIS A N 1
ATOM 2537 C CA . HIS A 1 316 ? -11.859 -1.961 -9.912 1.00 97.06 316 HIS A CA 1
ATOM 2538 C C . HIS A 1 316 ? -10.769 -1.576 -10.896 1.00 97.06 316 HIS A C 1
ATOM 2540 O O . HIS A 1 316 ? -9.603 -1.742 -10.562 1.00 97.06 316 HIS A O 1
ATOM 2546 N N . ARG A 1 317 ? -11.107 -1.045 -12.074 1.00 94.44 317 ARG A N 1
ATOM 2547 C CA . ARG A 1 317 ? -10.127 -0.775 -13.127 1.00 94.44 317 ARG A CA 1
ATOM 2548 C C . ARG A 1 317 ? -8.945 0.071 -12.647 1.00 94.44 317 ARG A C 1
ATOM 2550 O O . ARG A 1 317 ? -7.811 -0.378 -12.732 1.00 94.44 317 ARG A O 1
ATOM 2557 N N . LEU A 1 318 ? -9.214 1.235 -12.049 1.00 94.62 318 LEU A N 1
ATOM 2558 C CA . LEU A 1 318 ? -8.153 2.090 -11.502 1.00 94.62 318 LEU A CA 1
ATOM 2559 C C . LEU A 1 318 ? -7.385 1.391 -10.367 1.00 94.62 318 LEU A C 1
ATOM 2561 O O . LEU A 1 318 ? -6.168 1.488 -10.279 1.00 94.62 318 LEU A O 1
ATOM 2565 N N . PHE A 1 319 ? -8.083 0.655 -9.500 1.00 97.62 319 PHE A N 1
ATOM 2566 C CA . PHE A 1 319 ? -7.436 -0.085 -8.416 1.00 97.62 319 PHE A CA 1
ATOM 2567 C C . PHE A 1 319 ? -6.462 -1.141 -8.955 1.00 97.62 319 PHE A C 1
ATOM 2569 O O . PHE A 1 319 ? -5.322 -1.219 -8.507 1.00 97.62 319 PHE A O 1
ATOM 2576 N N . ALA A 1 320 ? -6.889 -1.910 -9.953 1.00 96.75 320 ALA A N 1
ATOM 2577 C CA . ALA A 1 320 ? -6.079 -2.920 -10.610 1.00 96.75 320 ALA A CA 1
ATOM 2578 C C . ALA A 1 320 ? -4.867 -2.315 -11.327 1.00 96.75 320 ALA A C 1
ATOM 2580 O O . ALA A 1 320 ? -3.769 -2.845 -11.192 1.00 96.75 320 ALA A O 1
ATOM 2581 N N . GLU A 1 321 ? -5.040 -1.177 -12.004 1.00 94.94 321 GLU A N 1
ATOM 2582 C CA . GLU A 1 321 ? -3.939 -0.445 -12.637 1.00 94.94 321 GLU A CA 1
ATOM 2583 C C . GLU A 1 321 ? -2.871 -0.022 -11.618 1.00 94.94 321 GLU A C 1
ATOM 2585 O O . GLU A 1 321 ? -1.686 -0.161 -11.910 1.00 94.94 321 GLU A O 1
ATOM 2590 N N . HIS A 1 322 ? -3.257 0.391 -10.402 1.00 97.44 322 HIS A N 1
ATOM 2591 C CA . HIS A 1 322 ? -2.290 0.671 -9.333 1.00 97.44 322 HIS A CA 1
ATOM 2592 C C . HIS A 1 322 ? -1.536 -0.591 -8.880 1.00 97.44 322 HIS A C 1
ATOM 2594 O O . HIS A 1 322 ? -0.335 -0.534 -8.622 1.00 97.44 322 HIS A O 1
ATOM 2600 N N . LEU A 1 323 ? -2.223 -1.734 -8.780 1.00 96.50 323 LEU A N 1
ATOM 2601 C CA . LEU A 1 323 ? -1.636 -3.023 -8.375 1.00 96.50 323 LEU A CA 1
ATOM 2602 C C . LEU A 1 323 ? -0.677 -3.609 -9.423 1.00 96.50 323 LEU A C 1
ATOM 2604 O O . LEU A 1 323 ? 0.220 -4.375 -9.067 1.00 96.50 323 LEU A O 1
ATOM 2608 N N . SER A 1 324 ? -0.853 -3.247 -10.693 1.00 93.88 324 SER A N 1
ATOM 2609 C CA . SER A 1 324 ? 0.012 -3.636 -11.811 1.00 93.88 324 SER A CA 1
ATOM 2610 C C . SER A 1 324 ? 0.955 -2.520 -12.272 1.00 93.88 324 SER A C 1
ATOM 2612 O O . SER A 1 324 ? 1.641 -2.686 -13.280 1.00 93.88 324 SER A O 1
ATOM 2614 N N . ALA A 1 325 ? 0.981 -1.372 -11.585 1.00 93.06 325 ALA A N 1
ATOM 2615 C CA . ALA A 1 325 ? 1.800 -0.226 -11.981 1.00 93.06 325 ALA A CA 1
ATOM 2616 C C . ALA A 1 325 ? 3.300 -0.548 -11.899 1.00 93.06 325 ALA A C 1
ATOM 2618 O O . ALA A 1 325 ? 4.111 0.053 -12.602 1.00 93.06 325 ALA A O 1
ATOM 2619 N N . GLU A 1 326 ? 3.677 -1.514 -11.064 1.00 92.56 326 GLU A N 1
ATOM 2620 C CA . GLU A 1 326 ? 5.031 -2.047 -10.956 1.00 92.56 326 GLU A CA 1
ATOM 2621 C C . GLU A 1 326 ? 5.168 -3.386 -11.687 1.00 92.56 326 GLU A C 1
ATOM 2623 O O . GLU A 1 326 ? 4.188 -4.094 -11.927 1.00 92.56 326 GLU A O 1
A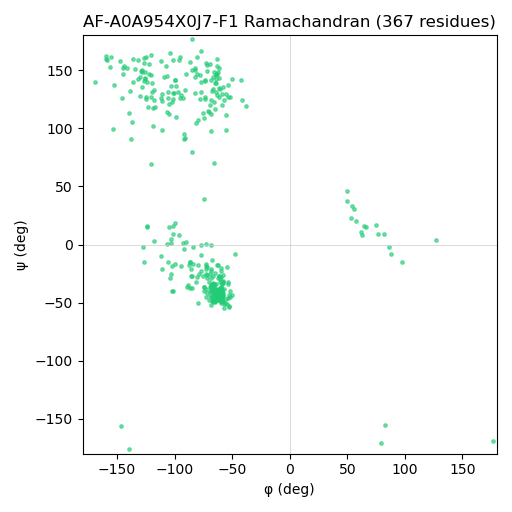TOM 2628 N N . TYR A 1 327 ? 6.404 -3.730 -12.032 1.00 88.44 327 TYR A N 1
ATOM 2629 C CA . TYR A 1 327 ? 6.773 -5.010 -12.625 1.00 88.44 327 TYR A CA 1
ATOM 2630 C C . TYR A 1 327 ? 7.892 -5.662 -11.825 1.00 88.44 327 TYR A C 1
ATOM 2632 O O . TYR A 1 327 ? 8.641 -4.997 -11.098 1.00 88.44 327 TYR A O 1
ATOM 2640 N N . ARG A 1 328 ? 7.978 -6.982 -11.942 1.00 88.56 328 ARG A N 1
ATOM 2641 C CA . ARG A 1 328 ? 8.868 -7.817 -11.147 1.00 88.56 328 ARG A CA 1
ATOM 2642 C C . ARG A 1 328 ? 10.087 -8.221 -11.962 1.00 88.56 328 ARG A C 1
ATOM 2644 O O . ARG A 1 328 ? 9.965 -8.897 -12.978 1.00 88.56 328 ARG A O 1
ATOM 2651 N N . VAL A 1 329 ? 11.269 -7.894 -11.455 1.00 88.50 329 VAL A N 1
ATOM 2652 C CA . VAL A 1 329 ? 12.556 -8.290 -12.034 1.00 88.50 329 VAL A CA 1
ATOM 2653 C C . VAL A 1 329 ? 13.229 -9.293 -11.108 1.00 88.50 329 VAL A C 1
ATOM 2655 O O . VAL A 1 329 ? 13.450 -9.016 -9.931 1.00 88.50 329 VAL A O 1
ATOM 2658 N N . LYS A 1 330 ? 13.566 -10.474 -11.631 1.00 86.88 330 LYS A N 1
ATOM 2659 C CA . LYS A 1 330 ? 14.352 -11.459 -10.881 1.00 86.88 330 LYS A CA 1
ATOM 2660 C C . LYS A 1 330 ? 15.805 -11.004 -10.838 1.00 86.88 330 LYS A C 1
ATOM 2662 O O . LYS A 1 330 ? 16.481 -11.008 -11.863 1.00 86.88 330 LYS A O 1
ATOM 2667 N N . THR A 1 331 ? 16.288 -10.665 -9.651 1.00 83.31 331 THR A N 1
ATOM 2668 C CA . THR A 1 331 ? 17.671 -10.241 -9.429 1.00 83.31 331 THR A CA 1
ATOM 2669 C C . THR A 1 331 ? 18.412 -11.301 -8.625 1.00 83.31 331 THR A C 1
ATOM 2671 O O . THR A 1 331 ? 17.965 -11.727 -7.557 1.00 83.31 331 THR A O 1
ATOM 2674 N N . GLU A 1 332 ? 19.580 -11.712 -9.114 1.00 84.38 332 GLU A N 1
ATOM 2675 C CA . GLU A 1 332 ? 20.469 -12.635 -8.410 1.00 84.38 332 GLU A CA 1
ATOM 2676 C C . GLU A 1 332 ? 21.654 -11.897 -7.790 1.00 84.38 332 GLU A C 1
ATOM 2678 O O . GLU A 1 332 ? 22.283 -11.035 -8.399 1.00 84.38 332 GLU A O 1
ATOM 2683 N N . GLY A 1 333 ? 21.982 -12.240 -6.549 1.00 75.25 333 GLY A N 1
ATOM 2684 C CA . GLY A 1 333 ? 23.084 -11.621 -5.827 1.00 75.25 333 GLY A CA 1
ATOM 2685 C C . GLY A 1 333 ? 23.411 -12.371 -4.545 1.00 75.25 333 GLY A C 1
ATOM 2686 O O . GLY A 1 333 ? 22.525 -12.833 -3.829 1.00 75.25 333 GLY A O 1
ATOM 2687 N N . ARG A 1 334 ? 24.711 -12.512 -4.252 1.00 71.56 334 ARG A N 1
ATOM 2688 C CA . ARG A 1 334 ? 25.223 -13.218 -3.057 1.00 71.56 334 ARG A CA 1
ATOM 2689 C C . ARG A 1 334 ? 24.609 -14.619 -2.857 1.00 71.56 334 ARG A C 1
ATOM 2691 O O . ARG A 1 334 ? 24.345 -15.017 -1.727 1.00 71.56 334 ARG A O 1
ATOM 2698 N N . GLY A 1 335 ? 24.373 -15.354 -3.949 1.00 73.81 335 GLY A N 1
ATOM 2699 C CA . GLY A 1 335 ? 23.807 -16.709 -3.914 1.00 73.81 335 GLY A CA 1
ATOM 2700 C C . GLY A 1 335 ? 22.306 -16.780 -3.608 1.00 73.81 335 GLY A C 1
ATOM 2701 O O . GLY A 1 335 ? 21.821 -17.841 -3.227 1.00 73.81 335 GLY A O 1
ATOM 2702 N N . ARG A 1 336 ? 21.573 -15.667 -3.741 1.00 77.25 336 ARG A N 1
ATOM 2703 C CA . ARG A 1 336 ? 20.113 -15.610 -3.597 1.00 77.25 336 ARG A CA 1
ATOM 2704 C C . ARG A 1 336 ? 19.483 -14.977 -4.829 1.00 77.25 336 ARG A C 1
ATOM 2706 O O . ARG A 1 336 ? 20.013 -13.999 -5.350 1.00 77.25 336 ARG A O 1
ATOM 2713 N N . THR A 1 337 ? 18.325 -15.493 -5.212 1.00 81.25 337 THR A N 1
ATOM 2714 C CA . THR A 1 337 ? 17.432 -14.890 -6.205 1.00 81.25 337 THR A CA 1
ATOM 2715 C C . THR A 1 337 ? 16.306 -14.189 -5.450 1.00 81.25 337 THR A C 1
ATOM 2717 O O . THR A 1 337 ? 15.659 -14.804 -4.599 1.00 81.25 337 THR A O 1
ATOM 2720 N N . VAL A 1 338 ? 16.102 -12.899 -5.711 1.00 83.12 338 VAL A N 1
ATOM 2721 C CA . VAL A 1 338 ? 15.040 -12.082 -5.110 1.00 83.12 338 VAL A CA 1
ATOM 2722 C C . VAL A 1 338 ? 14.240 -11.425 -6.227 1.00 83.12 338 VAL A C 1
ATOM 2724 O O . VAL A 1 338 ? 14.803 -10.975 -7.221 1.00 83.12 338 VAL A O 1
ATOM 2727 N N . ASP A 1 339 ? 12.927 -11.367 -6.046 1.00 87.00 339 ASP A N 1
ATOM 2728 C CA . ASP A 1 339 ? 12.032 -10.608 -6.910 1.00 87.00 339 ASP A CA 1
ATOM 2729 C C . ASP A 1 339 ? 12.084 -9.126 -6.509 1.00 87.00 339 ASP A C 1
ATOM 2731 O O . ASP A 1 339 ? 11.580 -8.747 -5.452 1.00 87.00 339 ASP A O 1
ATOM 2735 N N . GLU A 1 340 ? 12.712 -8.283 -7.323 1.00 90.19 340 GLU A N 1
ATOM 2736 C CA . GLU A 1 340 ? 12.777 -6.837 -7.118 1.00 90.19 340 GLU A CA 1
ATOM 2737 C C . GLU A 1 340 ? 11.669 -6.141 -7.913 1.00 90.19 340 GLU A C 1
ATOM 2739 O O . GLU A 1 340 ? 11.540 -6.331 -9.121 1.00 90.19 340 GLU A O 1
ATOM 2744 N N . TRP A 1 341 ? 10.865 -5.323 -7.235 1.00 91.12 341 TRP A N 1
ATOM 2745 C CA . TRP A 1 341 ? 9.750 -4.614 -7.857 1.00 91.12 341 TRP A CA 1
ATOM 2746 C C . TRP A 1 341 ? 10.168 -3.209 -8.285 1.00 91.12 341 TRP A C 1
ATOM 2748 O O . TRP A 1 341 ? 10.751 -2.453 -7.501 1.00 91.12 341 TRP A O 1
ATOM 2758 N N . LYS A 1 342 ? 9.893 -2.871 -9.546 1.00 89.75 342 LYS A N 1
ATOM 2759 C CA . LYS A 1 342 ? 10.265 -1.598 -10.168 1.00 89.75 342 LYS A CA 1
ATOM 2760 C C . LYS A 1 342 ? 9.051 -0.915 -10.774 1.00 89.75 342 LYS A C 1
ATOM 2762 O O . LYS A 1 342 ? 8.134 -1.560 -11.275 1.00 89.75 342 LYS A O 1
ATOM 2767 N N . MET A 1 343 ? 9.074 0.414 -10.766 1.00 88.06 343 MET A N 1
ATOM 2768 C CA . MET A 1 343 ? 8.014 1.214 -11.368 1.00 88.06 343 MET A CA 1
ATOM 2769 C C . MET A 1 343 ? 8.002 1.053 -12.889 1.00 88.06 343 MET A C 1
ATOM 2771 O O . MET A 1 343 ? 9.059 1.182 -13.512 1.00 88.06 343 MET A O 1
ATOM 2775 N N . ARG A 1 344 ? 6.836 0.811 -13.505 1.00 84.75 344 ARG A N 1
ATOM 2776 C CA . ARG A 1 344 ? 6.743 0.779 -14.971 1.00 84.75 344 ARG A CA 1
ATOM 2777 C C . ARG A 1 344 ? 7.017 2.167 -15.573 1.00 84.75 344 ARG A C 1
ATOM 2779 O O . ARG A 1 344 ? 6.646 3.181 -14.971 1.00 84.75 344 ARG A O 1
ATOM 2786 N N . PRO A 1 345 ? 7.595 2.233 -16.789 1.00 73.50 345 PRO A N 1
ATOM 2787 C CA . PRO A 1 345 ? 7.866 3.497 -17.481 1.00 73.50 345 PRO A CA 1
ATOM 2788 C C . PRO A 1 345 ? 6.625 4.366 -17.711 1.00 73.50 345 PRO A C 1
ATOM 2790 O O . PRO A 1 345 ? 6.733 5.588 -17.772 1.00 73.50 345 PRO A O 1
ATOM 2793 N N . GLU A 1 346 ? 5.446 3.746 -17.790 1.00 72.00 346 GLU A N 1
ATOM 2794 C CA . GLU A 1 346 ? 4.159 4.399 -18.058 1.00 72.00 346 GLU A CA 1
ATOM 2795 C C . GLU A 1 346 ? 3.668 5.309 -16.906 1.00 72.00 346 GLU A C 1
ATOM 2797 O O . GLU A 1 346 ? 2.653 5.984 -17.047 1.00 72.00 346 GLU A O 1
ATOM 2802 N N . ARG A 1 347 ? 4.424 5.410 -15.794 1.00 64.00 347 ARG A N 1
ATOM 2803 C CA . ARG A 1 347 ? 4.197 6.325 -14.652 1.00 64.00 347 ARG A CA 1
ATOM 2804 C C . ARG A 1 347 ? 2.761 6.305 -14.103 1.00 64.00 347 ARG A C 1
ATOM 2806 O O . ARG A 1 347 ? 2.185 7.362 -13.841 1.00 64.00 347 ARG A O 1
ATOM 2813 N N . GLY A 1 348 ? 2.203 5.112 -13.909 1.00 79.31 348 GLY A N 1
ATOM 2814 C CA . GLY A 1 348 ? 0.974 4.930 -13.132 1.00 79.31 348 GLY A CA 1
ATOM 2815 C C . GLY A 1 348 ? 1.212 5.134 -11.631 1.00 79.31 348 GLY A C 1
ATOM 2816 O O . GLY A 1 348 ? 2.303 4.858 -11.131 1.00 79.31 348 GLY A O 1
ATOM 2817 N N . ASP A 1 349 ? 0.192 5.608 -10.916 1.00 91.75 349 ASP A N 1
ATOM 2818 C CA . ASP A 1 349 ? 0.213 5.674 -9.452 1.00 91.75 349 ASP A CA 1
ATOM 2819 C C . ASP A 1 349 ? 0.180 4.248 -8.869 1.00 91.75 349 ASP A C 1
ATOM 2821 O O . ASP A 1 349 ? -0.543 3.394 -9.368 1.00 91.75 349 ASP A O 1
ATOM 2825 N N . ASN A 1 350 ? 0.914 3.979 -7.787 1.00 95.25 350 ASN A N 1
ATOM 2826 C CA . ASN A 1 350 ? 1.017 2.648 -7.162 1.00 95.25 350 ASN A CA 1
ATOM 2827 C C . ASN A 1 350 ? 0.482 2.606 -5.715 1.00 95.25 350 ASN A C 1
ATOM 2829 O O . ASN A 1 350 ? 0.531 1.574 -5.052 1.00 95.25 350 ASN A O 1
ATOM 2833 N N . HIS A 1 351 ? -0.066 3.712 -5.207 1.00 97.00 351 HIS A N 1
ATOM 2834 C CA . HIS A 1 351 ? -0.342 3.892 -3.774 1.00 97.00 351 HIS A CA 1
ATOM 2835 C C . HIS A 1 351 ? -1.280 2.840 -3.157 1.00 97.00 351 HIS A C 1
ATOM 2837 O O . HIS A 1 351 ? -1.112 2.442 -2.006 1.00 97.00 351 HIS A O 1
ATOM 2843 N N . TRP A 1 352 ? -2.268 2.342 -3.910 1.00 98.50 352 TRP A N 1
ATOM 2844 C CA . TRP A 1 352 ? -3.140 1.265 -3.432 1.00 98.50 352 TRP A CA 1
ATOM 2845 C C . TRP A 1 352 ? -2.453 -0.099 -3.388 1.00 98.50 352 TRP A C 1
ATOM 2847 O O . TRP A 1 352 ? -2.835 -0.933 -2.566 1.00 98.50 352 TRP A O 1
ATOM 2857 N N . PHE A 1 353 ? -1.426 -0.317 -4.210 1.00 98.06 353 PHE A N 1
ATOM 2858 C CA . PHE A 1 353 ? -0.612 -1.521 -4.121 1.00 98.06 353 PHE A CA 1
ATOM 2859 C C . PHE A 1 353 ? 0.181 -1.533 -2.816 1.00 98.06 353 PHE A C 1
ATOM 2861 O O . PHE A 1 353 ? 0.114 -2.509 -2.067 1.00 98.06 353 PHE A O 1
ATOM 2868 N N . ASP A 1 354 ? 0.837 -0.416 -2.495 1.00 97.44 354 ASP A N 1
ATOM 2869 C CA . ASP A 1 354 ? 1.552 -0.244 -1.229 1.00 97.44 354 ASP A CA 1
ATOM 2870 C C . ASP A 1 354 ? 0.593 -0.373 -0.028 1.00 97.44 354 ASP A C 1
ATOM 2872 O O . ASP A 1 354 ? 0.916 -1.042 0.959 1.00 97.44 354 ASP A O 1
ATOM 2876 N N . CYS A 1 355 ? -0.639 0.143 -0.144 1.00 98.62 355 CYS A N 1
ATOM 2877 C CA . CYS A 1 355 ? -1.677 -0.059 0.869 1.00 98.62 355 CYS A CA 1
ATOM 2878 C C . CYS A 1 355 ? -2.056 -1.533 1.067 1.00 98.62 355 CYS A C 1
ATOM 2880 O O . CYS A 1 355 ? -2.182 -2.003 2.200 1.00 98.62 355 CYS A O 1
ATOM 2882 N N . LEU A 1 356 ? -2.262 -2.281 -0.015 1.00 98.62 356 LEU A N 1
ATOM 2883 C CA . LEU A 1 356 ? -2.650 -3.689 0.057 1.00 98.62 356 LEU A CA 1
ATOM 2884 C C . LEU A 1 356 ? -1.519 -4.566 0.617 1.00 98.62 356 LEU A C 1
ATOM 2886 O O . LEU A 1 356 ? -1.752 -5.436 1.464 1.00 98.62 356 LEU A O 1
ATOM 2890 N N . VAL A 1 357 ? -0.281 -4.282 0.211 1.00 98.44 357 VAL A N 1
ATOM 2891 C CA . VAL A 1 357 ? 0.940 -4.847 0.801 1.00 98.44 357 VAL A CA 1
ATOM 2892 C C . VAL A 1 357 ? 0.957 -4.608 2.306 1.00 98.44 357 VAL A C 1
ATOM 2894 O O . VAL A 1 357 ? 1.090 -5.546 3.094 1.00 98.44 357 VAL A O 1
ATOM 2897 N N . GLY A 1 358 ? 0.745 -3.366 2.726 1.00 98.38 358 GLY A N 1
ATOM 2898 C CA . GLY A 1 358 ? 0.745 -3.005 4.131 1.00 98.38 358 GLY A CA 1
ATOM 2899 C C . GLY A 1 358 ? -0.403 -3.623 4.941 1.00 98.38 358 GLY A C 1
ATOM 2900 O O . GLY A 1 358 ? -0.191 -4.011 6.091 1.00 98.38 358 GLY A O 1
ATOM 2901 N N . CYS A 1 359 ? -1.590 -3.814 4.355 1.00 98.75 359 CYS A N 1
ATOM 2902 C CA . CYS A 1 359 ? -2.678 -4.575 4.985 1.00 98.75 359 CYS A CA 1
ATOM 2903 C C . CYS A 1 359 ? -2.266 -6.028 5.268 1.00 98.75 359 CYS A C 1
ATOM 2905 O O . CYS A 1 359 ? -2.568 -6.572 6.327 1.00 98.75 359 CYS A O 1
ATOM 2907 N N . SER A 1 360 ? -1.512 -6.640 4.357 1.00 98.38 360 SER A N 1
ATOM 2908 C CA . SER A 1 360 ? -1.036 -8.023 4.499 1.00 98.38 360 SER A CA 1
ATOM 2909 C C . SER A 1 360 ? 0.007 -8.156 5.609 1.00 98.38 360 SER A C 1
ATOM 2911 O O . SER A 1 360 ? -0.053 -9.070 6.434 1.00 98.38 360 SER A O 1
ATOM 2913 N N . VAL A 1 361 ? 0.913 -7.178 5.706 1.00 98.31 361 VAL A N 1
ATOM 2914 C CA . VAL A 1 361 ? 1.849 -7.058 6.835 1.00 98.31 361 VAL A CA 1
ATOM 2915 C C . VAL A 1 361 ? 1.074 -6.921 8.147 1.00 98.31 361 VAL A C 1
ATOM 2917 O O . VAL A 1 361 ? 1.376 -7.607 9.124 1.00 98.31 361 VAL A O 1
ATOM 2920 N N . ALA A 1 362 ? 0.052 -6.061 8.180 1.00 98.38 362 ALA A N 1
ATOM 2921 C CA . ALA A 1 362 ? -0.803 -5.866 9.347 1.00 98.38 362 ALA A CA 1
ATOM 2922 C C . ALA A 1 362 ? -1.512 -7.162 9.776 1.00 98.38 362 ALA A C 1
ATOM 2924 O O . ALA A 1 362 ? -1.582 -7.433 10.977 1.00 98.38 362 ALA A O 1
ATOM 2925 N N . ALA A 1 363 ? -1.963 -7.981 8.823 1.00 98.19 363 ALA A N 1
ATOM 2926 C CA . ALA A 1 363 ? -2.606 -9.267 9.088 1.00 98.19 363 ALA A CA 1
ATOM 2927 C C . ALA A 1 363 ? -1.618 -10.267 9.699 1.00 98.19 363 ALA A C 1
ATOM 2929 O O . ALA A 1 363 ? -1.903 -10.873 10.730 1.00 98.19 363 ALA A O 1
ATOM 2930 N N . SER A 1 364 ? -0.396 -10.336 9.161 1.00 97.62 364 SER A N 1
ATOM 2931 C CA . SER A 1 364 ? 0.682 -11.139 9.752 1.00 97.62 364 SER A CA 1
ATOM 2932 C C . SER A 1 364 ? 1.022 -10.718 11.183 1.00 97.62 364 SER A C 1
ATOM 2934 O O . SER A 1 364 ? 1.327 -11.550 12.034 1.00 97.62 364 SER A O 1
ATOM 2936 N N . ILE A 1 365 ? 0.961 -9.417 11.482 1.00 96.94 365 ILE A N 1
ATOM 2937 C CA . ILE A 1 365 ? 1.167 -8.907 12.844 1.00 96.94 365 ILE A CA 1
ATOM 2938 C C . ILE A 1 365 ? 0.053 -9.371 13.792 1.00 96.94 365 ILE A C 1
ATOM 2940 O O . ILE A 1 365 ? 0.333 -9.566 14.980 1.00 96.94 365 ILE A O 1
ATOM 2944 N N . GLN A 1 366 ? -1.186 -9.491 13.298 1.00 96.94 366 GLN A N 1
ATOM 2945 C CA . GLN A 1 366 ? -2.328 -9.973 14.084 1.00 96.94 366 GLN A CA 1
ATOM 2946 C C . GLN A 1 366 ? -2.374 -11.500 14.220 1.00 96.94 366 GLN A C 1
ATOM 2948 O O . GLN A 1 366 ? -2.981 -11.980 15.172 1.00 96.94 366 GLN A O 1
ATOM 2953 N N . GLY A 1 367 ? -1.660 -12.244 13.372 1.00 94.50 367 GLY A N 1
ATOM 2954 C CA . GLY A 1 367 ? -1.470 -13.685 13.541 1.00 94.50 367 GLY A CA 1
ATOM 2955 C C . GLY A 1 367 ? -1.830 -14.549 12.338 1.00 94.50 367 GLY A C 1
ATOM 2956 O O . GLY A 1 367 ? -1.697 -15.762 12.459 1.00 94.50 367 GLY A O 1
ATOM 2957 N N . ALA A 1 368 ? -2.218 -13.962 11.201 1.00 94.00 368 ALA A N 1
ATOM 2958 C CA . ALA A 1 368 ? -2.367 -14.716 9.956 1.00 94.00 368 ALA A CA 1
ATOM 2959 C C . ALA A 1 368 ? -1.013 -15.322 9.532 1.00 94.00 368 ALA A C 1
ATOM 2961 O O . ALA A 1 368 ? 0.022 -14.637 9.598 1.00 94.00 368 ALA A O 1
ATOM 2962 N N . VAL A 1 369 ? -1.009 -16.601 9.136 1.00 85.00 369 VAL A N 1
ATOM 2963 C CA . VAL A 1 369 ? 0.196 -17.416 8.875 1.00 85.00 369 VAL A CA 1
ATOM 2964 C C . VAL A 1 369 ? 0.099 -18.292 7.637 1.00 85.00 369 VAL A C 1
ATOM 2966 O O . VAL A 1 369 ? -0.946 -18.936 7.406 1.00 85.00 369 VAL A O 1
#

Nearest PDB structures (foldseek):
  6pc0-assembly1_A  TM=3.641E-01  e=1.309E-02  Helicobacter pylori G27
  3o5b-assembly1_A  TM=2.862E-01  e=4.642E-01  Kluyveromyces lactis
  3id8-assembly1_A  TM=3.249E-01  e=1.202E+00  Homo sapiens
  8d2p-assembly1_A  TM=3.695E-01  e=1.935E+00  Acidothermus cellulolyticus 11B

Sequence (369 aa):
MVYSFPSDEKLWQRYGELRAESLRAHGDIRLATEFYVAHREAMDVDAEIAWPERFNHDEESAIQHAMNLKLQDEAAFFAEYQNEPLPTDAGTDDELTPDQIAGKTNRMQRRVIPIGCNHVTMFIDVQANLLFFVVAAWEDDFTGYVVDYGAFPDQKRAYFTLRDARNTLALATKASGLEGSIYAGLEQLTGEYLSREWKRDDGAMLRIERCLIDANWGSSTDVVYQFCRQSSHASVIMPSHGRFVGASSQPFSEYRRKPGDRLGHNWRMPNVHGKRAVRHVVYDTNYWKTFIHARLAVAMGDRGCLSLFGDSPDQHRLFAEHLSAEYRVKTEGRGRTVDEWKMRPERGDNHWFDCLVGCSVAASIQGAV

Radius of gyration: 23.8 Å; Cα contacts (8 Å, |Δi|>4): 690; chains: 1; bounding box: 64×48×58 Å

Foldseek 3Di:
DKPWAQDPVVLLVVLLVQQVVCCVPPVGSQRSQVSCVVCVVNRCHRTGDPDFPDDDPRHDTVNRRLSVVCSVPVQCSCVPVVVNRDPPPPQPPLADDLLLLLQQEPAAAALEAEPQFDAWAKEWEDDQFKIWMWIKTAHLAQQIEGRDTAIPPHQPDLDDAPVGRDRGLCNVQVDPDSLSSRLSSCQVVCVVQQVDWGAYPVRDTDGHQAYEYELQPPVHNVSLLVSCVPDPCVNHYAYEAEDAADQAHDFLVPDDDDPQKDGFDQKIWDHDDPDSNGIHMYGHLQVLLVLQSVQSSDDPPDGNHYGYYRDDSSSCSLVSCLNSQWGWDFDHDPRDTTTGIDGDPVPRHNRSNVGVSVRVVRSRVVNRD

pLDDT: mean 90.38, std 9.76, range [40.12, 98.94]

Solvent-accessible surface area (backbone atoms only — not comparable to full-atom values): 19934 Å² total; per-residue (Å²): 75,67,80,33,70,46,70,44,58,67,60,52,52,54,37,50,55,34,28,57,47,20,41,73,77,72,70,42,49,62,57,19,46,56,53,43,69,77,41,39,79,60,53,49,34,74,46,37,65,77,53,69,85,55,50,55,96,89,51,92,38,21,67,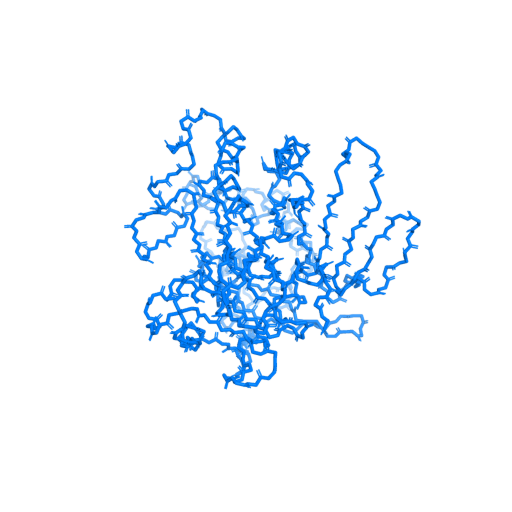58,37,53,51,50,44,36,72,72,41,47,60,58,32,24,38,76,50,56,71,52,52,55,76,78,82,65,59,54,99,80,65,70,47,37,68,62,55,18,57,33,47,67,60,39,60,69,59,48,39,60,72,76,44,80,44,31,17,26,12,34,30,71,49,94,47,36,36,30,31,27,31,33,36,22,22,60,58,50,29,30,33,41,27,46,70,53,48,43,47,67,70,89,58,90,70,84,51,86,88,74,59,80,47,26,20,42,71,77,57,67,33,93,46,69,58,56,8,51,48,50,42,51,52,53,53,46,56,58,57,63,71,40,75,38,43,26,73,86,66,51,74,45,52,57,64,27,32,38,32,53,32,71,53,77,89,46,24,67,51,43,52,50,43,36,68,69,43,96,52,40,91,34,39,32,36,28,34,77,36,91,58,52,39,86,44,85,56,66,88,74,59,80,83,52,91,73,43,47,75,60,91,53,31,36,26,62,50,70,69,77,93,57,82,61,63,40,42,38,34,39,42,25,62,38,49,54,52,48,53,54,17,56,65,39,53,91,91,45,90,31,18,40,33,35,47,28,79,60,38,78,83,30,41,60,60,18,42,16,58,43,21,47,45,66,42,83,39,76,26,93,93,37,79,35,60,43,70,41,78,41,91,86,69,57,65,40,55,58,33,56,9,50,35,42,19,52,54,38,37,45,74,76,60,34,96

Secondary structure (DSSP, 8-state):
-EEE--S-HHHHHHHHHHHHHHHHHTSSSHHHHHHHHHHHHHHSTT-EES-TT---TT-S-HHHHHHHHHHH-HHHIIIIIIS---------TTPPPHHHHHT-B--PPTTPBPTT--EEEEEEEE-SS-EEEEEEEE-TT--EEEEEEEEES--SSSS--STT--S-HHHHH--SSHHHHHHHHHHHHHHHHHS--EEBTTS-EE--SEEEEE--STTTHHHHHHHHHHSTTTTTEEEEEEE---TTSPPGGG--PPTT-EEETTEEEPPP-SS--S--EEEEHHHHHHHHHHHHHSPTTSTT-EEESSS-GGGGHHHHHHHTSEEEEEEEETTEEEEEEEE-TT----HHHHHHHHHHHHHHHHT--

Mean predicted aligned error: 12.31 Å